Protein AF-A0A2L0ET67-F1 (afdb_monomer_lite)

Foldseek 3Di:
DDDDPPALPPPQDPVLCVVVVPDLDPPPPPPPPDDPPPQDDLDPDDAQPVSVVCRVVGSPLAQDFDDPVLLVQLVVLLPVQDDDPQWDDDAPFIWHQQLPVPPQLVVLLVVLVVVLVPDDPLLSLLSVLLSLLCNAQGAQQIWDCNPLLRIDHGSLCSPPQNVQLLCVQQCVDPVSQRSCRSNQWHRDHSQWIWHQQSVSNTTNTGRNRRSNSCRVDPSNSSSSSCLCRPPVRVVSSVVSVSVSLCVFLSDDPPCQLADDSLLSSVLSVCCSNPVSQQPCLNVSLVVSLPDDHHDLVSSQSSSLSSLLSSLLRCCVVVNQVALLSSLVVVVSCVVSPSPSYDPCSSPDPHPDDSSPSRPDHPPPDPPPDDDDDPQLQDFPPQTPDPVSSCQLVQVDKDAAAFFDPNQLRLCVLLVLLPQDQPDDSRRHRHPSNLVSLLVQQVVQVHHSPSMGGNVSRNSSSVSNVVSVD

Radius of gyration: 28.66 Å; chains: 1; bounding box: 81×59×69 Å

Structure (mmCIF, N/CA/C/O backbone):
data_AF-A0A2L0ET67-F1
#
_entry.id   AF-A0A2L0ET67-F1
#
loop_
_atom_site.group_PDB
_atom_site.id
_atom_site.type_symbol
_atom_site.label_atom_id
_atom_site.label_alt_id
_atom_site.label_comp_id
_atom_site.label_asym_id
_atom_site.label_entity_id
_atom_site.label_seq_id
_atom_site.pdbx_PDB_ins_code
_atom_site.Cartn_x
_atom_site.Cartn_y
_atom_site.Cartn_z
_atom_site.occupancy
_atom_site.B_iso_or_equiv
_atom_site.auth_seq_id
_atom_site.auth_comp_id
_atom_site.auth_asym_id
_atom_site.auth_atom_id
_atom_site.pdbx_PDB_model_num
ATOM 1 N N . MET A 1 1 ? 32.073 14.563 -30.663 1.00 28.78 1 MET A N 1
ATOM 2 C CA . MET A 1 1 ? 31.122 14.122 -31.706 1.00 28.78 1 MET A CA 1
ATOM 3 C C . MET A 1 1 ? 30.110 13.213 -31.015 1.00 28.78 1 MET A C 1
ATOM 5 O O . MET A 1 1 ? 30.488 12.143 -30.566 1.00 28.78 1 MET A O 1
ATOM 9 N N . ARG A 1 2 ? 28.895 13.707 -30.738 1.00 26.05 2 ARG A N 1
ATOM 10 C CA . ARG A 1 2 ? 27.878 12.970 -29.965 1.00 26.05 2 ARG A CA 1
ATOM 11 C C . ARG A 1 2 ? 27.246 11.919 -30.876 1.00 26.05 2 ARG A C 1
ATOM 13 O O . ARG A 1 2 ? 26.495 12.289 -31.774 1.00 26.05 2 ARG A O 1
ATOM 20 N N . ALA A 1 3 ? 27.577 10.647 -30.672 1.00 24.50 3 ALA A N 1
ATOM 21 C CA . ALA A 1 3 ? 26.897 9.551 -31.347 1.00 24.50 3 ALA A CA 1
ATOM 22 C C . ALA A 1 3 ? 25.425 9.546 -30.908 1.00 24.50 3 ALA A C 1
ATOM 24 O O . ALA A 1 3 ? 25.119 9.480 -29.717 1.00 24.50 3 ALA A O 1
ATOM 25 N N . ARG A 1 4 ? 24.517 9.700 -31.877 1.00 29.08 4 ARG A N 1
ATOM 26 C CA . ARG A 1 4 ? 23.092 9.423 -31.692 1.00 29.08 4 ARG A CA 1
ATOM 27 C C . ARG A 1 4 ? 22.948 7.947 -31.333 1.00 29.08 4 ARG A C 1
ATOM 29 O O . ARG A 1 4 ? 23.586 7.103 -31.953 1.00 29.08 4 ARG A O 1
ATOM 36 N N . VAL A 1 5 ? 22.087 7.656 -30.365 1.00 30.86 5 VAL A N 1
ATOM 37 C CA . VAL A 1 5 ? 21.647 6.293 -30.065 1.00 30.86 5 VAL A CA 1
ATOM 38 C C . VAL A 1 5 ? 20.781 5.815 -31.235 1.00 30.86 5 VAL A C 1
ATOM 40 O O . VAL A 1 5 ? 19.583 6.091 -31.298 1.00 30.86 5 VAL A O 1
ATOM 43 N N . GLU A 1 6 ? 21.399 5.148 -32.205 1.00 33.12 6 GLU A N 1
ATOM 44 C CA . GLU A 1 6 ? 20.707 4.370 -33.233 1.00 33.12 6 GLU A CA 1
ATOM 45 C C . GLU A 1 6 ? 20.390 2.982 -32.664 1.00 33.12 6 GLU A C 1
ATOM 47 O O . GLU A 1 6 ? 21.186 2.054 -32.746 1.00 33.12 6 GLU A O 1
ATOM 52 N N . GLY A 1 7 ? 19.216 2.850 -32.047 1.00 34.38 7 GLY A N 1
ATOM 53 C CA . GLY A 1 7 ? 18.740 1.576 -31.490 1.00 34.38 7 GLY A CA 1
ATOM 54 C C . GLY A 1 7 ? 17.316 1.670 -30.947 1.00 34.38 7 GLY A C 1
ATOM 55 O O . GLY A 1 7 ? 16.421 0.986 -31.434 1.00 34.38 7 GLY A O 1
ATOM 56 N N . ALA A 1 8 ? 17.052 2.642 -30.068 1.00 36.34 8 ALA A N 1
ATOM 57 C CA . ALA A 1 8 ? 15.722 2.895 -29.489 1.00 36.34 8 ALA A CA 1
ATOM 58 C C . ALA A 1 8 ? 14.662 3.440 -30.484 1.00 36.34 8 ALA A C 1
ATOM 60 O O . ALA A 1 8 ? 13.499 3.656 -30.120 1.00 36.34 8 ALA A O 1
ATOM 61 N N . GLY A 1 9 ? 15.068 3.690 -31.736 1.00 38.09 9 GLY A N 1
ATOM 62 C CA . GLY A 1 9 ? 14.215 4.107 -32.853 1.00 38.09 9 GLY A CA 1
ATOM 63 C C . GLY A 1 9 ? 13.763 2.971 -33.779 1.00 38.09 9 GLY A C 1
ATOM 64 O O . GLY A 1 9 ? 13.069 3.252 -34.747 1.00 38.09 9 GLY A O 1
ATOM 65 N N . LYS A 1 10 ? 14.149 1.709 -33.529 1.00 40.75 10 LYS A N 1
ATOM 66 C CA . LYS A 1 10 ? 13.816 0.576 -34.419 1.00 40.75 10 LYS A CA 1
ATOM 67 C C . LYS A 1 10 ? 12.466 -0.091 -34.150 1.00 40.75 10 LYS A C 1
ATOM 69 O O . LYS A 1 10 ? 12.043 -0.917 -34.951 1.00 40.75 10 LYS A O 1
ATOM 74 N N . VAL A 1 11 ? 11.766 0.274 -33.076 1.00 46.38 11 VAL A N 1
ATOM 75 C CA . VAL A 1 11 ? 10.423 -0.258 -32.803 1.00 46.38 11 VAL A CA 1
ATOM 76 C C . VAL A 1 11 ? 9.362 0.701 -33.331 1.00 46.38 11 VAL A C 1
ATOM 78 O O . VAL A 1 11 ? 8.775 1.483 -32.584 1.00 46.38 11 VAL A O 1
ATOM 81 N N . THR A 1 12 ? 9.150 0.653 -34.640 1.00 46.69 12 THR A N 1
ATOM 82 C CA . THR A 1 12 ? 8.170 1.482 -35.361 1.00 46.69 12 THR A CA 1
ATOM 83 C C . THR A 1 12 ? 7.070 0.658 -36.032 1.00 46.69 12 THR A C 1
ATOM 85 O O . THR A 1 12 ? 6.185 1.233 -36.660 1.00 46.69 12 THR A O 1
ATOM 88 N N . SER A 1 13 ? 7.093 -0.678 -35.929 1.00 50.53 13 SER A N 1
ATOM 89 C CA . SER A 1 13 ? 6.099 -1.525 -36.592 1.00 50.53 13 SER A CA 1
ATOM 90 C C . SER A 1 13 ? 4.840 -1.696 -35.742 1.00 50.53 13 SER A C 1
ATOM 92 O O . SER A 1 13 ? 4.881 -2.156 -34.604 1.00 50.53 13 SER A O 1
ATOM 94 N N . PHE A 1 14 ? 3.697 -1.350 -36.332 1.00 43.19 14 PHE A N 1
ATOM 95 C CA . PHE A 1 14 ? 2.357 -1.466 -35.749 1.00 43.19 14 PHE A CA 1
ATOM 96 C C . PHE A 1 14 ? 2.044 -2.882 -35.218 1.00 43.19 14 PHE A C 1
ATOM 98 O O . PHE A 1 14 ? 1.413 -3.022 -34.171 1.00 43.19 14 PHE A O 1
ATOM 105 N N . GLU A 1 15 ? 2.558 -3.922 -35.883 1.00 50.56 15 GLU A N 1
ATOM 106 C CA . GLU A 1 15 ? 2.324 -5.340 -35.560 1.00 50.56 15 GLU A CA 1
ATOM 107 C C . GLU A 1 15 ? 2.900 -5.776 -34.198 1.00 50.56 15 GLU A C 1
ATOM 109 O O . GLU A 1 15 ? 2.285 -6.581 -33.504 1.00 50.56 15 GLU A O 1
ATOM 114 N N . GLY A 1 16 ? 4.025 -5.202 -33.746 1.00 52.34 16 GLY A N 1
ATOM 115 C CA . GLY A 1 16 ? 4.587 -5.490 -32.414 1.00 52.34 16 GLY A CA 1
ATOM 116 C C . GLY A 1 16 ? 3.823 -4.829 -31.254 1.00 52.34 16 GLY A C 1
ATOM 117 O O . GLY A 1 16 ? 4.065 -5.134 -30.085 1.00 52.34 16 GLY A O 1
ATOM 118 N N . TYR A 1 17 ? 2.905 -3.907 -31.565 1.00 53.44 17 TYR A N 1
ATOM 119 C CA . TYR A 1 17 ? 2.109 -3.155 -30.590 1.00 53.44 17 TYR A CA 1
ATOM 120 C C . TYR A 1 17 ? 0.631 -3.566 -30.563 1.00 53.44 17 TYR A C 1
ATOM 122 O O . TYR A 1 17 ? -0.052 -3.283 -29.574 1.00 53.44 17 TYR A O 1
ATOM 130 N N . THR A 1 18 ? 0.118 -4.235 -31.601 1.00 52.25 18 THR A N 1
ATOM 131 C CA . THR A 1 18 ? -1.279 -4.701 -31.671 1.00 52.25 18 THR A CA 1
ATOM 132 C C . THR A 1 18 ? -1.637 -5.705 -30.575 1.00 52.25 18 THR A C 1
ATOM 134 O O . THR A 1 18 ? -2.736 -5.620 -30.028 1.00 52.25 18 THR A O 1
ATOM 137 N N . ASP A 1 19 ? -0.701 -6.548 -30.135 1.00 48.00 19 ASP A N 1
ATOM 138 C CA . ASP A 1 19 ? -0.931 -7.481 -29.019 1.00 48.00 19 ASP A CA 1
ATOM 139 C C . ASP A 1 19 ? -1.112 -6.765 -27.667 1.00 48.00 19 ASP A C 1
ATOM 141 O O . ASP A 1 19 ? -1.791 -7.263 -26.772 1.00 48.00 19 ASP A O 1
ATOM 145 N N . LEU A 1 20 ? -0.602 -5.534 -27.530 1.00 50.69 20 LEU A N 1
ATOM 146 C CA . LEU A 1 20 ? -0.813 -4.676 -26.355 1.00 50.69 20 LEU A CA 1
ATOM 147 C C . LEU A 1 20 ? -2.104 -3.846 -26.422 1.00 50.69 20 LEU A C 1
ATOM 149 O O . LEU A 1 20 ? -2.444 -3.119 -25.477 1.00 50.69 20 LEU A O 1
ATOM 153 N N . MET A 1 21 ? -2.803 -3.875 -27.559 1.00 49.38 21 MET A N 1
ATOM 154 C CA . MET A 1 21 ? -4.081 -3.186 -27.767 1.00 49.38 21 MET A CA 1
ATOM 155 C C . MET A 1 21 ? -5.266 -4.006 -27.249 1.00 49.38 21 MET A C 1
ATOM 157 O O . MET A 1 21 ? -6.287 -3.419 -26.884 1.00 49.38 21 MET A O 1
ATOM 161 N N . LEU A 1 22 ? -5.127 -5.332 -27.165 1.00 43.59 22 LEU A N 1
ATOM 162 C CA . LEU A 1 22 ? -6.187 -6.238 -26.741 1.00 43.59 22 LEU A CA 1
ATOM 163 C C . LEU A 1 22 ? -6.066 -6.579 -25.251 1.00 43.59 22 LEU A C 1
ATOM 165 O O . LEU A 1 22 ? -5.158 -7.271 -24.807 1.00 43.59 22 LEU A O 1
ATOM 169 N N . SER A 1 23 ? -7.070 -6.125 -24.496 1.00 37.44 23 SER A N 1
ATOM 170 C CA . SER A 1 23 ? -7.356 -6.456 -23.091 1.00 37.44 23 SER A CA 1
ATOM 171 C C . SER A 1 23 ? -6.282 -6.044 -22.073 1.00 37.44 23 SER A C 1
ATOM 173 O O . SER A 1 23 ? -5.367 -6.790 -21.738 1.00 37.44 23 SER A O 1
ATOM 175 N N . ALA A 1 24 ? -6.509 -4.905 -21.407 1.00 34.59 24 ALA A N 1
ATOM 176 C CA . ALA A 1 24 ? -6.265 -4.917 -19.968 1.00 34.59 24 ALA A CA 1
ATOM 177 C C . ALA A 1 24 ? -7.211 -5.990 -19.400 1.00 34.59 24 ALA A C 1
ATOM 179 O O . ALA A 1 24 ? -8.414 -5.894 -19.672 1.00 34.59 24 ALA A O 1
ATOM 180 N N . PRO A 1 25 ? -6.730 -7.021 -18.683 1.00 29.73 25 PRO A N 1
ATOM 181 C CA . PRO A 1 25 ? -7.643 -7.916 -17.996 1.00 29.73 25 PRO A CA 1
ATOM 182 C C . PRO A 1 25 ? -8.548 -7.033 -17.144 1.00 29.73 25 PRO A C 1
ATOM 184 O O . PRO A 1 25 ? -8.066 -6.154 -16.420 1.00 29.73 25 PRO A O 1
ATOM 187 N N . ALA A 1 26 ? -9.863 -7.210 -17.285 1.00 30.86 26 ALA A N 1
ATOM 188 C CA . ALA A 1 26 ? -10.790 -6.640 -16.330 1.00 30.86 26 ALA A CA 1
ATOM 189 C C . ALA A 1 26 ? -10.238 -7.020 -14.956 1.00 30.86 26 ALA A C 1
ATOM 191 O O . ALA A 1 26 ? -10.051 -8.208 -14.684 1.00 30.86 26 ALA A O 1
ATOM 192 N N . LEU A 1 27 ? -9.894 -6.028 -14.131 1.00 32.84 27 LEU A N 1
ATOM 193 C CA . LEU A 1 27 ? -9.567 -6.245 -12.727 1.00 32.84 27 LEU A CA 1
ATOM 194 C C . LEU A 1 27 ? -10.858 -6.732 -12.069 1.00 32.84 27 LEU A C 1
ATOM 196 O O . LEU A 1 27 ? -11.605 -5.973 -11.457 1.00 32.84 27 LEU A O 1
ATOM 200 N N . GLY A 1 28 ? -11.160 -8.008 -12.294 1.00 24.48 28 GLY A N 1
ATOM 201 C CA . GLY A 1 28 ? -12.278 -8.743 -11.759 1.00 24.48 28 GLY A CA 1
ATOM 202 C C . GLY A 1 28 ? -11.986 -9.028 -10.304 1.00 24.48 28 GLY A C 1
ATOM 203 O O . GLY A 1 28 ? -11.796 -10.176 -9.917 1.00 24.48 28 GLY A O 1
ATOM 204 N N . PHE A 1 29 ? -11.980 -7.983 -9.483 1.00 27.78 29 PHE A N 1
ATOM 205 C CA . PHE A 1 29 ? -12.284 -8.151 -8.077 1.00 27.78 29 PHE A CA 1
ATOM 206 C C . PHE A 1 29 ? -13.755 -8.554 -8.009 1.00 27.78 29 PHE A C 1
ATOM 208 O O . PHE A 1 29 ? -14.643 -7.723 -7.821 1.00 27.78 29 PHE A O 1
ATOM 215 N N . ARG A 1 30 ? -14.037 -9.851 -8.189 1.00 25.41 30 ARG A N 1
ATOM 216 C CA . ARG A 1 30 ? -15.255 -10.405 -7.609 1.00 25.41 30 ARG A CA 1
ATOM 217 C C . ARG A 1 30 ? -15.141 -10.116 -6.118 1.00 25.41 30 ARG A C 1
ATOM 219 O O . ARG A 1 30 ? -14.288 -10.681 -5.439 1.00 25.41 30 ARG A O 1
ATOM 226 N N . ARG A 1 31 ? -15.979 -9.204 -5.621 1.00 29.41 31 ARG A N 1
ATOM 227 C CA . ARG A 1 31 ? -16.320 -9.153 -4.202 1.00 29.41 31 ARG A CA 1
ATOM 228 C C . ARG A 1 31 ? -16.886 -10.526 -3.865 1.00 29.41 31 ARG A C 1
ATOM 230 O O . ARG A 1 31 ? -18.040 -10.810 -4.169 1.00 29.41 31 ARG A O 1
ATOM 237 N N . ALA A 1 32 ? -16.061 -11.391 -3.292 1.00 26.69 32 ALA A N 1
ATOM 238 C CA . ALA A 1 32 ? -16.587 -12.470 -2.487 1.00 26.69 32 ALA A CA 1
ATOM 239 C C . ALA A 1 32 ? -17.173 -11.793 -1.246 1.00 26.69 32 ALA A C 1
ATOM 241 O O . ALA A 1 32 ? -16.433 -11.388 -0.354 1.00 26.69 32 ALA A O 1
ATOM 242 N N . SER A 1 33 ? -18.488 -11.585 -1.233 1.00 30.16 33 SER A N 1
ATOM 243 C CA . SER A 1 33 ? -19.202 -11.399 0.025 1.00 30.16 33 SER A CA 1
ATOM 244 C C . SER A 1 33 ? -19.098 -12.732 0.765 1.00 30.16 33 SER A C 1
ATOM 246 O O . SER A 1 33 ? -19.554 -13.739 0.215 1.00 30.16 33 SER A O 1
ATOM 248 N N . PRO A 1 34 ? -18.471 -12.802 1.950 1.00 31.89 34 PRO A N 1
ATOM 249 C CA . PRO A 1 34 ? -18.564 -14.004 2.759 1.00 31.89 34 PRO A CA 1
ATOM 250 C C . PRO A 1 34 ? -20.042 -14.246 3.080 1.00 31.89 34 PRO A C 1
ATOM 252 O O . PRO A 1 34 ? -20.774 -13.301 3.382 1.00 31.89 34 PRO A O 1
ATOM 255 N N . GLY A 1 35 ? -20.484 -15.499 2.986 1.00 30.95 35 GLY A N 1
ATOM 256 C CA . GLY A 1 35 ? -21.784 -15.892 3.520 1.00 30.95 35 GLY A CA 1
ATOM 257 C C . GLY A 1 35 ? -21.842 -15.662 5.040 1.00 30.95 35 GLY A C 1
ATOM 258 O O . GLY A 1 35 ? -20.791 -15.572 5.683 1.00 30.95 35 GLY A O 1
ATOM 259 N N . PRO A 1 36 ? -23.049 -15.585 5.626 1.00 36.34 36 PRO A N 1
ATOM 260 C CA . PRO A 1 36 ? -23.257 -15.269 7.044 1.00 36.34 36 PRO A CA 1
ATOM 261 C C . PRO A 1 36 ? -22.564 -16.233 8.029 1.00 36.34 36 PRO A C 1
ATOM 263 O O . PRO A 1 36 ? -22.384 -15.888 9.190 1.00 36.34 36 PRO A O 1
ATOM 266 N N . GLU A 1 37 ? -22.108 -17.404 7.579 1.00 35.88 37 GLU A N 1
ATOM 267 C CA . GLU A 1 37 ? -21.510 -18.440 8.432 1.00 35.88 37 GLU A CA 1
ATOM 268 C C . GLU A 1 37 ? -19.986 -18.308 8.645 1.00 35.88 37 GLU A C 1
ATOM 270 O O . GLU A 1 37 ? -19.427 -18.979 9.506 1.00 35.88 37 GLU A O 1
ATOM 275 N N . ALA A 1 38 ? -19.286 -17.425 7.918 1.00 36.03 38 ALA A N 1
ATOM 276 C CA . ALA A 1 38 ? -17.819 -17.309 8.001 1.00 36.03 38 ALA A CA 1
ATOM 277 C C . ALA A 1 38 ? -17.298 -16.391 9.133 1.00 36.03 38 ALA A C 1
ATOM 279 O O . ALA A 1 38 ? -16.091 -16.183 9.247 1.00 36.03 38 ALA A O 1
ATOM 280 N N . PHE A 1 39 ? -18.183 -15.816 9.954 1.00 42.91 39 PHE A N 1
ATOM 281 C CA . PHE A 1 39 ? -17.836 -14.782 10.944 1.00 42.91 39 PHE A CA 1
ATOM 282 C C . PHE A 1 39 ? -17.645 -15.302 12.377 1.00 42.91 39 PHE A C 1
ATOM 284 O O . PHE A 1 39 ? -17.420 -14.510 13.291 1.00 42.91 39 PHE A O 1
ATOM 291 N N . ALA A 1 40 ? -17.699 -16.615 12.586 1.00 43.06 40 ALA A N 1
ATOM 292 C CA . ALA A 1 40 ? -17.668 -17.218 13.909 1.00 43.06 40 ALA A CA 1
ATOM 293 C C . ALA A 1 40 ? -16.320 -17.889 14.205 1.00 43.06 40 ALA A C 1
ATOM 295 O O . ALA A 1 40 ? -16.092 -19.013 13.759 1.00 43.06 40 ALA A O 1
ATOM 296 N N . ARG A 1 41 ? -15.467 -17.210 14.988 1.00 49.75 41 ARG A N 1
ATOM 297 C CA . ARG A 1 41 ? -14.789 -17.736 16.196 1.00 49.75 41 ARG A CA 1
ATOM 298 C C . ARG A 1 41 ? -13.637 -16.815 16.608 1.00 49.75 41 ARG A C 1
ATOM 300 O O . ARG A 1 41 ? -12.641 -16.709 15.901 1.00 49.75 41 ARG A O 1
ATOM 307 N N . PHE A 1 42 ? -13.766 -16.208 17.785 1.00 52.47 42 PHE A N 1
ATOM 308 C CA . PHE A 1 42 ? -12.601 -15.875 18.604 1.00 52.47 42 PHE A CA 1
ATOM 309 C C . PHE A 1 42 ? -11.870 -17.199 18.891 1.00 52.47 42 PHE A C 1
ATOM 311 O O . PHE A 1 42 ? -12.526 -18.207 19.171 1.00 52.47 42 PHE A O 1
ATOM 318 N N . GLY A 1 43 ? -10.547 -17.243 18.706 1.00 48.72 43 GLY A N 1
ATOM 319 C CA . GLY A 1 43 ? -9.752 -18.470 18.859 1.00 48.72 43 GLY A CA 1
ATOM 320 C C . GLY A 1 43 ? -9.870 -19.089 20.260 1.00 48.72 43 GLY A C 1
ATOM 321 O O . GLY A 1 43 ? -10.338 -18.434 21.186 1.00 48.72 43 GLY A O 1
ATOM 322 N N . GLY A 1 44 ? -9.463 -20.355 20.414 1.00 46.09 44 GLY A N 1
ATOM 323 C CA . GLY A 1 44 ? -9.551 -21.103 21.682 1.00 46.09 44 GLY A CA 1
ATOM 324 C C . GLY A 1 44 ? -8.455 -20.805 22.718 1.00 46.09 44 GLY A C 1
ATOM 325 O O . GLY A 1 44 ? -8.512 -21.354 23.811 1.00 46.09 44 GLY A O 1
ATOM 326 N N . GLU A 1 45 ? -7.477 -19.965 22.382 1.00 50.91 45 GLU A N 1
ATOM 327 C CA . GLU A 1 45 ? -6.413 -19.507 23.290 1.00 50.91 45 GLU A CA 1
ATOM 328 C C . GLU A 1 45 ? -6.891 -18.281 24.097 1.00 50.91 45 GLU A C 1
ATOM 330 O O . GLU A 1 45 ? -7.607 -17.457 23.519 1.00 50.91 45 GLU A O 1
ATOM 335 N N . PRO A 1 46 ? -6.518 -18.120 25.384 1.00 54.03 46 PRO A N 1
ATOM 336 C CA . PRO A 1 46 ? -6.859 -16.937 26.183 1.00 54.03 46 PRO A CA 1
ATOM 337 C C . PRO A 1 46 ? -6.395 -15.645 25.499 1.00 54.03 46 PRO A C 1
ATOM 339 O O . PRO A 1 46 ? -5.263 -15.571 25.020 1.00 54.03 46 PRO A O 1
ATOM 342 N N . GLY A 1 47 ? -7.275 -14.646 25.421 1.00 61.50 47 GLY A N 1
ATOM 343 C CA . GLY A 1 47 ? -6.990 -13.361 24.783 1.00 61.50 47 GLY A CA 1
ATOM 344 C C . GLY A 1 47 ? -7.017 -12.198 25.781 1.00 61.50 47 GLY A C 1
ATOM 345 O O . GLY A 1 47 ? -7.173 -12.398 26.982 1.00 61.50 47 GLY A O 1
ATOM 346 N N . PRO A 1 48 ? -6.882 -10.949 25.307 1.00 74.06 48 PRO A N 1
ATOM 347 C CA . PRO A 1 48 ? -7.242 -9.770 26.093 1.00 74.06 48 PRO A CA 1
ATOM 348 C C . PRO A 1 48 ? -8.681 -9.885 26.621 1.00 74.06 48 PRO A C 1
ATOM 350 O O . PRO A 1 48 ? -9.535 -10.468 25.954 1.00 74.06 48 PRO A O 1
ATOM 353 N N . GLY A 1 49 ? -8.990 -9.257 27.761 1.00 75.50 49 GLY A N 1
ATOM 354 C CA . GLY A 1 49 ? -10.274 -9.446 28.454 1.00 75.50 49 GLY A CA 1
ATOM 355 C C . GLY A 1 49 ? -11.526 -9.192 27.600 1.00 75.50 49 GLY A C 1
ATOM 356 O O . GLY A 1 49 ? -12.551 -9.843 27.792 1.00 75.50 49 GLY A O 1
ATOM 357 N N . TRP A 1 50 ? -11.455 -8.307 26.598 1.00 78.50 50 TRP A N 1
ATOM 358 C CA . TRP A 1 50 ? -12.567 -8.086 25.668 1.00 78.50 50 TRP A CA 1
ATOM 359 C C . TRP A 1 50 ? -12.742 -9.207 24.634 1.00 78.50 50 TRP A C 1
ATOM 361 O O . TRP A 1 50 ? -13.868 -9.417 24.194 1.00 78.50 50 TRP A O 1
ATOM 371 N N . GLU A 1 51 ? -11.676 -9.917 24.244 1.00 76.44 51 GLU A N 1
ATOM 372 C CA . GLU A 1 51 ? -11.756 -11.102 23.377 1.00 76.44 51 GLU A CA 1
ATOM 373 C C . GLU A 1 51 ? -12.344 -12.291 24.138 1.00 76.44 51 GLU A C 1
ATOM 375 O O . GLU A 1 51 ? -13.152 -13.035 23.585 1.00 76.44 51 GLU A O 1
ATOM 380 N N . ASP A 1 52 ? -11.997 -12.433 25.419 1.00 73.81 52 ASP A N 1
ATOM 381 C CA . ASP A 1 52 ? -12.586 -13.438 26.305 1.00 73.81 52 ASP A CA 1
ATOM 382 C C . ASP A 1 52 ? -14.072 -13.143 26.549 1.00 73.81 52 ASP A C 1
ATOM 384 O O . ASP A 1 52 ? -14.916 -14.006 26.314 1.00 73.81 52 ASP A O 1
ATOM 388 N N . TYR A 1 53 ? -14.419 -11.892 26.879 1.00 70.94 53 TYR A N 1
ATOM 389 C CA . TYR A 1 53 ? -15.814 -11.443 26.970 1.00 70.94 53 TYR A CA 1
ATOM 390 C C . TYR A 1 53 ? -16.582 -11.707 25.670 1.00 70.94 53 TYR A C 1
ATOM 392 O O . TYR A 1 53 ? -17.718 -12.184 25.675 1.00 70.94 53 TYR A O 1
ATOM 400 N N . ALA A 1 54 ? -15.950 -11.408 24.537 1.00 69.12 54 ALA A N 1
ATOM 401 C CA . ALA A 1 54 ? -16.493 -11.642 23.215 1.00 69.12 54 ALA A CA 1
ATOM 402 C C . ALA A 1 54 ? -16.716 -13.140 22.927 1.00 69.12 54 ALA A C 1
ATOM 404 O O . ALA A 1 54 ? -17.736 -13.514 22.350 1.00 69.12 54 ALA A O 1
ATOM 405 N N . ARG A 1 55 ? -15.794 -14.007 23.354 1.00 68.62 55 ARG A N 1
ATOM 406 C CA . ARG A 1 55 ? -15.903 -15.465 23.233 1.00 68.62 55 ARG A CA 1
ATOM 407 C C . ARG A 1 55 ? -17.036 -16.014 24.099 1.00 68.62 55 ARG A C 1
ATOM 409 O O . ARG A 1 55 ? -17.869 -16.765 23.590 1.00 68.62 55 ARG A O 1
ATOM 416 N N . ASP A 1 56 ? -17.092 -15.605 25.363 1.00 65.81 56 ASP A N 1
ATOM 417 C CA . ASP A 1 56 ? -18.082 -16.058 26.345 1.00 65.81 56 ASP A CA 1
ATOM 418 C C . ASP A 1 56 ? -19.501 -15.590 25.992 1.00 65.81 56 ASP A C 1
ATOM 420 O O . ASP A 1 56 ? -20.481 -16.304 26.211 1.00 65.81 56 ASP A O 1
ATOM 424 N N . ALA A 1 57 ? -19.624 -14.413 25.372 1.00 60.34 57 ALA A N 1
ATOM 425 C CA . ALA A 1 57 ? -20.892 -13.887 24.873 1.00 60.34 57 ALA A CA 1
ATOM 426 C C . ALA A 1 57 ? -21.410 -14.594 23.598 1.00 60.34 57 ALA A C 1
ATOM 428 O O . ALA A 1 57 ? -22.559 -14.362 23.205 1.00 60.34 57 ALA A O 1
ATOM 429 N N . GLY A 1 58 ? -20.605 -15.455 22.959 1.00 55.47 58 GLY A N 1
ATOM 430 C CA . GLY A 1 58 ? -20.926 -16.147 21.707 1.00 55.47 58 GLY A CA 1
ATOM 431 C C . GLY A 1 58 ? -20.651 -15.319 20.440 1.00 55.47 58 GLY A C 1
ATOM 432 O O . GLY A 1 58 ? -20.062 -14.246 20.474 1.00 55.47 58 GLY A O 1
ATOM 433 N N . THR A 1 59 ? -21.086 -15.806 19.271 1.00 44.44 59 THR A N 1
ATOM 434 C CA . THR A 1 59 ? -20.766 -15.236 17.939 1.00 44.44 59 THR A CA 1
ATOM 435 C C . THR A 1 59 ? -21.362 -13.850 17.644 1.00 44.44 59 THR A C 1
ATOM 437 O O . THR A 1 59 ? -21.263 -13.384 16.512 1.00 44.44 59 THR A O 1
ATOM 440 N N . ASP A 1 60 ? -21.976 -13.188 18.627 1.00 49.75 60 ASP A N 1
ATOM 441 C CA . ASP A 1 60 ? -22.835 -12.012 18.439 1.00 49.75 60 ASP A CA 1
ATOM 442 C C . ASP A 1 60 ? -22.411 -10.814 19.310 1.00 49.75 60 ASP A C 1
ATOM 444 O O . ASP A 1 60 ? -23.208 -10.133 19.955 1.00 49.75 60 ASP A O 1
ATOM 448 N N . VAL A 1 61 ? -21.103 -10.566 19.352 1.00 50.78 61 VAL A N 1
ATOM 449 C CA . VAL A 1 61 ? -20.498 -9.382 19.998 1.00 50.78 61 VAL A CA 1
ATOM 450 C C . VAL A 1 61 ? -20.620 -8.144 19.108 1.00 50.78 61 VAL A C 1
ATOM 452 O O . VAL A 1 61 ? -20.509 -7.010 19.576 1.00 50.78 61 VAL A O 1
ATOM 455 N N . ALA A 1 62 ? -20.889 -8.353 17.815 1.00 51.88 62 ALA A N 1
ATOM 456 C CA . ALA A 1 62 ? -21.157 -7.305 16.845 1.00 51.88 62 ALA A CA 1
ATOM 457 C C . ALA A 1 62 ? -22.498 -6.621 17.163 1.00 51.88 62 ALA A C 1
ATOM 459 O O . ALA A 1 62 ? -23.532 -6.930 16.583 1.00 51.88 62 ALA A O 1
ATOM 460 N N . GLY A 1 63 ? -22.485 -5.675 18.105 1.00 55.47 63 GLY A N 1
ATOM 461 C CA . GLY A 1 63 ? -23.680 -4.929 18.505 1.00 55.47 63 GLY A CA 1
ATOM 462 C C . GLY A 1 63 ? -23.937 -4.857 20.005 1.00 55.47 63 GLY A C 1
ATOM 463 O O . GLY A 1 63 ? -24.700 -3.983 20.411 1.00 55.47 63 GLY A O 1
ATOM 464 N N . ARG A 1 64 ? -23.303 -5.710 20.821 1.00 69.88 64 ARG A N 1
ATOM 465 C CA . ARG A 1 64 ? -23.444 -5.664 22.283 1.00 69.88 64 ARG A CA 1
ATOM 466 C C . ARG A 1 64 ? -22.527 -4.608 22.888 1.00 69.88 64 ARG A C 1
ATOM 468 O O . ARG A 1 64 ? -21.386 -4.450 22.457 1.00 69.88 64 ARG A O 1
ATOM 475 N N . GLU A 1 65 ? -23.056 -3.883 23.870 1.00 83.12 65 GLU A N 1
ATOM 476 C CA . GLU A 1 65 ? -22.283 -2.901 24.627 1.00 83.12 65 GLU A CA 1
ATOM 477 C C . GLU A 1 65 ? -21.250 -3.633 25.493 1.00 83.12 65 GLU A C 1
ATOM 479 O O . GLU A 1 65 ? -21.588 -4.571 26.215 1.00 83.12 65 GLU A O 1
ATOM 484 N N . LEU A 1 66 ? -19.988 -3.226 25.379 1.00 86.00 66 LEU A N 1
ATOM 485 C CA . LEU A 1 66 ? -18.893 -3.746 26.186 1.00 86.00 66 LEU A CA 1
ATOM 486 C C . LEU A 1 66 ? -18.958 -3.163 27.610 1.00 86.00 66 LEU A C 1
ATOM 488 O O . LEU A 1 66 ? -19.298 -1.986 27.771 1.00 86.00 66 LEU A O 1
ATOM 492 N N . PRO A 1 67 ? -18.588 -3.955 28.632 1.00 89.75 67 PRO A N 1
ATOM 493 C CA . PRO A 1 67 ? -18.371 -3.478 29.993 1.00 89.75 67 PRO A CA 1
ATOM 494 C C . PRO A 1 67 ? -17.458 -2.242 30.068 1.00 89.75 67 PRO A C 1
ATOM 496 O O . PRO A 1 67 ? -16.531 -2.078 29.272 1.00 89.75 67 PRO A O 1
ATOM 499 N N . GLY A 1 68 ? -17.742 -1.351 31.023 1.00 91.00 68 GLY A N 1
ATOM 500 C CA . GLY A 1 68 ? -17.043 -0.068 31.161 1.00 91.00 68 GLY A CA 1
ATOM 501 C C . GLY A 1 68 ? -15.561 -0.203 31.515 1.00 91.00 68 GLY A C 1
ATOM 502 O O . GLY A 1 68 ? -14.740 0.513 30.955 1.00 91.00 68 GLY A O 1
ATOM 503 N N . ASP A 1 69 ? -15.222 -1.160 32.372 1.00 91.94 69 ASP A N 1
ATOM 504 C CA . ASP A 1 69 ? -13.854 -1.520 32.752 1.00 91.94 69 ASP A CA 1
ATOM 505 C C . ASP A 1 69 ? -13.018 -1.972 31.545 1.00 91.94 69 ASP A C 1
ATOM 507 O O . ASP A 1 69 ? -11.907 -1.484 31.347 1.00 91.94 69 ASP A O 1
ATOM 511 N N . LEU A 1 70 ? -13.585 -2.808 30.669 1.00 90.12 70 LEU A N 1
ATOM 512 C CA . LEU A 1 70 ? -12.922 -3.220 29.426 1.00 90.12 70 LEU A CA 1
ATOM 513 C C . LEU A 1 70 ? -12.717 -2.043 28.459 1.00 90.12 70 LEU A C 1
ATOM 515 O O . LEU A 1 70 ? -11.685 -1.945 27.794 1.00 90.12 70 LEU A O 1
ATOM 519 N N . LEU A 1 71 ? -13.688 -1.128 28.366 1.00 93.56 71 LEU A N 1
ATOM 520 C CA . LEU A 1 71 ? -13.549 0.082 27.547 1.00 93.56 71 LEU A CA 1
ATOM 521 C C . LEU A 1 71 ? -12.458 1.016 28.088 1.00 93.56 71 LEU A C 1
ATOM 523 O O . LEU A 1 71 ? -11.728 1.613 27.293 1.00 93.56 71 LEU A O 1
ATOM 527 N N . GLU A 1 72 ? -12.342 1.140 29.411 1.00 93.81 72 GLU A N 1
ATOM 528 C CA . GLU A 1 72 ? -11.300 1.921 30.083 1.00 93.81 72 GLU A CA 1
ATOM 529 C C . GLU A 1 72 ? -9.910 1.311 29.874 1.00 93.81 72 GLU A C 1
ATOM 531 O O . GLU A 1 72 ? -8.993 2.038 29.489 1.00 93.81 72 GLU A O 1
ATOM 536 N N . GLU A 1 73 ? -9.767 -0.010 30.013 1.00 93.31 73 GLU A N 1
ATOM 537 C CA . GLU A 1 73 ? -8.518 -0.735 29.742 1.00 93.31 73 GLU A CA 1
ATOM 538 C C . GLU A 1 73 ? -8.048 -0.518 28.293 1.00 93.31 73 GLU A C 1
ATOM 540 O O . GLU A 1 73 ? -6.905 -0.122 28.043 1.00 93.31 73 GLU A O 1
ATOM 545 N N . ILE A 1 74 ? -8.952 -0.681 27.321 1.00 94.25 74 ILE A N 1
ATOM 546 C CA . ILE A 1 74 ? -8.646 -0.461 25.900 1.00 94.25 74 ILE A CA 1
ATOM 547 C C . ILE A 1 74 ? -8.277 1.003 25.640 1.00 94.25 74 ILE A C 1
ATOM 549 O O . ILE A 1 74 ? -7.355 1.296 24.870 1.00 94.25 74 ILE A O 1
ATOM 553 N N . ALA A 1 75 ? -8.999 1.948 26.247 1.00 94.81 75 ALA A N 1
ATOM 554 C CA . ALA A 1 75 ? -8.700 3.368 26.114 1.00 94.81 75 ALA A CA 1
ATOM 555 C C . ALA A 1 75 ? -7.324 3.709 26.700 1.00 94.81 75 ALA A C 1
ATOM 557 O O . ALA A 1 75 ? -6.578 4.471 26.081 1.00 94.81 75 ALA A O 1
ATOM 558 N N . GLN A 1 76 ? -6.968 3.128 27.848 1.00 94.31 76 GLN A N 1
ATOM 559 C CA . GLN A 1 76 ? -5.653 3.274 28.461 1.00 94.31 76 GLN A CA 1
ATOM 560 C C . GLN A 1 76 ? -4.564 2.721 27.540 1.00 94.31 76 GLN A C 1
ATOM 562 O O . GLN A 1 76 ? -3.653 3.470 27.189 1.00 94.31 76 GLN A O 1
ATOM 567 N N . SER A 1 77 ? -4.716 1.490 27.042 1.00 93.31 77 SER A N 1
ATOM 568 C CA . SER A 1 77 ? -3.757 0.876 26.115 1.00 93.31 77 SER A CA 1
ATOM 569 C C . SER A 1 77 ? -3.550 1.713 24.844 1.00 93.31 77 SER A C 1
ATOM 571 O O . SER A 1 77 ? -2.423 1.944 24.408 1.00 93.31 77 SER A O 1
ATOM 573 N N . ARG A 1 78 ? -4.624 2.272 24.268 1.00 93.81 78 ARG A N 1
ATOM 574 C CA . ARG A 1 78 ? -4.528 3.175 23.104 1.00 93.81 78 ARG A CA 1
ATOM 575 C C . ARG A 1 78 ? -3.772 4.473 23.395 1.00 93.81 78 ARG A C 1
ATOM 577 O O . ARG A 1 78 ? -3.223 5.065 22.466 1.00 93.81 78 ARG A O 1
ATOM 584 N N . ASN A 1 79 ? -3.771 4.928 24.645 1.00 92.19 79 ASN A N 1
ATOM 585 C CA . ASN A 1 79 ? -3.130 6.170 25.074 1.00 92.19 79 ASN A CA 1
ATOM 586 C C . ASN A 1 79 ? -1.693 5.976 25.588 1.00 92.19 79 ASN A C 1
ATOM 588 O O . ASN A 1 79 ? -0.994 6.971 25.764 1.00 92.19 79 ASN A O 1
ATOM 592 N N . GLU A 1 80 ? -1.229 4.736 25.778 1.00 89.62 80 GLU A N 1
ATOM 593 C CA . GLU A 1 80 ? 0.183 4.430 26.069 1.00 89.62 80 GLU A CA 1
ATOM 594 C C . GLU A 1 80 ? 1.109 4.871 24.927 1.00 89.62 80 GLU A C 1
ATOM 596 O O . GLU A 1 80 ? 2.248 5.279 25.153 1.00 89.62 80 GLU A O 1
ATOM 601 N N . ALA A 1 81 ? 0.609 4.817 23.689 1.00 86.75 81 ALA A N 1
ATOM 602 C CA . ALA A 1 81 ? 1.307 5.307 22.512 1.00 86.75 81 ALA A CA 1
ATOM 603 C C . ALA A 1 81 ? 1.483 6.838 22.589 1.00 86.75 81 ALA A C 1
ATOM 605 O O . ALA A 1 81 ? 0.485 7.573 22.546 1.00 86.75 81 ALA A O 1
ATOM 606 N N . PRO A 1 82 ? 2.726 7.359 22.647 1.00 86.50 82 PRO A N 1
ATOM 607 C CA . PRO A 1 82 ? 2.936 8.790 22.781 1.00 86.50 82 PRO A CA 1
ATOM 608 C C . PRO A 1 82 ? 2.442 9.534 21.536 1.00 86.50 82 PRO A C 1
ATOM 610 O O . PRO A 1 82 ? 2.259 8.969 20.450 1.00 86.50 82 PRO A O 1
ATOM 613 N N . ALA A 1 83 ? 2.219 10.839 21.694 1.00 87.81 83 ALA A N 1
ATOM 614 C CA . ALA A 1 83 ? 1.860 11.698 20.575 1.00 87.81 83 ALA A CA 1
ATOM 615 C C . ALA A 1 83 ? 2.894 11.564 19.446 1.00 87.81 83 ALA A C 1
ATOM 617 O O . ALA A 1 83 ? 4.095 11.556 19.698 1.00 87.81 83 ALA A O 1
ATOM 618 N N . GLU A 1 84 ? 2.413 11.479 18.205 1.00 91.75 84 GLU A N 1
ATOM 619 C CA . GLU A 1 84 ? 3.259 11.358 17.020 1.00 91.75 84 GLU A CA 1
ATOM 620 C C . GLU A 1 84 ? 3.136 12.639 16.183 1.00 91.75 84 GLU A C 1
ATOM 622 O O . GLU A 1 84 ? 2.156 12.785 15.445 1.00 91.75 84 GLU A O 1
ATOM 627 N N . PRO A 1 85 ? 4.082 13.592 16.303 1.00 86.06 85 PRO A N 1
ATOM 628 C CA . PRO A 1 85 ? 4.012 14.875 15.606 1.00 86.06 85 PRO A CA 1
ATOM 629 C C . PRO A 1 85 ? 3.958 14.742 14.081 1.00 86.06 85 PRO A C 1
ATOM 631 O O . PRO A 1 85 ? 3.420 15.621 13.409 1.00 86.06 85 PRO A O 1
ATOM 634 N N . GLY A 1 86 ? 4.496 13.654 13.517 1.00 88.12 86 GLY A N 1
ATOM 635 C CA . GLY A 1 86 ? 4.455 13.418 12.077 1.00 88.12 86 GLY A CA 1
ATOM 636 C C . GLY A 1 86 ? 3.075 13.015 11.545 1.00 88.12 86 GLY A C 1
ATOM 637 O O . GLY A 1 86 ? 2.857 13.078 10.332 1.00 88.12 86 GLY A O 1
ATOM 638 N N . LEU A 1 87 ? 2.156 12.560 12.408 1.00 92.31 87 LEU A N 1
ATOM 639 C CA . LEU A 1 87 ? 0.822 12.114 12.009 1.00 92.31 87 LEU A CA 1
ATOM 640 C C . LEU A 1 87 ? -0.092 13.330 11.832 1.00 92.31 87 LEU A C 1
ATOM 642 O O . LEU A 1 87 ? -0.585 13.910 12.799 1.00 92.31 87 LEU A O 1
ATOM 646 N N . ARG A 1 88 ? -0.345 13.707 10.577 1.00 91.25 88 ARG A N 1
ATOM 647 C CA . ARG A 1 88 ? -1.125 14.899 10.223 1.00 91.25 88 ARG A CA 1
ATOM 648 C C . ARG A 1 88 ? -2.499 14.553 9.672 1.00 91.25 88 ARG A C 1
ATOM 650 O O . ARG A 1 88 ? -2.648 13.593 8.919 1.00 91.25 88 ARG A O 1
ATOM 657 N N . ALA A 1 89 ? -3.493 15.377 9.992 1.00 90.12 89 ALA A N 1
ATOM 658 C CA . ALA A 1 89 ? -4.797 15.319 9.343 1.00 90.12 89 ALA A CA 1
ATOM 659 C C . ALA A 1 89 ? -4.694 15.790 7.882 1.00 90.12 89 ALA A C 1
ATOM 661 O O . ALA A 1 89 ? -3.966 16.727 7.553 1.00 90.12 89 ALA A O 1
ATOM 662 N N . VAL A 1 90 ? -5.441 15.137 7.002 1.00 85.19 90 VAL A N 1
ATOM 663 C CA . VAL A 1 90 ? -5.555 15.448 5.573 1.00 85.19 90 VAL A CA 1
ATOM 664 C C . VAL A 1 90 ? -7.023 15.365 5.161 1.00 85.19 90 VAL A C 1
ATOM 666 O O . VAL A 1 90 ? -7.874 14.927 5.937 1.00 85.19 90 VAL A O 1
ATOM 669 N N . ARG A 1 91 ? -7.357 15.786 3.935 1.00 78.62 91 ARG A N 1
ATOM 670 C CA . ARG A 1 91 ? -8.740 15.721 3.447 1.00 78.62 91 ARG A CA 1
ATOM 671 C C . ARG A 1 91 ? -9.250 14.279 3.542 1.00 78.62 91 ARG A C 1
ATOM 673 O O . ARG A 1 91 ? -8.784 13.408 2.819 1.00 78.62 91 ARG A O 1
ATOM 680 N N . ASN A 1 92 ? -10.225 14.073 4.424 1.00 76.94 92 ASN A N 1
ATOM 681 C CA . ASN A 1 92 ? -10.869 12.801 4.751 1.00 76.94 92 ASN A CA 1
ATOM 682 C C . ASN A 1 92 ? -10.045 11.803 5.587 1.00 76.94 92 ASN A C 1
ATOM 684 O O . ASN A 1 92 ? -10.529 10.700 5.794 1.00 76.94 92 ASN A O 1
ATOM 688 N N . GLY A 1 93 ? -8.871 12.118 6.129 1.00 85.44 93 GLY A N 1
ATOM 689 C CA . GLY A 1 93 ? -8.127 11.121 6.907 1.00 85.44 93 GLY A CA 1
ATOM 690 C C . GLY A 1 93 ? -6.899 11.674 7.609 1.00 85.44 93 GLY A C 1
ATOM 691 O O . GLY A 1 93 ? -6.834 12.847 7.966 1.00 85.44 93 GLY A O 1
ATOM 692 N N . HIS A 1 94 ? -5.912 10.810 7.772 1.00 90.06 94 HIS A N 1
ATOM 693 C CA . HIS A 1 94 ? -4.620 11.075 8.380 1.00 90.06 94 HIS A CA 1
ATOM 694 C C . HIS A 1 94 ? -3.505 10.477 7.529 1.00 90.06 94 HIS A C 1
ATOM 696 O O . HIS A 1 94 ? -3.702 9.486 6.819 1.00 90.06 94 HIS A O 1
ATOM 702 N N . MET A 1 95 ? -2.328 11.081 7.621 1.00 90.19 95 MET A N 1
ATOM 703 C CA . MET A 1 95 ? -1.132 10.602 6.955 1.00 90.19 95 MET A CA 1
ATOM 704 C C . MET A 1 95 ? 0.088 10.756 7.859 1.00 90.19 95 MET A C 1
ATOM 706 O O . MET A 1 95 ? 0.273 11.794 8.489 1.00 90.19 95 MET A O 1
ATOM 710 N N . TYR A 1 96 ? 0.938 9.739 7.865 1.00 91.56 96 TYR A N 1
ATOM 711 C CA . TYR A 1 96 ? 2.273 9.731 8.441 1.00 91.56 96 TYR A CA 1
ATOM 712 C C . TYR A 1 96 ? 3.199 9.067 7.426 1.00 91.56 96 TYR A C 1
ATOM 714 O O . TYR A 1 96 ? 2.930 7.955 6.995 1.00 91.56 96 TYR A O 1
ATOM 722 N N . THR A 1 97 ? 4.272 9.731 7.011 1.00 86.44 97 THR A N 1
ATOM 723 C CA . THR A 1 97 ? 5.208 9.135 6.043 1.00 86.44 97 THR A CA 1
ATOM 724 C C . THR A 1 97 ? 6.399 8.473 6.727 1.00 86.44 97 THR A C 1
ATOM 726 O O . THR A 1 97 ? 7.083 7.671 6.114 1.00 86.44 97 THR A O 1
ATOM 729 N N . GLY A 1 98 ? 6.707 8.820 7.980 1.00 85.50 98 GLY A N 1
ATOM 730 C CA . GLY A 1 98 ? 7.951 8.389 8.628 1.00 85.50 98 GLY A CA 1
ATOM 731 C C . GLY A 1 98 ? 9.223 9.023 8.058 1.00 85.50 98 GLY A C 1
ATOM 732 O O . GLY A 1 98 ? 10.311 8.715 8.529 1.00 85.50 98 GLY A O 1
ATOM 733 N N . ALA A 1 99 ? 9.118 9.946 7.093 1.00 78.38 99 ALA A N 1
ATOM 734 C CA . ALA A 1 99 ? 10.280 10.609 6.490 1.00 78.38 99 ALA A CA 1
ATOM 735 C C . ALA A 1 99 ? 11.063 11.486 7.490 1.00 78.38 99 ALA A C 1
ATOM 737 O O . ALA A 1 99 ? 12.260 11.695 7.335 1.00 78.38 99 ALA A O 1
ATOM 738 N N . GLY A 1 100 ? 10.390 12.001 8.525 1.00 80.75 100 GLY A N 1
ATOM 739 C CA . GLY A 1 100 ? 11.023 12.788 9.588 1.00 80.75 100 GLY A CA 1
ATOM 740 C C . GLY A 1 100 ? 11.718 11.952 10.668 1.00 80.75 100 GLY A C 1
ATOM 741 O O . GLY A 1 100 ? 12.435 12.516 11.493 1.00 80.75 100 GLY A O 1
ATOM 742 N N . ASP A 1 101 ? 11.522 10.630 10.684 1.00 89.56 101 ASP A N 1
ATOM 743 C CA . ASP A 1 101 ? 12.084 9.748 11.705 1.00 89.56 101 ASP A CA 1
ATOM 744 C C . ASP A 1 101 ? 13.430 9.166 11.265 1.00 89.56 101 ASP A C 1
ATOM 746 O O . ASP A 1 101 ? 13.522 8.061 10.731 1.00 89.56 101 ASP A O 1
ATOM 750 N N . ARG A 1 102 ? 14.502 9.922 11.515 1.00 90.31 102 ARG A N 1
ATOM 751 C CA . ARG A 1 102 ? 15.862 9.506 11.144 1.00 90.31 102 ARG A CA 1
ATOM 752 C C . ARG A 1 102 ? 16.319 8.222 11.835 1.00 90.31 102 ARG A C 1
ATOM 754 O O . ARG A 1 102 ? 17.098 7.488 11.238 1.00 90.31 102 ARG A O 1
ATOM 761 N N . ALA A 1 103 ? 15.859 7.953 13.057 1.00 91.75 103 ALA A N 1
ATOM 762 C CA . ALA A 1 103 ? 16.270 6.762 13.796 1.00 91.75 103 ALA A CA 1
ATOM 763 C C . ALA A 1 103 ? 15.668 5.501 13.167 1.00 91.75 103 ALA A C 1
ATOM 765 O O . ALA A 1 103 ? 16.387 4.538 12.907 1.00 91.75 103 ALA A O 1
ATOM 766 N N . HIS A 1 104 ? 14.370 5.532 12.848 1.00 92.06 104 HIS A N 1
ATOM 767 C CA . HIS A 1 104 ? 13.720 4.409 12.170 1.00 92.06 104 HIS A CA 1
ATOM 768 C C . HIS A 1 104 ? 14.241 4.216 10.744 1.00 92.06 104 HIS A C 1
ATOM 770 O O . HIS A 1 104 ? 14.446 3.088 10.316 1.00 92.06 104 HIS A O 1
ATOM 776 N N . GLN A 1 105 ? 14.527 5.300 10.017 1.00 90.69 105 GLN A N 1
ATOM 777 C CA . GLN A 1 105 ? 15.131 5.211 8.681 1.00 90.69 105 GLN A CA 1
ATOM 778 C C . GLN A 1 105 ? 16.538 4.593 8.710 1.00 90.69 105 GLN A C 1
ATOM 780 O O . GLN A 1 105 ? 16.846 3.752 7.867 1.00 90.69 105 GLN A O 1
ATOM 785 N N . ALA A 1 106 ? 17.373 4.955 9.692 1.00 92.56 106 ALA A N 1
ATOM 786 C CA . ALA A 1 106 ? 18.685 4.335 9.881 1.00 92.56 106 ALA A CA 1
ATOM 787 C C . ALA A 1 106 ? 18.558 2.833 10.176 1.00 92.56 106 ALA A C 1
ATOM 789 O O . ALA A 1 106 ? 19.204 2.026 9.512 1.00 92.56 106 ALA A O 1
ATOM 790 N N . TYR A 1 107 ? 17.647 2.463 11.085 1.00 94.88 107 TYR A N 1
ATOM 791 C CA . TYR A 1 107 ? 17.324 1.062 11.359 1.00 94.88 107 TYR A CA 1
ATOM 792 C C . TYR A 1 107 ? 16.915 0.307 10.089 1.00 94.88 107 TYR A C 1
ATOM 794 O O . TYR A 1 107 ? 17.447 -0.766 9.832 1.00 94.88 107 TYR A O 1
ATOM 802 N N . LEU A 1 108 ? 16.003 0.853 9.275 1.00 93.56 108 LEU A N 1
ATOM 803 C CA . LEU A 1 108 ? 15.558 0.184 8.050 1.00 93.56 108 LEU A CA 1
ATOM 804 C C . LEU A 1 108 ? 16.709 -0.000 7.056 1.00 93.56 108 LEU A C 1
ATOM 806 O O . LEU A 1 108 ? 16.817 -1.065 6.452 1.00 93.56 108 LEU A O 1
ATOM 810 N N . SER A 1 109 ? 17.581 1.002 6.909 1.00 92.31 109 SER A N 1
ATOM 811 C CA . SER A 1 109 ? 18.770 0.895 6.058 1.00 92.31 109 SER A CA 1
ATOM 812 C C . SER A 1 109 ? 19.660 -0.269 6.498 1.00 92.31 109 SER A C 1
ATOM 814 O O . SER A 1 109 ? 19.946 -1.158 5.698 1.00 92.31 109 SER A O 1
ATOM 816 N N . GLU A 1 110 ? 20.029 -0.310 7.782 1.00 95.25 110 GLU A N 1
ATOM 817 C CA . GLU A 1 110 ? 20.855 -1.378 8.360 1.00 95.25 110 GLU A CA 1
ATOM 818 C C . GLU A 1 110 ? 20.172 -2.749 8.245 1.00 95.25 110 GLU A C 1
ATOM 820 O O . GLU A 1 110 ? 20.798 -3.735 7.847 1.00 95.25 110 GLU A O 1
ATOM 825 N N . TYR A 1 111 ? 18.870 -2.807 8.536 1.00 95.88 111 TYR A N 1
ATOM 826 C CA . TYR A 1 111 ? 18.068 -4.023 8.470 1.00 95.88 111 TYR A CA 1
ATOM 827 C C . TYR A 1 111 ? 18.070 -4.619 7.061 1.00 95.88 111 TYR A C 1
ATOM 829 O O . TYR A 1 111 ? 18.379 -5.799 6.889 1.00 95.88 111 TYR A O 1
ATOM 837 N N . PHE A 1 112 ? 17.756 -3.823 6.033 1.00 95.31 112 PHE A N 1
ATOM 838 C CA . PHE A 1 112 ? 17.687 -4.332 4.663 1.00 95.31 112 PHE A CA 1
ATOM 839 C C . PHE A 1 112 ? 19.061 -4.659 4.088 1.00 95.31 112 PHE A C 1
ATOM 841 O O . PHE A 1 112 ? 19.167 -5.632 3.342 1.00 95.31 112 PHE A O 1
ATOM 848 N N . GLU A 1 113 ? 20.114 -3.924 4.449 1.00 94.38 113 GLU A N 1
ATOM 849 C CA . GLU A 1 113 ? 21.485 -4.277 4.070 1.00 94.38 113 GLU A CA 1
ATOM 850 C C . GLU A 1 113 ? 21.900 -5.631 4.655 1.00 94.38 113 GLU A C 1
ATOM 852 O O . GLU A 1 113 ? 22.332 -6.516 3.909 1.00 94.38 113 GLU A O 1
ATOM 857 N N . ALA A 1 114 ? 21.694 -5.836 5.960 1.00 96.31 114 ALA A N 1
ATOM 858 C CA . ALA A 1 114 ? 21.995 -7.099 6.631 1.00 96.31 114 ALA A CA 1
ATOM 859 C C . ALA A 1 114 ? 21.149 -8.254 6.071 1.00 96.31 114 ALA A C 1
ATOM 861 O O . ALA A 1 114 ? 21.673 -9.315 5.715 1.00 96.31 114 ALA A O 1
ATOM 862 N N . ARG A 1 115 ? 19.838 -8.035 5.912 1.00 96.88 115 ARG A N 1
ATOM 863 C CA . ARG A 1 115 ? 18.900 -9.024 5.368 1.00 96.88 115 ARG A CA 1
ATOM 864 C C . ARG A 1 115 ? 19.253 -9.413 3.933 1.00 96.88 115 ARG A C 1
ATOM 866 O O . ARG A 1 115 ? 19.174 -10.592 3.585 1.00 96.88 115 ARG A O 1
ATOM 873 N N . ALA A 1 116 ? 19.663 -8.452 3.106 1.00 95.44 116 ALA A N 1
ATOM 874 C CA . ALA A 1 116 ? 20.088 -8.682 1.730 1.00 95.44 116 ALA A CA 1
ATOM 875 C C . ALA A 1 116 ? 21.434 -9.422 1.657 1.00 95.44 116 ALA A C 1
ATOM 877 O O . ALA A 1 116 ? 21.590 -10.306 0.815 1.00 95.44 116 ALA A O 1
ATOM 878 N N . ALA A 1 117 ? 22.387 -9.101 2.538 1.00 95.44 117 ALA A N 1
ATOM 879 C CA . ALA A 1 117 ? 23.687 -9.772 2.612 1.00 95.44 117 ALA A CA 1
ATOM 880 C C . ALA A 1 117 ? 23.567 -11.259 2.990 1.00 95.44 117 ALA A C 1
ATOM 882 O O . ALA A 1 117 ? 24.334 -12.079 2.492 1.00 95.44 117 ALA A O 1
ATOM 883 N N . ALA A 1 118 ? 22.577 -11.610 3.814 1.00 95.94 118 ALA A N 1
ATOM 884 C CA . ALA A 1 118 ? 22.294 -12.987 4.221 1.00 95.94 118 ALA A CA 1
ATOM 885 C C . ALA A 1 118 ? 21.443 -13.792 3.212 1.00 95.94 118 ALA A C 1
ATOM 887 O O . ALA A 1 118 ? 21.070 -14.929 3.497 1.00 95.94 118 ALA A O 1
ATOM 888 N N . SER A 1 119 ? 21.090 -13.217 2.056 1.00 94.94 119 SER A N 1
ATOM 889 C CA . SER A 1 119 ? 20.117 -13.800 1.120 1.00 94.94 119 SER A CA 1
ATOM 890 C C . SER A 1 119 ? 20.738 -14.294 -0.189 1.00 94.94 119 SER A C 1
ATOM 892 O O . SER A 1 119 ? 21.843 -13.909 -0.570 1.00 94.94 119 SER A O 1
ATOM 894 N N . SER A 1 120 ? 19.987 -15.129 -0.919 1.00 92.56 120 SER A N 1
ATOM 895 C CA . SER A 1 120 ? 20.350 -15.559 -2.276 1.00 92.56 120 SER A CA 1
ATOM 896 C C . SER A 1 120 ? 20.537 -14.349 -3.211 1.00 92.56 120 SER A C 1
ATOM 898 O O . SER A 1 120 ? 19.896 -13.319 -2.995 1.00 92.56 120 SER A O 1
ATOM 900 N N . PRO A 1 121 ? 21.340 -14.434 -4.291 1.00 85.75 121 PRO A N 1
ATOM 901 C CA . PRO A 1 121 ? 21.505 -13.315 -5.226 1.00 85.75 121 PRO A CA 1
ATOM 902 C C . PRO A 1 121 ? 20.184 -12.786 -5.810 1.00 85.75 121 PRO A C 1
ATOM 904 O O . PRO A 1 121 ? 20.014 -11.575 -5.959 1.00 85.75 121 PRO A O 1
ATOM 907 N N . GLY A 1 122 ? 19.233 -13.683 -6.099 1.00 83.38 122 GLY A N 1
ATOM 908 C CA . GLY A 1 122 ? 17.913 -13.315 -6.614 1.00 83.38 122 GLY A CA 1
ATOM 909 C C . GLY A 1 122 ? 17.060 -12.576 -5.581 1.00 83.38 122 GLY A C 1
ATOM 910 O O . GLY A 1 122 ? 16.431 -11.568 -5.903 1.00 83.38 122 GLY A O 1
ATOM 911 N N . ASP A 1 123 ? 17.071 -13.028 -4.327 1.00 90.69 123 ASP A N 1
ATOM 912 C CA . ASP A 1 123 ? 16.314 -12.370 -3.259 1.00 90.69 123 ASP A CA 1
ATOM 913 C C . ASP A 1 123 ? 16.982 -11.085 -2.785 1.00 90.69 123 ASP A C 1
ATOM 915 O O . ASP A 1 123 ? 16.291 -10.106 -2.514 1.00 90.69 123 ASP A O 1
ATOM 919 N N . ARG A 1 124 ? 18.317 -11.030 -2.797 1.00 93.62 124 ARG A N 1
ATOM 920 C CA . ARG A 1 124 ? 19.104 -9.833 -2.492 1.00 93.62 124 ARG A CA 1
ATOM 921 C C . ARG A 1 124 ? 18.614 -8.625 -3.289 1.00 93.62 124 ARG A C 1
ATOM 923 O O . ARG A 1 124 ? 18.368 -7.576 -2.701 1.00 93.62 124 ARG A O 1
ATOM 930 N N . ARG A 1 125 ? 18.414 -8.762 -4.608 1.00 91.44 125 ARG A N 1
ATOM 931 C CA . ARG A 1 125 ? 17.926 -7.654 -5.457 1.00 91.44 125 ARG A CA 1
ATOM 932 C C . ARG A 1 125 ? 16.534 -7.180 -5.058 1.00 91.44 125 ARG A C 1
ATOM 934 O O . ARG A 1 125 ? 16.284 -5.978 -5.056 1.00 91.44 125 ARG A O 1
ATOM 941 N N . LYS A 1 126 ? 15.636 -8.103 -4.712 1.00 92.56 126 LYS A N 1
ATOM 942 C CA . LYS A 1 126 ? 14.275 -7.774 -4.272 1.00 92.56 126 LYS A CA 1
ATOM 943 C C . LYS A 1 126 ? 14.287 -7.063 -2.919 1.00 92.56 126 LYS A C 1
ATOM 945 O O . LYS A 1 126 ? 13.611 -6.054 -2.766 1.00 92.56 126 LYS A O 1
ATOM 950 N N . ILE A 1 127 ? 15.099 -7.532 -1.974 1.00 93.75 127 ILE A N 1
ATOM 951 C CA . ILE A 1 127 ? 15.242 -6.918 -0.648 1.00 93.75 127 ILE A CA 1
ATOM 952 C C . ILE A 1 127 ? 15.772 -5.489 -0.778 1.00 93.75 127 ILE A C 1
ATOM 954 O O . ILE A 1 127 ? 15.192 -4.568 -0.210 1.00 93.75 127 ILE A O 1
ATOM 958 N N . LEU A 1 128 ? 16.810 -5.281 -1.593 1.00 92.00 128 LEU A N 1
ATOM 959 C CA . LEU A 1 128 ? 17.343 -3.944 -1.866 1.00 92.00 128 LEU A CA 1
ATOM 960 C C . LEU A 1 128 ? 16.321 -3.041 -2.573 1.00 92.00 128 LEU A C 1
ATOM 962 O O . LEU A 1 128 ? 16.274 -1.844 -2.297 1.00 92.00 128 LEU A O 1
ATOM 966 N N . ALA A 1 129 ? 15.477 -3.595 -3.451 1.00 90.62 129 ALA A N 1
ATOM 967 C CA . ALA A 1 129 ? 14.385 -2.845 -4.068 1.00 90.62 129 ALA A CA 1
ATOM 968 C C . ALA A 1 129 ? 13.351 -2.391 -3.031 1.00 90.62 129 ALA A C 1
ATOM 970 O O . ALA A 1 129 ? 12.982 -1.219 -3.018 1.00 90.62 129 ALA A O 1
ATOM 971 N N . PHE A 1 130 ? 12.935 -3.283 -2.127 1.00 90.88 130 PHE A N 1
ATOM 972 C CA . PHE A 1 130 ? 12.011 -2.935 -1.047 1.00 90.88 130 PHE A CA 1
ATOM 973 C C . PHE A 1 130 ? 12.608 -1.900 -0.089 1.00 90.88 130 PHE A C 1
ATOM 975 O O . PHE A 1 130 ? 11.933 -0.936 0.267 1.00 90.88 130 PHE A O 1
ATOM 982 N N . GLY A 1 131 ? 13.885 -2.054 0.277 1.00 90.25 131 GLY A N 1
ATOM 983 C CA . GLY A 1 131 ? 14.616 -1.081 1.089 1.00 90.25 131 GLY A CA 1
ATOM 984 C C . GLY A 1 131 ? 14.675 0.299 0.430 1.00 90.25 131 GLY A C 1
ATOM 985 O O . GLY A 1 131 ? 14.420 1.307 1.083 1.00 90.25 131 GLY A O 1
ATOM 986 N N . ALA A 1 132 ? 14.893 0.358 -0.888 1.00 85.94 132 ALA A N 1
ATOM 987 C CA . ALA A 1 132 ? 14.880 1.616 -1.630 1.00 85.94 132 ALA A CA 1
ATOM 988 C C . ALA A 1 132 ? 13.513 2.328 -1.592 1.00 85.94 132 ALA A C 1
ATOM 990 O O . ALA A 1 132 ? 13.471 3.551 -1.708 1.00 85.94 132 ALA A O 1
ATOM 991 N N . PHE A 1 133 ? 12.400 1.606 -1.416 1.00 84.19 133 PHE A N 1
ATOM 992 C CA . PHE A 1 133 ? 11.069 2.220 -1.310 1.00 84.19 133 PHE A CA 1
ATOM 993 C C . PHE A 1 133 ? 10.864 2.922 0.031 1.00 84.19 133 PHE A C 1
ATOM 995 O O . PHE A 1 133 ? 10.149 3.918 0.085 1.00 84.19 133 PHE A O 1
ATOM 1002 N N . GLN A 1 134 ? 11.543 2.479 1.091 1.00 83.50 134 GLN A N 1
ATOM 1003 C CA . GLN A 1 134 ? 11.387 3.026 2.447 1.00 83.50 134 GLN A CA 1
ATOM 1004 C C . GLN A 1 134 ? 11.778 4.501 2.564 1.00 83.50 134 GLN A C 1
ATOM 1006 O O . GLN A 1 134 ? 11.208 5.265 3.345 1.00 83.50 134 GLN A O 1
ATOM 1011 N N . ALA A 1 135 ? 12.754 4.915 1.759 1.00 71.31 135 ALA A N 1
ATOM 1012 C CA . ALA A 1 135 ? 13.194 6.300 1.699 1.00 71.31 135 ALA A CA 1
ATOM 1013 C C . ALA A 1 135 ? 12.214 7.206 0.924 1.00 71.31 135 ALA A C 1
ATOM 1015 O O . ALA A 1 135 ? 12.305 8.428 1.025 1.00 71.31 135 ALA A O 1
ATOM 1016 N N . ARG A 1 136 ? 11.295 6.627 0.138 1.00 71.81 136 ARG A N 1
ATOM 1017 C CA . ARG A 1 136 ? 10.527 7.321 -0.915 1.00 71.81 136 ARG A CA 1
ATOM 1018 C C . ARG A 1 136 ? 9.031 7.329 -0.644 1.00 71.81 136 ARG A C 1
ATOM 1020 O O . ARG A 1 136 ? 8.373 8.360 -0.705 1.00 71.81 136 ARG A O 1
ATOM 1027 N N . GLU A 1 137 ? 8.500 6.162 -0.313 1.00 74.75 137 GLU A N 1
ATOM 1028 C CA . GLU A 1 137 ? 7.064 5.880 -0.224 1.00 74.75 137 GLU A CA 1
ATOM 1029 C C . GLU A 1 137 ? 6.562 5.884 1.225 1.00 74.75 137 GLU A C 1
ATOM 1031 O O . GLU A 1 137 ? 5.417 5.546 1.523 1.00 74.75 137 GLU A O 1
ATOM 1036 N N . GLY A 1 138 ? 7.440 6.318 2.125 1.00 80.38 138 GLY A N 1
ATOM 1037 C CA . GLY A 1 138 ? 7.290 6.255 3.564 1.00 80.38 138 GLY A CA 1
ATOM 1038 C C . GLY A 1 138 ? 8.009 5.048 4.146 1.00 80.38 138 GLY A C 1
ATOM 1039 O O . GLY A 1 138 ? 8.522 4.231 3.402 1.00 80.38 138 GLY A O 1
ATOM 1040 N N . SER A 1 139 ? 8.085 4.954 5.470 1.00 89.69 139 SER A N 1
ATOM 1041 C CA . SER A 1 139 ? 8.697 3.815 6.163 1.00 89.69 139 SER A CA 1
ATOM 1042 C C . SER A 1 139 ? 7.712 2.661 6.370 1.00 89.69 139 SER A C 1
ATOM 1044 O O . SER A 1 139 ? 6.505 2.806 6.165 1.00 89.69 139 SER A O 1
ATOM 1046 N N . THR A 1 140 ? 8.181 1.533 6.902 1.00 90.88 140 THR A N 1
ATOM 1047 C CA . THR A 1 140 ? 7.310 0.444 7.382 1.00 90.88 140 THR A CA 1
ATOM 1048 C C . THR A 1 140 ? 6.308 0.893 8.454 1.00 90.88 140 THR A C 1
ATOM 1050 O O . THR A 1 140 ? 5.291 0.237 8.658 1.00 90.88 140 THR A O 1
ATOM 1053 N N . ALA A 1 141 ? 6.537 2.046 9.087 1.00 92.50 141 ALA A N 1
ATOM 1054 C CA . ALA A 1 141 ? 5.623 2.665 10.040 1.00 92.50 141 ALA A CA 1
ATOM 1055 C C . ALA A 1 141 ? 4.652 3.678 9.407 1.00 92.50 141 ALA A C 1
ATOM 1057 O O . ALA A 1 141 ? 3.831 4.250 10.121 1.00 92.50 141 ALA A O 1
ATOM 1058 N N . ALA A 1 142 ? 4.740 3.942 8.099 1.00 90.75 142 ALA A N 1
ATOM 1059 C CA . ALA A 1 142 ? 3.895 4.917 7.415 1.00 90.75 142 ALA A CA 1
ATOM 1060 C C . ALA A 1 142 ? 2.397 4.605 7.580 1.00 90.75 142 ALA A C 1
ATOM 1062 O O . ALA A 1 142 ? 1.986 3.455 7.656 1.00 90.75 142 ALA A O 1
ATOM 1063 N N . ILE A 1 143 ? 1.559 5.635 7.610 1.00 89.31 143 ILE A N 1
ATOM 1064 C CA . ILE A 1 143 ? 0.102 5.522 7.627 1.00 89.31 143 ILE A CA 1
ATOM 1065 C C . ILE A 1 143 ? -0.462 6.405 6.521 1.00 89.31 143 ILE A C 1
ATOM 1067 O O . ILE A 1 143 ? -0.120 7.582 6.418 1.00 89.31 143 ILE A O 1
ATOM 1071 N N . ASN A 1 144 ? -1.387 5.872 5.734 1.00 84.62 144 ASN A N 1
ATOM 1072 C CA . ASN A 1 144 ? -2.216 6.633 4.805 1.00 84.62 144 ASN A CA 1
ATOM 1073 C C . ASN A 1 144 ? -3.671 6.175 4.956 1.00 84.62 144 ASN A C 1
ATOM 1075 O O . ASN A 1 144 ? -3.964 4.988 4.870 1.00 84.62 144 ASN A O 1
ATOM 1079 N N . THR A 1 145 ? -4.584 7.114 5.201 1.00 83.25 145 THR A N 1
ATOM 1080 C CA . THR A 1 145 ? -6.025 6.833 5.297 1.00 83.25 145 THR A CA 1
ATOM 1081 C C . THR A 1 145 ? -6.884 7.769 4.434 1.00 83.25 145 THR A C 1
ATOM 1083 O O . THR A 1 145 ? -8.077 7.911 4.690 1.00 83.25 145 THR A O 1
ATOM 1086 N N . TYR A 1 146 ? -6.314 8.479 3.450 1.00 65.50 146 TYR A N 1
ATOM 1087 C CA . TYR A 1 146 ? -7.038 9.526 2.701 1.00 65.50 146 TYR A CA 1
ATOM 1088 C C . TYR A 1 146 ? -7.564 9.096 1.335 1.00 65.50 146 TYR A C 1
ATOM 1090 O O . TYR A 1 146 ? -8.586 9.623 0.884 1.00 65.50 146 TYR A O 1
ATOM 1098 N N . ASP A 1 147 ? -6.895 8.161 0.666 1.00 59.41 147 ASP A N 1
ATOM 1099 C CA . ASP A 1 147 ? -7.464 7.511 -0.504 1.00 59.41 147 ASP A CA 1
ATOM 1100 C C . ASP A 1 147 ? -8.570 6.540 -0.038 1.00 59.41 147 ASP A C 1
ATOM 1102 O O . ASP A 1 147 ? -8.722 6.241 1.146 1.00 59.41 147 ASP A O 1
ATOM 1106 N N . ASN A 1 148 ? -9.462 6.104 -0.924 1.00 55.66 148 ASN A N 1
ATOM 1107 C CA . ASN A 1 148 ? -10.585 5.240 -0.525 1.00 55.66 148 ASN A CA 1
ATOM 1108 C C . ASN A 1 148 ? -10.136 3.835 -0.046 1.00 55.66 148 ASN A C 1
ATOM 1110 O O . ASN A 1 148 ? -10.981 2.955 0.127 1.00 55.66 148 ASN A O 1
ATOM 1114 N N . GLN A 1 149 ? -8.832 3.609 0.148 1.00 56.91 149 GLN A N 1
ATOM 1115 C CA . GLN A 1 149 ? -8.267 2.470 0.856 1.00 56.91 149 GLN A CA 1
ATOM 1116 C C . GLN A 1 149 ? -8.166 2.878 2.325 1.00 56.91 149 GLN A C 1
ATOM 1118 O O . GLN A 1 149 ? -7.464 3.807 2.708 1.00 56.91 149 GLN A O 1
ATOM 1123 N N . ILE A 1 150 ? -9.001 2.262 3.152 1.00 64.31 150 ILE A N 1
ATOM 1124 C CA . ILE A 1 150 ? -9.418 2.886 4.406 1.00 64.31 150 ILE A CA 1
ATOM 1125 C C . ILE A 1 150 ? -8.257 3.051 5.395 1.00 64.31 150 ILE A C 1
ATOM 1127 O O . ILE A 1 150 ? -8.179 4.086 6.055 1.00 64.31 150 ILE A O 1
ATOM 1131 N N . VAL A 1 151 ? -7.335 2.089 5.449 1.00 75.44 151 VAL A N 1
ATOM 1132 C CA . VAL A 1 151 ? -6.059 2.219 6.156 1.00 75.44 151 VAL A CA 1
ATOM 1133 C C . VAL A 1 151 ? -4.975 1.510 5.357 1.00 75.44 151 VAL A C 1
ATOM 1135 O O . VAL A 1 151 ? -5.100 0.333 5.039 1.00 75.44 151 VAL A O 1
ATOM 1138 N N . THR A 1 152 ? -3.899 2.223 5.063 1.00 78.06 152 THR A N 1
ATOM 1139 C CA . THR A 1 152 ? -2.646 1.707 4.513 1.00 78.06 152 THR A CA 1
ATOM 1140 C C . THR A 1 152 ? -1.581 1.883 5.584 1.00 78.06 152 THR A C 1
ATOM 1142 O O . THR A 1 152 ? -1.367 3.007 6.034 1.00 78.06 152 THR A O 1
ATOM 1145 N N . TRP A 1 153 ? -0.945 0.787 6.005 1.00 85.12 153 TRP A N 1
ATOM 1146 C CA . TRP A 1 153 ? 0.072 0.779 7.062 1.00 85.12 153 TRP A CA 1
ATOM 1147 C C . TRP A 1 153 ? 1.402 0.214 6.565 1.00 85.12 153 TRP A C 1
ATOM 1149 O O . TRP A 1 153 ? 1.493 -0.982 6.329 1.00 85.12 153 TRP A O 1
ATOM 1159 N N . GLY A 1 154 ? 2.409 1.069 6.414 1.00 81.75 154 GLY A N 1
ATOM 1160 C CA . GLY A 1 154 ? 3.673 0.817 5.732 1.00 81.75 154 GLY A CA 1
ATOM 1161 C C . GLY A 1 154 ? 3.730 1.512 4.373 1.00 81.75 154 GLY A C 1
ATOM 1162 O O . GLY A 1 154 ? 2.853 2.303 4.014 1.00 81.75 154 GLY A O 1
ATOM 1163 N N . THR A 1 155 ? 4.743 1.178 3.581 1.00 66.50 155 THR A N 1
ATOM 1164 C CA . THR A 1 155 ? 5.133 1.867 2.332 1.00 66.50 155 THR A CA 1
ATOM 1165 C C . THR A 1 155 ? 4.222 1.594 1.131 1.00 66.50 155 THR A C 1
ATOM 1167 O O . THR A 1 155 ? 4.692 1.534 0.006 1.00 66.50 155 THR A O 1
ATOM 1170 N N . GLY A 1 156 ? 2.931 1.331 1.345 1.00 56.47 156 GLY A N 1
ATOM 1171 C CA . GLY A 1 156 ? 2.013 0.874 0.281 1.00 56.47 156 GLY A CA 1
ATOM 1172 C C . GLY A 1 156 ? 1.342 -0.476 0.552 1.00 56.47 156 GLY A C 1
ATOM 1173 O O . GLY A 1 156 ? 0.610 -1.014 -0.272 1.00 56.47 156 GLY A O 1
ATOM 1174 N N . TRP A 1 157 ? 1.508 -0.987 1.763 1.00 52.22 157 TRP A N 1
ATOM 1175 C CA . TRP A 1 157 ? 0.969 -2.235 2.311 1.00 52.22 157 TRP A CA 1
ATOM 1176 C C . TRP A 1 157 ? -0.563 -2.367 2.274 1.00 52.22 157 TRP A C 1
ATOM 1178 O O . TRP A 1 157 ? -1.090 -3.475 2.261 1.00 52.22 157 TRP A O 1
ATOM 1188 N N . GLY A 1 158 ? -1.292 -1.251 2.196 1.00 47.34 158 GLY A N 1
ATOM 1189 C CA . GLY A 1 158 ? -2.754 -1.191 2.022 1.00 47.34 158 GLY A CA 1
ATOM 1190 C C . GLY A 1 158 ? -3.241 -0.941 0.593 1.00 47.34 158 GLY A C 1
ATOM 1191 O O . GLY A 1 158 ? -4.440 -1.054 0.323 1.00 47.34 158 GLY A O 1
ATOM 1192 N N . GLY A 1 159 ? -2.318 -0.717 -0.345 1.00 48.12 159 GLY A N 1
ATOM 1193 C CA . GLY A 1 159 ? -2.588 -0.664 -1.774 1.00 48.12 159 GLY A CA 1
ATOM 1194 C C . GLY A 1 159 ? -3.195 -1.966 -2.281 1.00 48.12 159 GLY A C 1
ATOM 1195 O O . GLY A 1 159 ? -2.546 -3.006 -2.252 1.00 48.12 159 GLY A O 1
ATOM 1196 N N . ARG A 1 160 ? -4.434 -1.930 -2.793 1.00 55.69 160 ARG A N 1
ATOM 1197 C CA . ARG A 1 160 ? -5.073 -3.056 -3.520 1.00 55.69 160 ARG A CA 1
ATOM 1198 C C . ARG A 1 160 ? -5.309 -4.345 -2.703 1.00 55.69 160 ARG A C 1
ATOM 1200 O O . ARG A 1 160 ? -5.402 -5.422 -3.287 1.00 55.69 160 ARG A O 1
ATOM 1207 N N . GLY A 1 161 ? -5.468 -4.249 -1.380 1.00 66.31 161 GLY A N 1
ATOM 1208 C CA . GLY A 1 161 ? -5.904 -5.378 -0.539 1.00 66.31 161 GLY A CA 1
ATOM 1209 C C . GLY A 1 161 ? -4.784 -6.273 -0.000 1.00 66.31 161 GLY A C 1
ATOM 1210 O O . GLY A 1 161 ? -5.058 -7.382 0.457 1.00 66.31 161 GLY A O 1
ATOM 1211 N N . LEU A 1 162 ? -3.529 -5.808 -0.031 1.00 78.25 162 LEU A N 1
ATOM 1212 C CA . LEU A 1 162 ? -2.406 -6.542 0.557 1.00 78.25 162 LEU A CA 1
ATOM 1213 C C . LEU A 1 162 ? -2.406 -6.517 2.093 1.00 78.25 162 LEU A C 1
ATOM 1215 O O . LEU A 1 162 ? -1.894 -7.467 2.679 1.00 78.25 162 LEU A O 1
ATOM 1219 N N . LEU A 1 163 ? -3.054 -5.532 2.733 1.00 83.94 163 LEU A N 1
ATOM 1220 C CA . LEU A 1 163 ? -3.087 -5.361 4.195 1.00 83.94 163 LEU A CA 1
ATOM 1221 C C . LEU A 1 163 ? -3.531 -6.626 4.946 1.00 83.94 163 LEU A C 1
ATOM 1223 O O . LEU A 1 163 ? -3.011 -6.929 6.013 1.00 83.94 163 LEU A O 1
ATOM 1227 N N . GLY A 1 164 ? -4.441 -7.423 4.389 1.00 86.00 164 GLY A N 1
ATOM 1228 C CA . GLY A 1 164 ? -4.808 -8.697 5.010 1.00 86.00 164 GLY A CA 1
ATOM 1229 C C . GLY A 1 164 ? -3.625 -9.669 5.096 1.00 86.00 164 GLY A C 1
ATOM 1230 O O . GLY A 1 164 ? -3.400 -10.280 6.134 1.00 86.00 164 GLY A O 1
ATOM 1231 N N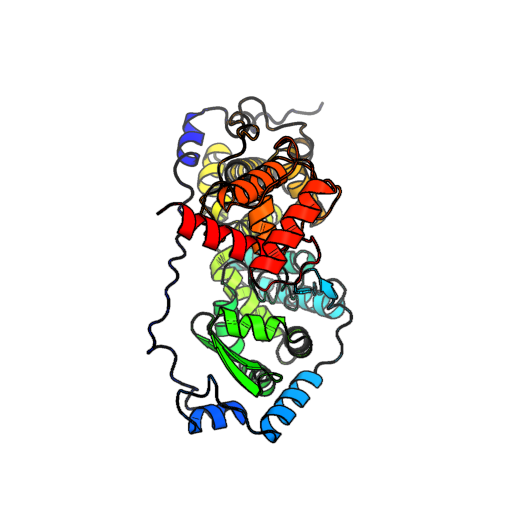 . LYS A 1 165 ? -2.816 -9.776 4.033 1.00 86.81 165 LYS A N 1
ATOM 1232 C CA . LYS A 1 165 ? -1.637 -10.662 3.986 1.00 86.81 165 LYS A CA 1
ATOM 1233 C C . LYS A 1 165 ? -0.539 -10.211 4.948 1.00 86.81 165 LYS A C 1
ATOM 1235 O O . LYS A 1 165 ? 0.079 -11.034 5.615 1.00 86.81 165 LYS A O 1
ATOM 1240 N N . VAL A 1 166 ? -0.323 -8.902 4.999 1.00 88.94 166 VAL A N 1
ATOM 1241 C CA . VAL A 1 166 ? 0.530 -8.212 5.973 1.00 88.94 166 VAL A CA 1
ATOM 1242 C C . VAL A 1 166 ? 0.154 -8.617 7.389 1.00 88.94 166 VAL A C 1
ATOM 1244 O O . VAL A 1 166 ? 0.982 -9.137 8.131 1.00 88.94 166 VAL A O 1
ATOM 1247 N N . MET A 1 167 ? -1.117 -8.410 7.736 1.00 89.88 167 MET A N 1
ATOM 1248 C CA . MET A 1 167 ? -1.613 -8.614 9.087 1.00 89.88 167 MET A CA 1
ATOM 1249 C C . MET A 1 167 ? -1.581 -10.089 9.457 1.00 89.88 167 MET A C 1
ATOM 1251 O O . MET A 1 167 ? -1.128 -10.404 10.547 1.00 89.88 167 MET A O 1
ATOM 1255 N N . ALA A 1 168 ? -1.934 -10.988 8.532 1.00 89.44 168 ALA A N 1
ATOM 1256 C CA . ALA A 1 168 ? -1.826 -12.430 8.737 1.00 89.44 168 ALA A CA 1
ATOM 1257 C C . ALA A 1 168 ? -0.405 -12.874 9.123 1.00 89.44 168 ALA A C 1
ATOM 1259 O O . ALA A 1 168 ? -0.245 -13.716 10.001 1.00 89.44 168 ALA A O 1
ATOM 1260 N N . ARG A 1 169 ? 0.630 -12.296 8.497 1.00 90.88 169 ARG A N 1
ATOM 1261 C CA . ARG A 1 169 ? 2.033 -12.566 8.854 1.00 90.88 169 ARG A CA 1
ATOM 1262 C C . ARG A 1 169 ? 2.420 -11.920 10.176 1.00 90.88 169 ARG A C 1
ATOM 1264 O O . ARG A 1 169 ? 3.062 -12.555 11.002 1.00 90.88 169 ARG A O 1
ATOM 1271 N N . ALA A 1 170 ? 2.041 -10.661 10.364 1.00 90.50 170 ALA A N 1
ATOM 1272 C CA . ALA A 1 170 ? 2.466 -9.871 11.507 1.00 90.50 170 ALA A CA 1
ATOM 1273 C C . ALA A 1 170 ? 1.875 -10.418 12.822 1.00 90.50 170 ALA A C 1
ATOM 1275 O O . ALA A 1 170 ? 2.605 -10.622 13.786 1.00 90.50 170 ALA A O 1
ATOM 1276 N N . VAL A 1 171 ? 0.578 -10.741 12.849 1.00 89.19 171 VAL A N 1
ATOM 1277 C CA . VAL A 1 171 ? -0.120 -11.247 14.052 1.00 89.19 171 VAL A CA 1
ATOM 1278 C C . VAL A 1 171 ? 0.153 -12.725 14.361 1.00 89.19 171 VAL A C 1
ATOM 1280 O O . VAL A 1 171 ? -0.319 -13.247 15.375 1.00 89.19 171 VAL A O 1
ATOM 1283 N N . ALA A 1 172 ? 0.933 -13.413 13.520 1.00 88.19 172 ALA A N 1
ATOM 1284 C CA . ALA A 1 172 ? 1.501 -14.709 13.882 1.00 88.19 172 ALA A CA 1
ATOM 1285 C C . ALA A 1 172 ? 2.496 -14.568 15.049 1.00 88.19 172 ALA A C 1
ATOM 1287 O O . ALA A 1 172 ? 2.638 -15.487 15.853 1.00 88.19 172 ALA A O 1
ATOM 1288 N N . ASN A 1 173 ? 3.138 -13.402 15.180 1.00 89.00 173 ASN A N 1
ATOM 1289 C CA . ASN A 1 173 ? 3.910 -13.053 16.362 1.00 89.00 173 ASN A CA 1
ATOM 1290 C C . ASN A 1 173 ? 2.979 -12.698 17.530 1.00 89.00 173 ASN A C 1
ATOM 1292 O O . ASN A 1 173 ? 2.098 -11.846 17.409 1.00 89.00 173 ASN A O 1
ATOM 1296 N N . GLU A 1 174 ? 3.210 -13.348 18.665 1.00 87.19 174 GLU A N 1
ATOM 1297 C CA . GLU A 1 174 ? 2.403 -13.203 19.874 1.00 87.19 174 GLU A CA 1
ATOM 1298 C C . GLU A 1 174 ? 2.458 -11.792 20.463 1.00 87.19 174 GLU A C 1
ATOM 1300 O O . GLU A 1 174 ? 1.406 -11.191 20.653 1.00 87.19 174 GLU A O 1
ATOM 1305 N N . ALA A 1 175 ? 3.648 -11.207 20.629 1.00 87.44 175 ALA A N 1
ATOM 1306 C CA . ALA A 1 175 ? 3.799 -9.868 21.203 1.00 87.44 175 ALA A CA 1
ATOM 1307 C C . ALA A 1 175 ? 3.039 -8.794 20.402 1.00 87.44 175 ALA A C 1
ATOM 1309 O O . ALA A 1 175 ? 2.358 -7.939 20.974 1.00 87.44 175 ALA A O 1
ATOM 1310 N N . LEU A 1 176 ? 3.102 -8.849 19.066 1.00 89.44 176 LEU A N 1
ATOM 1311 C CA . LEU A 1 176 ? 2.343 -7.927 18.222 1.00 89.44 176 LEU A CA 1
ATOM 1312 C C . LEU A 1 176 ? 0.833 -8.189 18.300 1.00 89.44 176 LEU A C 1
ATOM 1314 O O . LEU A 1 176 ? 0.057 -7.236 18.400 1.00 89.44 176 LEU A O 1
ATOM 1318 N N . ARG A 1 177 ? 0.412 -9.461 18.267 1.00 90.25 177 ARG A N 1
ATOM 1319 C CA . ARG A 1 177 ? -1.000 -9.851 18.392 1.00 90.25 177 ARG A CA 1
ATOM 1320 C C . ARG A 1 177 ? -1.592 -9.366 19.712 1.00 90.25 177 ARG A C 1
ATOM 1322 O O . ARG A 1 177 ? -2.635 -8.725 19.695 1.00 90.25 177 ARG A O 1
ATOM 1329 N N . GLU A 1 178 ? -0.906 -9.593 20.826 1.00 88.19 178 GLU A N 1
ATOM 1330 C CA . GLU A 1 178 ? -1.326 -9.131 22.149 1.00 88.19 178 GLU A CA 1
ATOM 1331 C C . GLU A 1 178 ? -1.399 -7.609 22.233 1.00 88.19 178 GLU A C 1
ATOM 1333 O O . GLU A 1 178 ? -2.355 -7.067 22.780 1.00 88.19 178 GLU A O 1
ATOM 1338 N N . ARG A 1 179 ? -0.415 -6.891 21.680 1.00 90.62 179 ARG A N 1
ATOM 1339 C CA . ARG A 1 179 ? -0.385 -5.423 21.734 1.00 90.62 179 ARG A CA 1
ATOM 1340 C C . ARG A 1 179 ? -1.523 -4.788 20.936 1.00 90.62 179 ARG A C 1
ATOM 1342 O O . ARG A 1 179 ? -2.113 -3.808 21.386 1.00 90.62 179 ARG A O 1
ATOM 1349 N N . LEU A 1 180 ? -1.857 -5.353 19.776 1.00 93.00 180 LEU A N 1
ATOM 1350 C CA . LEU A 1 180 ? -3.046 -4.959 19.015 1.00 93.00 180 LEU A CA 1
ATOM 1351 C C . LEU A 1 180 ? -4.332 -5.356 19.751 1.00 93.00 180 LEU A C 1
ATOM 1353 O O . LEU A 1 180 ? -5.257 -4.546 19.847 1.00 93.00 180 LEU A O 1
ATOM 1357 N N . GLY A 1 181 ? -4.344 -6.554 20.335 1.00 92.12 181 GLY A N 1
ATOM 1358 C CA . GLY A 1 181 ? -5.434 -7.078 21.142 1.00 92.12 181 GLY A CA 1
ATOM 1359 C C . GLY A 1 181 ? -5.769 -6.168 22.323 1.00 92.12 181 GLY A C 1
ATOM 1360 O O . GLY A 1 181 ? -6.911 -5.742 22.442 1.00 92.12 181 GLY A O 1
ATOM 1361 N N . ARG A 1 182 ? -4.794 -5.761 23.145 1.00 92.12 182 ARG A N 1
ATOM 1362 C CA . ARG A 1 182 ? -4.998 -4.804 24.256 1.00 92.12 182 ARG A CA 1
ATOM 1363 C C . ARG A 1 182 ? -5.565 -3.462 23.787 1.00 92.12 182 ARG A C 1
ATOM 1365 O O . ARG A 1 182 ? -6.377 -2.851 24.472 1.00 92.12 182 ARG A O 1
ATOM 1372 N N . ALA A 1 183 ? -5.223 -3.038 22.572 1.00 94.19 183 ALA A N 1
ATOM 1373 C CA . ALA A 1 183 ? -5.786 -1.841 21.955 1.00 94.19 183 ALA A CA 1
ATOM 1374 C C . ALA A 1 183 ? -7.173 -2.064 21.311 1.00 94.19 183 ALA A C 1
ATOM 1376 O O . ALA A 1 183 ? -7.716 -1.155 20.669 1.00 94.19 183 ALA A O 1
ATOM 1377 N N . GLY A 1 184 ? -7.782 -3.239 21.474 1.00 93.56 184 GLY A N 1
ATOM 1378 C CA . GLY A 1 184 ? -9.091 -3.573 20.923 1.00 93.56 184 GLY A CA 1
ATOM 1379 C C . GLY A 1 184 ? -9.070 -3.782 19.411 1.00 93.56 184 GLY A C 1
ATOM 1380 O O . GLY A 1 184 ? -9.990 -3.319 18.736 1.00 93.56 184 GLY A O 1
ATOM 1381 N N . VAL A 1 185 ? -8.005 -4.379 18.868 1.00 93.06 185 VAL A N 1
ATOM 1382 C CA . VAL A 1 185 ? -7.876 -4.737 17.450 1.00 93.06 185 VAL A CA 1
ATOM 1383 C C . VAL A 1 185 ? -7.486 -6.206 17.329 1.00 93.06 185 VAL A C 1
ATOM 1385 O O . VAL A 1 185 ? -6.396 -6.591 17.736 1.00 93.06 185 VAL A O 1
ATOM 1388 N N . CYS A 1 186 ? -8.334 -7.003 16.686 1.00 90.81 186 CYS A N 1
ATOM 1389 C CA . CYS A 1 186 ? -8.042 -8.396 16.365 1.00 90.81 186 CYS A CA 1
ATOM 1390 C C . CYS A 1 186 ? -8.122 -8.607 14.850 1.00 90.81 186 CYS A C 1
ATOM 1392 O O . CYS A 1 186 ? -9.104 -8.237 14.201 1.00 90.81 186 CYS A O 1
ATOM 1394 N N . TYR A 1 187 ? -7.073 -9.182 14.262 1.00 88.44 187 TYR A N 1
ATOM 1395 C CA . TYR A 1 187 ? -7.114 -9.652 12.879 1.00 88.44 187 TYR A CA 1
ATOM 1396 C C . TYR A 1 187 ? -7.671 -11.073 12.854 1.00 88.44 187 TYR A C 1
ATOM 1398 O O . TYR A 1 187 ? -7.182 -11.934 13.580 1.00 88.44 187 TYR A O 1
ATOM 1406 N N . ARG A 1 188 ? -8.654 -11.326 11.987 1.00 84.38 188 ARG A N 1
ATOM 1407 C CA . ARG A 1 188 ? -9.213 -12.666 11.795 1.00 84.38 188 ARG A CA 1
ATOM 1408 C C . ARG A 1 188 ? -8.529 -13.364 10.623 1.00 84.38 188 ARG A C 1
ATOM 1410 O O . ARG A 1 188 ? -7.488 -13.990 10.765 1.00 84.38 188 ARG A O 1
ATOM 1417 N N . ASP A 1 189 ? -9.118 -13.235 9.444 1.00 81.88 189 ASP A N 1
ATOM 1418 C CA . ASP A 1 189 ? -8.640 -13.834 8.205 1.00 81.88 189 ASP A CA 1
ATOM 1419 C C . ASP A 1 189 ? -9.108 -12.984 7.017 1.00 81.88 189 ASP A C 1
ATOM 1421 O O . ASP A 1 189 ? -10.078 -12.232 7.124 1.00 81.88 189 ASP A O 1
ATOM 1425 N N . ARG A 1 190 ? -8.424 -13.095 5.872 1.00 80.50 190 ARG A N 1
ATOM 1426 C CA . ARG A 1 190 ? -8.798 -12.466 4.593 1.00 80.50 190 ARG A CA 1
ATOM 1427 C C . ARG A 1 190 ? -9.232 -10.999 4.731 1.00 80.50 190 ARG A C 1
ATOM 1429 O O . ARG A 1 190 ? -10.253 -10.589 4.176 1.00 80.50 190 ARG A O 1
ATOM 1436 N N . ASN A 1 191 ? -8.418 -10.202 5.432 1.00 82.69 191 ASN A N 1
ATOM 1437 C CA . ASN A 1 191 ? -8.636 -8.760 5.625 1.00 82.69 191 ASN A CA 1
ATOM 1438 C C . ASN A 1 191 ? -9.907 -8.414 6.434 1.00 82.69 191 ASN A C 1
ATOM 1440 O O . ASN A 1 191 ? -10.458 -7.326 6.273 1.00 82.69 191 ASN A O 1
ATOM 1444 N N . VAL A 1 192 ? -10.391 -9.340 7.266 1.00 85.62 192 VAL A N 1
ATOM 1445 C CA . VAL A 1 192 ? -11.462 -9.110 8.244 1.00 85.62 192 VAL A CA 1
ATOM 1446 C C . VAL A 1 192 ? -10.844 -8.812 9.607 1.00 85.62 192 VAL A C 1
ATOM 1448 O O . VAL A 1 192 ? -9.916 -9.497 10.040 1.00 85.62 192 VAL A O 1
ATOM 1451 N N . TYR A 1 193 ? -11.392 -7.805 10.278 1.00 88.75 193 TYR A N 1
ATOM 1452 C CA . TYR A 1 193 ? -10.930 -7.318 11.570 1.00 88.75 193 TYR A CA 1
ATOM 1453 C C . TYR A 1 193 ? -12.097 -7.211 12.543 1.00 88.75 193 TYR A C 1
ATOM 1455 O O . TYR A 1 193 ? -13.222 -6.919 12.133 1.00 88.75 193 TYR A O 1
ATOM 1463 N N . ASP A 1 194 ? -11.784 -7.367 13.821 1.00 89.88 194 ASP A N 1
ATOM 1464 C CA . ASP A 1 194 ? -12.565 -6.825 14.922 1.00 89.88 194 ASP A CA 1
ATOM 1465 C C . ASP A 1 194 ? -11.868 -5.584 15.447 1.00 89.88 194 ASP A C 1
ATOM 1467 O O . ASP A 1 194 ? -10.678 -5.615 15.761 1.00 89.88 194 ASP A O 1
ATOM 1471 N N . VAL A 1 195 ? -12.608 -4.485 15.538 1.00 92.12 195 VAL A N 1
ATOM 1472 C CA . VAL A 1 195 ? -12.105 -3.236 16.101 1.00 92.12 195 VAL A CA 1
ATOM 1473 C C . VAL A 1 195 ? -13.115 -2.711 17.104 1.00 92.12 195 VAL A C 1
ATOM 1475 O O . VAL A 1 195 ? -14.273 -2.467 16.769 1.00 92.12 195 VAL A O 1
ATOM 1478 N N . VAL A 1 196 ? -12.678 -2.500 18.341 1.00 92.69 196 VAL A N 1
ATOM 1479 C CA . VAL A 1 196 ? -13.508 -1.891 19.380 1.00 92.69 196 VAL A CA 1
ATOM 1480 C C . VAL A 1 196 ? -13.697 -0.406 19.078 1.00 92.69 196 VAL A C 1
ATOM 1482 O O . VAL A 1 196 ? -12.742 0.383 19.069 1.00 92.69 196 VAL A O 1
ATOM 1485 N N . ASP A 1 197 ? -14.941 -0.003 18.847 1.00 93.12 197 ASP A N 1
ATOM 1486 C CA . ASP A 1 197 ? -15.326 1.398 18.751 1.00 93.12 197 ASP A CA 1
ATOM 1487 C C . ASP A 1 197 ? -15.673 1.906 20.153 1.00 93.12 197 ASP A C 1
ATOM 1489 O O . ASP A 1 197 ? -16.722 1.576 20.699 1.00 93.12 197 ASP A O 1
ATOM 1493 N N . LEU A 1 198 ? -14.797 2.729 20.736 1.00 93.19 198 LEU A N 1
ATOM 1494 C CA . LEU A 1 198 ? -14.996 3.284 22.079 1.00 93.19 198 LEU A CA 1
ATOM 1495 C C . LEU A 1 198 ? -16.184 4.255 22.157 1.00 93.19 198 LEU A C 1
ATOM 1497 O O . LEU A 1 198 ? -16.731 4.459 23.236 1.00 93.19 198 LEU A O 1
ATOM 1501 N N . ARG A 1 199 ? -16.602 4.863 21.038 1.00 91.44 199 ARG A N 1
ATOM 1502 C CA . ARG A 1 199 ? -17.766 5.765 21.010 1.00 91.44 199 ARG A CA 1
ATOM 1503 C C . ARG A 1 199 ? -19.061 4.977 20.940 1.00 91.44 199 ARG A C 1
ATOM 1505 O O . ARG A 1 199 ? -20.007 5.295 21.649 1.00 91.44 199 ARG A O 1
ATOM 1512 N N . ALA A 1 200 ? -19.093 3.961 20.081 1.00 90.69 200 ALA A N 1
ATOM 1513 C CA . ALA A 1 200 ? -20.232 3.055 19.973 1.00 90.69 200 ALA A CA 1
ATOM 1514 C C . ALA A 1 200 ? -20.246 1.979 21.073 1.00 90.69 200 ALA A C 1
ATOM 1516 O O . ALA A 1 200 ? -21.213 1.227 21.161 1.00 90.69 200 ALA A O 1
ATOM 1517 N N . LYS A 1 201 ? -19.178 1.910 21.881 1.00 92.38 201 LYS A N 1
ATOM 1518 C CA . LYS A 1 201 ? -18.962 0.979 22.992 1.00 92.38 201 LYS A CA 1
ATOM 1519 C C . LYS A 1 201 ? -19.144 -0.489 22.615 1.00 92.38 201 LYS A C 1
ATOM 1521 O O . LYS A 1 201 ? -19.668 -1.275 23.392 1.00 92.38 201 LYS A O 1
ATOM 1526 N N . ARG A 1 202 ? -18.751 -0.868 21.404 1.00 88.44 202 ARG A N 1
ATOM 1527 C CA . ARG A 1 202 ? -18.993 -2.214 20.870 1.00 88.44 202 ARG A CA 1
ATOM 1528 C C . ARG A 1 202 ? -17.886 -2.644 19.928 1.00 88.44 202 ARG A C 1
ATOM 1530 O O . ARG A 1 202 ? -17.144 -1.811 19.404 1.00 88.44 202 ARG A O 1
ATOM 1537 N N . VAL A 1 203 ? -17.827 -3.943 19.665 1.00 88.94 203 VAL A N 1
ATOM 1538 C CA . VAL A 1 203 ? -16.954 -4.508 18.636 1.00 88.94 203 VAL A CA 1
ATOM 1539 C C . VAL A 1 203 ? -17.568 -4.260 17.257 1.00 88.94 203 VAL A C 1
ATOM 1541 O O . VAL A 1 203 ? -18.739 -4.559 17.019 1.00 88.94 203 VAL A O 1
ATOM 1544 N N . ILE A 1 204 ? -16.774 -3.705 16.343 1.00 87.19 204 ILE A N 1
ATOM 1545 C CA . ILE A 1 204 ? -17.099 -3.585 14.924 1.00 87.19 204 ILE A CA 1
ATOM 1546 C C . ILE A 1 204 ? -16.324 -4.660 14.173 1.00 87.19 204 ILE A C 1
ATOM 1548 O O . ILE A 1 204 ? -15.099 -4.603 14.081 1.00 87.19 204 ILE A O 1
ATOM 1552 N N . THR A 1 205 ? -17.053 -5.625 13.624 1.00 85.31 205 THR A N 1
ATOM 1553 C CA . THR A 1 205 ? -16.498 -6.720 12.828 1.00 85.31 205 THR A CA 1
ATOM 1554 C C . THR A 1 205 ? -16.713 -6.444 11.348 1.00 85.31 205 THR A C 1
ATOM 1556 O O . THR A 1 205 ? -17.828 -6.152 10.920 1.00 85.31 205 THR A O 1
ATOM 1559 N N . GLY A 1 206 ? -15.669 -6.586 10.539 1.00 82.44 206 GLY A N 1
ATOM 1560 C CA . GLY A 1 206 ? -15.801 -6.492 9.089 1.00 82.44 206 GLY A CA 1
ATOM 1561 C C . GLY A 1 206 ? -14.493 -6.178 8.386 1.00 82.44 206 GLY A C 1
ATOM 1562 O O . GLY A 1 206 ? -13.422 -6.163 8.986 1.00 82.44 206 GLY A O 1
ATOM 1563 N N . GLN A 1 207 ? -14.582 -5.924 7.083 1.00 84.19 207 GLN A N 1
ATOM 1564 C CA . GLN A 1 207 ? -13.445 -5.400 6.325 1.00 84.19 207 GLN A CA 1
ATOM 1565 C C . GLN A 1 207 ? -13.505 -3.877 6.301 1.00 84.19 207 GLN A C 1
ATOM 1567 O O . GLN A 1 207 ? -12.594 -3.194 6.751 1.00 84.19 207 GLN A O 1
ATOM 1572 N N . ARG A 1 208 ? -14.598 -3.333 5.762 1.00 82.94 208 ARG A N 1
ATOM 1573 C CA . ARG A 1 208 ? -14.728 -1.905 5.492 1.00 82.94 208 ARG A CA 1
ATOM 1574 C C . ARG A 1 208 ? -15.014 -1.136 6.778 1.00 82.94 208 ARG A C 1
ATOM 1576 O O . ARG A 1 208 ? -14.329 -0.174 7.086 1.00 82.94 208 ARG A O 1
ATOM 1583 N N . GLU A 1 209 ? -16.003 -1.597 7.523 1.00 85.50 209 GLU A N 1
ATOM 1584 C CA . GLU A 1 209 ? -16.544 -0.963 8.720 1.00 85.50 209 GLU A CA 1
ATOM 1585 C C . GLU A 1 209 ? -15.481 -0.913 9.822 1.00 85.50 209 GLU A C 1
ATOM 1587 O O . GLU A 1 209 ? -15.215 0.144 10.384 1.00 85.50 209 GLU A O 1
ATOM 1592 N N . ALA A 1 210 ? -14.794 -2.034 10.057 1.00 87.69 210 ALA A N 1
ATOM 1593 C CA . ALA A 1 210 ? -13.727 -2.129 11.049 1.00 87.69 210 ALA A CA 1
ATOM 1594 C C . ALA A 1 210 ? -12.518 -1.246 10.692 1.00 87.69 210 ALA A C 1
ATOM 1596 O O . ALA A 1 210 ? -11.985 -0.535 11.547 1.00 87.69 210 ALA A O 1
ATOM 1597 N N . LEU A 1 211 ? -12.111 -1.219 9.415 1.00 87.50 211 LEU A N 1
ATOM 1598 C CA . LEU A 1 211 ? -11.062 -0.303 8.968 1.00 87.50 211 LEU A CA 1
ATOM 1599 C C . LEU A 1 211 ? -11.516 1.162 9.069 1.00 87.50 211 LEU A C 1
ATOM 1601 O O . LEU A 1 211 ? -10.689 2.017 9.375 1.00 87.50 211 LEU A O 1
ATOM 1605 N N . GLU A 1 212 ? -12.799 1.477 8.845 1.00 87.38 212 GLU A N 1
ATOM 1606 C CA . GLU A 1 212 ? -13.337 2.842 8.986 1.00 87.38 212 GLU A CA 1
ATOM 1607 C C . GLU A 1 212 ? -13.284 3.287 10.452 1.00 87.38 212 GLU A C 1
ATOM 1609 O O . GLU A 1 212 ? -12.844 4.406 10.741 1.00 87.38 212 GLU A O 1
ATOM 1614 N N . THR A 1 213 ? -13.612 2.384 11.382 1.00 90.00 213 THR A N 1
ATOM 1615 C CA . THR A 1 213 ? -13.410 2.592 12.820 1.00 90.00 213 THR A CA 1
ATOM 1616 C C . THR A 1 213 ? -11.937 2.861 13.131 1.00 90.00 213 THR A C 1
ATOM 1618 O O . THR A 1 213 ? -11.630 3.863 13.782 1.00 90.00 213 THR A O 1
ATOM 1621 N N . LEU A 1 214 ? -11.012 2.049 12.605 1.00 90.50 214 LEU A N 1
ATOM 1622 C CA . LEU A 1 214 ? -9.570 2.230 12.805 1.00 90.50 214 LEU A CA 1
ATOM 1623 C C . LEU A 1 214 ? -9.085 3.586 12.259 1.00 90.50 214 LEU A C 1
ATOM 1625 O O . LEU A 1 214 ? -8.439 4.345 12.980 1.00 90.50 214 LEU A O 1
ATOM 1629 N N . ARG A 1 215 ? -9.465 3.940 11.023 1.00 88.31 215 ARG A N 1
ATOM 1630 C CA . ARG A 1 215 ? -9.156 5.226 10.362 1.00 88.31 215 ARG A CA 1
ATOM 1631 C C . ARG A 1 215 ? -9.601 6.438 11.173 1.00 88.31 215 ARG A C 1
ATOM 1633 O O . ARG A 1 215 ? -8.945 7.479 11.135 1.00 88.31 215 ARG A O 1
ATOM 1640 N N . SER A 1 216 ? -10.734 6.328 11.862 1.00 88.06 216 SER A N 1
ATOM 1641 C CA . SER A 1 216 ? -11.301 7.420 12.658 1.00 88.06 216 SER A CA 1
ATOM 1642 C C . SER A 1 216 ? -10.606 7.610 14.017 1.00 88.06 216 SER A C 1
ATOM 1644 O O . SER A 1 216 ? -10.761 8.659 14.647 1.00 88.06 216 SER A O 1
ATOM 1646 N N . SER A 1 217 ? -9.815 6.628 14.461 1.00 92.31 217 SER A N 1
ATOM 1647 C CA . SER A 1 217 ? -9.184 6.599 15.779 1.00 92.31 217 SER A CA 1
ATOM 1648 C C . SER A 1 217 ? -7.716 7.015 15.706 1.00 92.31 217 SER A C 1
ATOM 1650 O O . SER A 1 217 ? -6.821 6.208 15.463 1.00 92.31 217 SER A O 1
ATOM 1652 N N . VAL A 1 218 ? -7.448 8.295 15.974 1.00 93.38 218 VAL A N 1
ATOM 1653 C CA . VAL A 1 218 ? -6.074 8.822 16.032 1.00 93.38 218 VAL A CA 1
ATOM 1654 C C . VAL A 1 218 ? -5.183 8.049 17.021 1.00 93.38 218 VAL A C 1
ATOM 1656 O O . VAL A 1 218 ? -4.055 7.742 16.639 1.00 93.38 218 VAL A O 1
ATOM 1659 N N . PRO A 1 219 ? -5.634 7.680 18.240 1.00 94.88 219 PRO A N 1
ATOM 1660 C CA . PRO A 1 219 ? -4.831 6.852 19.144 1.00 94.88 219 PRO A CA 1
ATOM 1661 C C . PRO A 1 219 ? -4.440 5.491 18.548 1.00 94.88 219 PRO A C 1
ATOM 1663 O O . PRO A 1 219 ? -3.283 5.098 18.650 1.00 94.88 219 PRO A O 1
ATOM 1666 N N . LEU A 1 220 ? -5.352 4.810 17.837 1.00 93.69 220 LEU A N 1
ATOM 1667 C CA . LEU A 1 220 ? -5.019 3.555 17.146 1.00 93.69 220 LEU A CA 1
ATOM 1668 C C . LEU A 1 220 ? -3.999 3.766 16.027 1.00 93.69 220 LEU A C 1
ATOM 1670 O O . LEU A 1 220 ? -3.058 2.989 15.902 1.00 93.69 220 LEU A O 1
ATOM 1674 N 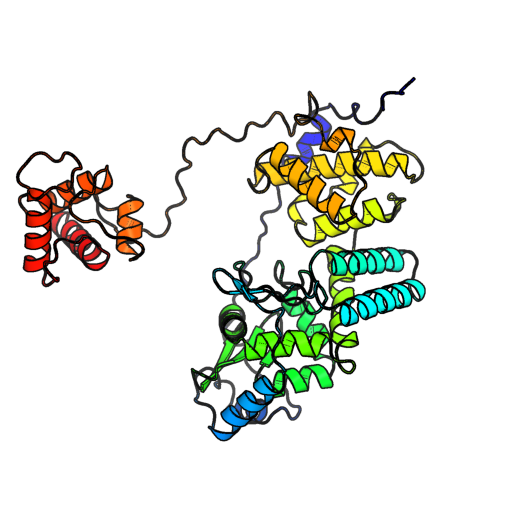N . LEU A 1 221 ? -4.150 4.826 15.227 1.00 93.56 221 LEU A N 1
ATOM 1675 C CA . LEU A 1 221 ? -3.183 5.139 14.171 1.00 93.56 221 LEU A CA 1
ATOM 1676 C C . LEU A 1 221 ? -1.788 5.417 14.746 1.00 93.56 221 LEU A C 1
ATOM 1678 O O . LEU A 1 221 ? -0.797 4.988 14.163 1.00 93.56 221 LEU A O 1
ATOM 1682 N N . ARG A 1 222 ? -1.698 6.091 15.902 1.00 94.25 222 ARG A N 1
ATOM 1683 C CA . ARG A 1 222 ? -0.426 6.281 16.619 1.00 94.25 222 ARG A CA 1
ATOM 1684 C C . ARG A 1 222 ? 0.138 4.954 17.098 1.00 94.25 222 ARG A C 1
ATOM 1686 O O . ARG A 1 222 ? 1.311 4.693 16.864 1.00 94.25 222 ARG A O 1
ATOM 1693 N N . LEU A 1 223 ? -0.685 4.116 17.726 1.00 93.62 223 LEU A N 1
ATOM 1694 C CA . LEU A 1 223 ? -0.269 2.794 18.186 1.00 93.62 223 LEU A CA 1
ATOM 1695 C C . LEU A 1 223 ? 0.342 1.981 17.034 1.00 93.62 223 LEU A C 1
ATOM 1697 O O . LEU A 1 223 ? 1.442 1.470 17.192 1.00 93.62 223 LEU A O 1
ATOM 1701 N N . LEU A 1 224 ? -0.293 1.947 15.855 1.00 93.00 224 LEU A N 1
ATOM 1702 C CA . LEU A 1 224 ? 0.249 1.266 14.668 1.00 93.00 224 LEU A CA 1
ATOM 1703 C C . LEU A 1 224 ? 1.622 1.803 14.228 1.00 93.00 224 LEU A C 1
ATOM 1705 O O . LEU A 1 224 ? 2.495 1.035 13.829 1.00 93.00 224 LEU A O 1
ATOM 1709 N N . ILE A 1 225 ? 1.837 3.117 14.314 1.00 94.19 225 ILE A N 1
ATOM 1710 C CA . ILE A 1 225 ? 3.149 3.716 14.030 1.00 94.19 225 ILE A CA 1
ATOM 1711 C C . ILE A 1 225 ? 4.179 3.239 15.059 1.00 94.19 225 ILE A C 1
ATOM 1713 O O . ILE A 1 225 ? 5.289 2.868 14.689 1.00 94.19 225 ILE A O 1
ATOM 1717 N N . HIS A 1 226 ? 3.819 3.224 16.343 1.00 93.06 226 HIS A N 1
ATOM 1718 C CA . HIS A 1 226 ? 4.731 2.842 17.423 1.00 93.06 226 HIS A CA 1
ATOM 1719 C C . HIS A 1 226 ? 5.069 1.354 17.415 1.00 93.06 226 HIS A C 1
ATOM 1721 O O . HIS A 1 226 ? 6.245 1.023 17.510 1.00 93.06 226 HIS A O 1
ATOM 1727 N N . VAL A 1 227 ? 4.103 0.456 17.196 1.00 92.50 227 VAL A N 1
ATOM 1728 C CA . VAL A 1 227 ? 4.401 -0.986 17.076 1.00 92.50 227 VAL A CA 1
ATOM 1729 C C . VAL A 1 227 ? 5.278 -1.304 15.857 1.00 92.50 227 VAL A C 1
ATOM 1731 O O . VAL A 1 227 ? 6.017 -2.277 15.861 1.00 92.50 227 VAL A O 1
ATOM 1734 N N . ALA A 1 228 ? 5.258 -0.471 14.813 1.00 93.19 228 ALA A N 1
ATOM 1735 C CA . ALA A 1 228 ? 6.171 -0.623 13.679 1.00 93.19 228 ALA A CA 1
ATOM 1736 C C . ALA A 1 228 ? 7.609 -0.155 13.971 1.00 93.19 228 ALA A C 1
ATOM 1738 O O . ALA A 1 228 ? 8.506 -0.442 13.180 1.00 93.19 228 ALA A O 1
ATOM 1739 N N . ARG A 1 229 ? 7.833 0.587 15.062 1.00 92.62 229 ARG A N 1
ATOM 1740 C CA . ARG A 1 229 ? 9.119 1.223 15.416 1.00 92.62 229 ARG A CA 1
ATOM 1741 C C . ARG A 1 229 ? 9.750 0.639 16.674 1.00 92.62 229 ARG A C 1
ATOM 1743 O O . ARG A 1 229 ? 10.957 0.749 16.872 1.00 92.62 229 ARG A O 1
ATOM 1750 N N . ASP A 1 230 ? 8.933 0.036 17.521 1.00 92.00 230 ASP A N 1
ATOM 1751 C CA . ASP A 1 230 ? 9.332 -0.540 18.792 1.00 92.00 230 ASP A CA 1
ATOM 1752 C C . ASP A 1 230 ? 10.275 -1.741 18.592 1.00 92.00 230 ASP A C 1
ATOM 1754 O O . ASP A 1 230 ? 9.917 -2.651 17.846 1.00 92.00 230 ASP A O 1
ATOM 1758 N N . PRO A 1 231 ? 11.455 -1.790 19.238 1.00 91.12 231 PRO A N 1
ATOM 1759 C CA . PRO A 1 231 ? 12.415 -2.883 19.089 1.00 91.12 231 PRO A CA 1
ATOM 1760 C C . PRO A 1 231 ? 11.846 -4.298 19.254 1.00 91.12 231 PRO A C 1
ATOM 1762 O O . PRO A 1 231 ? 12.326 -5.202 18.577 1.00 91.12 231 PRO A O 1
ATOM 1765 N N . GLU A 1 232 ? 10.821 -4.495 20.087 1.00 90.19 232 GLU A N 1
ATOM 1766 C CA . GLU A 1 232 ? 10.215 -5.815 20.312 1.00 90.19 232 GLU A CA 1
ATOM 1767 C C . GLU A 1 232 ? 9.365 -6.296 19.127 1.00 90.19 232 GLU A C 1
ATOM 1769 O O . GLU A 1 232 ? 9.142 -7.493 18.956 1.00 90.19 232 GLU A O 1
ATOM 1774 N N . THR A 1 233 ? 8.872 -5.370 18.297 1.00 91.69 233 THR A N 1
ATOM 1775 C CA . THR A 1 233 ? 7.869 -5.664 17.253 1.00 91.69 233 THR A CA 1
ATOM 1776 C C . THR A 1 233 ? 8.239 -5.148 15.859 1.00 91.69 233 THR A C 1
ATOM 1778 O O . THR A 1 233 ? 7.722 -5.655 14.863 1.00 91.69 233 THR A O 1
ATOM 1781 N N . ARG A 1 234 ? 9.187 -4.212 15.740 1.00 93.38 234 ARG A N 1
ATOM 1782 C CA . ARG A 1 234 ? 9.586 -3.573 14.475 1.00 93.38 234 ARG A CA 1
ATOM 1783 C C . ARG A 1 234 ? 10.126 -4.557 13.446 1.00 93.38 234 ARG A C 1
ATOM 1785 O O . ARG A 1 234 ? 9.797 -4.417 12.271 1.00 93.38 234 ARG A O 1
ATOM 1792 N N . ASP A 1 235 ? 10.895 -5.562 13.870 1.00 94.88 235 ASP A N 1
ATOM 1793 C CA . ASP A 1 235 ? 11.463 -6.577 12.974 1.00 94.88 235 ASP A CA 1
ATOM 1794 C C . ASP A 1 235 ? 10.354 -7.467 12.415 1.00 94.88 235 ASP A C 1
ATOM 1796 O O . ASP A 1 235 ? 10.336 -7.766 11.226 1.00 94.88 235 ASP A O 1
ATOM 1800 N N . VAL A 1 236 ? 9.375 -7.826 13.250 1.00 93.75 236 VAL A N 1
ATOM 1801 C CA . VAL A 1 236 ? 8.201 -8.611 12.847 1.00 93.75 236 VAL A CA 1
ATOM 1802 C C . VAL A 1 236 ? 7.379 -7.846 11.823 1.00 93.75 236 VAL A C 1
ATOM 1804 O O . VAL A 1 236 ? 7.021 -8.400 10.784 1.00 93.75 236 VAL A O 1
ATOM 1807 N N . VAL A 1 237 ? 7.085 -6.570 12.099 1.00 93.50 237 VAL A N 1
ATOM 1808 C CA . VAL A 1 237 ? 6.348 -5.723 11.161 1.00 93.50 237 VAL A CA 1
ATOM 1809 C C . VAL A 1 237 ? 7.133 -5.617 9.856 1.00 93.50 237 VAL A C 1
ATOM 1811 O O . VAL A 1 237 ? 6.578 -5.928 8.807 1.00 93.50 237 VAL A O 1
ATOM 1814 N N . THR A 1 238 ? 8.420 -5.268 9.919 1.00 93.88 238 THR A N 1
ATOM 1815 C CA . THR A 1 238 ? 9.314 -5.056 8.766 1.00 93.88 238 THR A CA 1
ATOM 1816 C C . THR A 1 238 ? 9.573 -6.316 7.936 1.00 93.88 238 THR A C 1
ATOM 1818 O O . THR A 1 238 ? 9.699 -6.208 6.715 1.00 93.88 238 THR A O 1
ATOM 1821 N N . GLU A 1 239 ? 9.603 -7.504 8.542 1.00 94.19 239 GLU A N 1
ATOM 1822 C CA . GLU A 1 239 ? 9.744 -8.779 7.826 1.00 94.19 239 GLU A CA 1
ATOM 1823 C C . GLU A 1 239 ? 8.405 -9.223 7.228 1.00 94.19 239 GLU A C 1
ATOM 1825 O O . GLU A 1 239 ? 8.366 -9.629 6.067 1.00 94.19 239 GLU A O 1
ATOM 1830 N N . ALA A 1 240 ? 7.291 -9.094 7.966 1.00 92.75 240 ALA A N 1
ATOM 1831 C CA . ALA A 1 240 ? 5.950 -9.370 7.443 1.00 92.75 240 ALA A CA 1
ATOM 1832 C C . ALA A 1 240 ? 5.740 -8.574 6.156 1.00 92.75 240 ALA A C 1
ATOM 1834 O O . ALA A 1 240 ? 5.476 -9.181 5.106 1.00 92.75 240 ALA A O 1
ATOM 1835 N N . GLN A 1 241 ? 5.950 -7.252 6.284 1.00 92.12 241 GLN A N 1
ATOM 1836 C CA . GLN A 1 241 ? 6.780 -6.433 5.406 1.00 92.12 241 GLN A CA 1
ATOM 1837 C C . GLN A 1 241 ? 7.285 -7.008 4.081 1.00 92.12 241 GLN A C 1
ATOM 1839 O O . GLN A 1 241 ? 6.616 -7.372 3.108 1.00 92.12 241 GLN A O 1
ATOM 1844 N N . LEU A 1 242 ? 8.594 -7.090 4.083 1.00 92.12 242 LEU A N 1
ATOM 1845 C CA . LEU A 1 242 ? 9.388 -7.665 3.040 1.00 92.12 242 LEU A CA 1
ATOM 1846 C C . LEU A 1 242 ? 8.780 -8.943 2.434 1.00 92.12 242 LEU A C 1
ATOM 1848 O O . LEU A 1 242 ? 8.610 -8.996 1.223 1.00 92.12 242 LEU A O 1
ATOM 1852 N N . LEU A 1 243 ? 8.358 -9.934 3.224 1.00 91.75 243 LEU A N 1
ATOM 1853 C CA . LEU A 1 243 ? 7.845 -11.210 2.706 1.00 91.75 243 LEU A CA 1
ATOM 1854 C C . LEU A 1 243 ? 6.613 -11.052 1.805 1.00 91.75 243 LEU A C 1
ATOM 1856 O O . LEU A 1 243 ? 6.541 -11.662 0.736 1.00 91.75 243 LEU A O 1
ATOM 1860 N N . THR A 1 244 ? 5.659 -10.195 2.178 1.00 90.44 244 THR A N 1
ATOM 1861 C CA . THR A 1 244 ? 4.483 -9.948 1.324 1.00 90.44 244 THR A CA 1
ATOM 1862 C C . THR A 1 244 ? 4.887 -9.278 0.017 1.00 90.44 244 THR A C 1
ATOM 1864 O O . THR A 1 244 ? 4.338 -9.597 -1.040 1.00 90.44 244 THR A O 1
ATOM 1867 N N . PHE A 1 245 ? 5.857 -8.366 0.069 1.00 89.50 245 PHE A N 1
ATOM 1868 C CA . PHE A 1 245 ? 6.415 -7.744 -1.124 1.00 89.50 245 PHE A CA 1
ATOM 1869 C C . PHE A 1 245 ? 7.127 -8.774 -2.016 1.00 89.50 245 PHE A C 1
ATOM 1871 O O . PHE A 1 245 ? 6.864 -8.815 -3.219 1.00 89.50 245 PHE A O 1
ATOM 1878 N N . MET A 1 246 ? 7.965 -9.636 -1.434 1.00 88.94 246 MET A N 1
ATOM 1879 C CA . MET A 1 246 ? 8.746 -10.662 -2.135 1.00 88.94 246 MET A CA 1
ATOM 1880 C C . MET A 1 246 ? 7.852 -11.627 -2.918 1.00 88.94 246 MET A C 1
ATOM 1882 O O . MET A 1 246 ? 8.148 -11.947 -4.068 1.00 88.94 246 MET A O 1
ATOM 1886 N N . GLU A 1 247 ? 6.735 -12.044 -2.320 1.00 86.94 247 GLU A N 1
ATOM 1887 C CA . GLU A 1 247 ? 5.752 -12.935 -2.946 1.00 86.94 247 GLU A CA 1
ATOM 1888 C C . GLU A 1 247 ? 4.902 -12.266 -4.032 1.00 86.94 247 GLU A C 1
ATOM 1890 O O . GLU A 1 247 ? 4.275 -12.953 -4.837 1.00 86.94 247 GLU A O 1
ATOM 1895 N N . THR A 1 248 ? 4.819 -10.935 -4.037 1.00 84.94 248 THR A N 1
ATOM 1896 C CA . THR A 1 248 ? 3.914 -10.196 -4.923 1.00 84.94 248 THR A CA 1
ATOM 1897 C C . THR A 1 248 ? 4.688 -9.350 -5.926 1.00 84.94 248 THR A C 1
ATOM 1899 O O . THR A 1 248 ? 4.947 -9.771 -7.053 1.00 84.94 248 THR A O 1
ATOM 1902 N N . SER A 1 249 ? 5.059 -8.140 -5.522 1.00 82.00 249 SER A N 1
ATOM 1903 C CA . SER A 1 249 ? 5.650 -7.119 -6.386 1.00 82.00 249 SER A CA 1
ATOM 1904 C C . SER A 1 249 ? 7.103 -7.450 -6.735 1.00 82.00 249 SER A C 1
ATOM 1906 O O . SER A 1 249 ? 7.545 -7.152 -7.840 1.00 82.00 249 SER A O 1
ATOM 1908 N N . GLY A 1 250 ? 7.823 -8.120 -5.830 1.00 82.31 250 GLY A N 1
ATOM 1909 C CA . GLY A 1 250 ? 9.210 -8.541 -6.024 1.00 82.31 250 GLY A CA 1
ATOM 1910 C C . GLY A 1 250 ? 9.388 -9.752 -6.946 1.00 82.31 250 GLY A C 1
ATOM 1911 O O . GLY A 1 250 ? 10.503 -10.019 -7.392 1.00 82.31 250 GLY A O 1
ATOM 1912 N N . HIS A 1 251 ? 8.323 -10.493 -7.265 1.00 83.69 251 HIS A N 1
ATOM 1913 C CA . HIS A 1 251 ? 8.401 -11.592 -8.225 1.00 83.69 251 HIS A CA 1
ATOM 1914 C C . HIS A 1 251 ? 8.286 -11.050 -9.653 1.00 83.69 251 HIS A C 1
ATOM 1916 O O . HIS A 1 251 ? 7.197 -10.672 -10.078 1.00 83.69 251 HIS A O 1
ATOM 1922 N N . LEU A 1 252 ? 9.386 -11.009 -10.403 1.00 84.75 252 LEU A N 1
ATOM 1923 C CA . LEU A 1 252 ? 9.433 -10.404 -11.735 1.00 84.75 252 LEU A CA 1
ATOM 1924 C C . LEU A 1 252 ? 9.991 -11.397 -12.771 1.00 84.75 252 LEU A C 1
ATOM 1926 O O . LEU A 1 252 ? 11.207 -11.539 -12.877 1.00 84.75 252 LEU A O 1
ATOM 1930 N N . PRO A 1 253 ? 9.129 -12.096 -13.534 1.00 84.19 253 PRO A N 1
ATOM 1931 C CA . PRO A 1 253 ? 9.573 -12.974 -14.616 1.00 84.19 253 PRO A CA 1
ATOM 1932 C C . PRO A 1 253 ? 10.453 -12.226 -15.625 1.00 84.19 253 PRO A C 1
ATOM 1934 O O . PRO A 1 253 ? 10.176 -11.074 -15.952 1.00 84.19 253 PRO A O 1
ATOM 1937 N N . GLY A 1 254 ? 11.528 -12.864 -16.093 1.00 85.44 254 GLY A N 1
ATOM 1938 C CA . GLY A 1 254 ? 12.478 -12.252 -17.029 1.00 85.44 254 GLY A CA 1
ATOM 1939 C C . GLY A 1 254 ? 13.476 -11.273 -16.395 1.00 85.44 254 GLY A C 1
ATOM 1940 O O . GLY A 1 254 ? 14.272 -10.673 -17.115 1.00 85.44 254 GLY A O 1
ATOM 1941 N N . SER A 1 255 ? 13.492 -11.117 -15.063 1.00 88.81 255 SER A N 1
ATOM 1942 C CA . SER A 1 255 ? 14.416 -10.196 -14.383 1.00 88.81 255 SER A CA 1
ATOM 1943 C C . SER A 1 255 ? 15.899 -10.545 -14.532 1.00 88.81 255 SER A C 1
ATOM 1945 O O . SER A 1 255 ? 16.743 -9.678 -14.313 1.00 88.81 255 SER A O 1
ATOM 1947 N N . ASP A 1 256 ? 16.229 -11.778 -14.920 1.00 89.75 256 ASP A N 1
ATOM 1948 C CA . ASP A 1 256 ? 17.609 -12.205 -15.200 1.00 89.75 256 ASP A CA 1
ATOM 1949 C C . ASP A 1 256 ? 18.219 -11.454 -16.393 1.00 89.75 256 ASP A C 1
ATOM 1951 O O . ASP A 1 256 ? 19.438 -11.351 -16.515 1.00 89.75 256 ASP A O 1
ATOM 1955 N N . ALA A 1 257 ? 17.375 -10.873 -17.250 1.00 90.31 257 ALA A N 1
ATOM 1956 C CA . ALA A 1 257 ? 17.810 -10.032 -18.354 1.00 90.31 257 ALA A CA 1
ATOM 1957 C C . ALA A 1 257 ? 18.147 -8.584 -17.939 1.00 90.31 257 ALA A C 1
ATOM 1959 O O . ALA A 1 257 ? 18.661 -7.830 -18.763 1.00 90.31 257 ALA A O 1
ATOM 1960 N N . ILE A 1 258 ? 17.870 -8.196 -16.687 1.00 93.12 258 ILE A N 1
ATOM 1961 C CA . ILE A 1 258 ? 18.133 -6.856 -16.146 1.00 93.12 258 ILE A CA 1
ATOM 1962 C C . ILE A 1 258 ? 19.490 -6.846 -15.440 1.00 93.12 258 ILE A C 1
ATOM 1964 O O . ILE A 1 258 ? 19.649 -7.509 -14.409 1.00 93.12 258 ILE A O 1
ATOM 1968 N N . ALA A 1 259 ? 20.428 -6.022 -15.903 1.00 92.88 259 ALA A N 1
ATOM 1969 C CA . ALA A 1 259 ? 21.774 -5.942 -15.327 1.00 92.88 259 ALA A CA 1
ATOM 1970 C C . ALA A 1 259 ? 21.843 -5.123 -14.028 1.00 92.88 259 ALA A C 1
ATOM 1972 O O . ALA A 1 259 ? 22.554 -5.469 -13.087 1.00 92.88 259 ALA A O 1
ATOM 1973 N N . THR A 1 260 ? 21.114 -4.015 -13.969 1.00 92.56 260 THR A N 1
ATOM 1974 C CA . THR A 1 260 ? 21.276 -2.963 -12.965 1.00 92.56 260 THR A CA 1
ATOM 1975 C C . THR A 1 260 ? 20.226 -3.054 -11.865 1.00 92.56 260 THR A C 1
ATOM 1977 O O . THR A 1 260 ? 19.073 -3.436 -12.079 1.00 92.56 260 THR A O 1
ATOM 1980 N N . GLN A 1 261 ? 20.597 -2.657 -10.648 1.00 91.38 261 GLN A N 1
ATOM 1981 C CA . GLN A 1 261 ? 19.624 -2.518 -9.562 1.00 91.38 261 GLN A CA 1
ATOM 1982 C C . GLN A 1 261 ? 18.619 -1.389 -9.851 1.00 91.38 261 GLN A C 1
ATOM 1984 O O . GLN A 1 261 ? 17.460 -1.498 -9.467 1.00 91.38 261 GLN A O 1
ATOM 1989 N N . ALA A 1 262 ? 19.030 -0.334 -10.563 1.00 89.94 262 ALA A N 1
ATOM 1990 C CA . ALA A 1 262 ? 18.180 0.814 -10.873 1.00 89.94 262 ALA A CA 1
ATOM 1991 C C . ALA A 1 262 ? 16.979 0.437 -11.757 1.00 89.94 262 ALA A C 1
ATOM 1993 O O . ALA A 1 262 ? 15.843 0.744 -11.389 1.00 89.94 262 ALA A O 1
ATOM 1994 N N . LEU A 1 263 ? 17.202 -0.284 -12.866 1.00 92.06 263 LEU A N 1
ATOM 1995 C CA . LEU A 1 263 ? 16.099 -0.750 -13.709 1.00 92.06 263 LEU A CA 1
ATOM 1996 C C . LEU A 1 263 ? 15.214 -1.755 -12.961 1.00 92.06 263 LEU A C 1
ATOM 1998 O O . LEU A 1 263 ? 13.990 -1.664 -13.023 1.00 92.06 263 LEU A O 1
ATOM 2002 N N . PHE A 1 264 ? 15.809 -2.674 -12.197 1.00 92.81 264 PHE A N 1
ATOM 2003 C CA . PHE A 1 264 ? 15.038 -3.622 -11.389 1.00 92.81 264 PHE A CA 1
ATOM 2004 C C . PHE A 1 264 ? 14.114 -2.902 -10.396 1.00 92.81 264 PHE A C 1
ATOM 2006 O O . PHE A 1 264 ? 12.921 -3.199 -10.334 1.00 92.81 264 PHE A O 1
ATOM 2013 N N . ASN A 1 265 ? 14.638 -1.901 -9.681 1.00 90.69 265 ASN A N 1
ATOM 2014 C CA . ASN A 1 265 ? 13.860 -1.074 -8.764 1.00 90.69 265 ASN A CA 1
ATOM 2015 C C . ASN A 1 265 ? 12.712 -0.358 -9.484 1.00 90.69 265 ASN A C 1
ATOM 2017 O O . ASN A 1 265 ? 11.607 -0.332 -8.951 1.00 90.69 265 ASN A O 1
ATOM 2021 N N . LEU A 1 266 ? 12.945 0.186 -10.688 1.00 89.06 266 LEU A N 1
ATOM 2022 C CA . LEU A 1 266 ? 11.896 0.836 -11.479 1.00 89.06 266 LEU A CA 1
ATOM 2023 C C . LEU A 1 266 ? 10.765 -0.145 -11.800 1.00 89.06 266 LEU A C 1
ATOM 2025 O O . LEU A 1 266 ? 9.601 0.159 -11.549 1.00 89.06 266 LEU A O 1
ATOM 2029 N N . VAL A 1 267 ? 11.083 -1.320 -12.349 1.00 90.50 267 VAL A N 1
ATOM 2030 C CA . VAL A 1 267 ? 10.047 -2.276 -12.770 1.00 90.50 267 VAL A CA 1
ATOM 2031 C C . VAL A 1 267 ? 9.246 -2.773 -11.572 1.00 90.50 267 VAL A C 1
ATOM 2033 O O . VAL A 1 267 ? 8.018 -2.831 -11.633 1.00 90.50 267 VAL A O 1
ATOM 2036 N N . VAL A 1 268 ? 9.919 -3.072 -10.461 1.00 89.44 268 VAL A N 1
ATOM 2037 C CA . VAL A 1 268 ? 9.249 -3.514 -9.236 1.00 89.44 268 VAL A CA 1
ATOM 2038 C C . VAL A 1 268 ? 8.405 -2.397 -8.616 1.00 89.44 268 VAL A C 1
ATOM 2040 O O . VAL A 1 268 ? 7.296 -2.668 -8.164 1.00 89.44 268 VAL A O 1
ATOM 2043 N N . HIS A 1 269 ? 8.859 -1.142 -8.666 1.00 86.19 269 HIS A N 1
ATOM 2044 C CA . HIS A 1 269 ? 8.089 0.021 -8.212 1.00 86.19 269 HIS A CA 1
ATOM 2045 C C . HIS A 1 269 ? 6.803 0.181 -9.029 1.00 86.19 269 HIS A C 1
ATOM 2047 O O . HIS A 1 269 ? 5.699 0.257 -8.484 1.00 86.19 269 HIS A O 1
ATOM 2053 N N . LEU A 1 270 ? 6.923 0.153 -10.361 1.00 85.06 270 LEU A N 1
ATOM 2054 C CA . LEU A 1 270 ? 5.765 0.200 -11.252 1.00 85.06 270 LEU A CA 1
ATOM 2055 C C . LEU A 1 270 ? 4.824 -0.982 -10.993 1.00 85.06 270 LEU A C 1
ATOM 2057 O O . LEU A 1 270 ? 3.606 -0.807 -11.004 1.00 85.06 270 LEU A O 1
ATOM 2061 N N . LYS A 1 271 ? 5.366 -2.174 -10.717 1.00 85.62 271 LYS A N 1
ATOM 2062 C CA . LYS A 1 271 ? 4.564 -3.371 -10.442 1.00 85.62 271 LYS A CA 1
ATOM 2063 C C . LYS A 1 271 ? 3.843 -3.278 -9.106 1.00 85.62 271 LYS A C 1
ATOM 2065 O O . LYS A 1 271 ? 2.713 -3.746 -9.004 1.00 85.62 271 LYS A O 1
ATOM 2070 N N . HIS A 1 272 ? 4.458 -2.648 -8.112 1.00 83.19 272 HIS A N 1
ATOM 2071 C CA . HIS A 1 272 ? 3.862 -2.444 -6.801 1.00 83.19 272 HIS A CA 1
ATOM 2072 C C . HIS A 1 272 ? 2.605 -1.565 -6.881 1.00 83.19 272 HIS A C 1
ATOM 2074 O O . HIS A 1 272 ? 1.520 -1.965 -6.453 1.00 83.19 272 HIS A O 1
ATOM 2080 N N . TRP A 1 273 ? 2.707 -0.400 -7.522 1.00 77.31 273 TRP A N 1
ATOM 2081 C CA . TRP A 1 273 ? 1.609 0.575 -7.573 1.00 77.31 273 TRP A CA 1
ATOM 2082 C C . TRP A 1 273 ? 0.603 0.319 -8.691 1.00 77.31 273 TRP A C 1
ATOM 2084 O O . TRP A 1 273 ? -0.614 0.535 -8.572 1.00 77.31 273 TRP A O 1
ATOM 2094 N N . ALA A 1 274 ? 1.122 -0.143 -9.816 1.00 77.56 274 ALA A N 1
ATOM 2095 C CA . ALA A 1 274 ? 0.457 -0.109 -11.098 1.00 77.56 274 ALA A CA 1
ATOM 2096 C C . ALA A 1 274 ? 0.646 -1.425 -11.880 1.00 77.56 274 ALA A C 1
ATOM 2098 O O . ALA A 1 274 ? 0.909 -1.364 -13.081 1.00 77.56 274 ALA A O 1
ATOM 2099 N N . PRO A 1 275 ? 0.426 -2.610 -11.262 1.00 80.75 275 PRO A N 1
ATOM 2100 C CA . PRO A 1 275 ? 0.687 -3.909 -11.892 1.00 80.75 275 PRO A CA 1
ATOM 2101 C C . PRO A 1 275 ? -0.033 -4.049 -13.237 1.00 80.75 275 PRO A C 1
ATOM 2103 O O . PRO A 1 275 ? 0.591 -4.341 -14.248 1.00 80.75 275 PRO A O 1
ATOM 2106 N N . ALA A 1 276 ? -1.308 -3.649 -13.310 1.00 77.88 276 ALA A N 1
ATOM 2107 C CA . ALA A 1 276 ? -2.096 -3.682 -14.549 1.00 77.88 276 ALA A CA 1
ATOM 2108 C C . ALA A 1 276 ? -1.475 -2.904 -15.735 1.00 77.88 276 ALA A C 1
ATOM 2110 O O . ALA A 1 276 ? -1.823 -3.154 -16.891 1.00 77.88 276 ALA A O 1
ATOM 2111 N N . TYR A 1 277 ? -0.575 -1.957 -15.461 1.00 81.44 277 TYR A N 1
ATOM 2112 C CA . TYR A 1 277 ? 0.088 -1.113 -16.451 1.00 81.44 277 TYR A CA 1
ATOM 2113 C C . TYR A 1 277 ? 1.508 -1.576 -16.792 1.00 81.44 277 TYR A C 1
ATOM 2115 O O . TYR A 1 277 ? 2.073 -1.079 -17.761 1.00 81.44 277 TYR A O 1
ATOM 2123 N N . VAL A 1 278 ? 2.077 -2.520 -16.038 1.00 84.88 278 VAL A N 1
ATOM 2124 C CA . VAL A 1 278 ? 3.464 -2.976 -16.216 1.00 84.88 278 VAL A CA 1
ATOM 2125 C C . VAL A 1 278 ? 3.610 -4.496 -16.306 1.00 84.88 278 VAL A C 1
ATOM 2127 O O . VAL A 1 278 ? 4.629 -4.974 -16.784 1.00 84.88 278 VAL A O 1
ATOM 2130 N N . ASP A 1 279 ? 2.598 -5.278 -15.929 1.00 84.50 279 ASP A N 1
ATOM 2131 C CA . ASP A 1 279 ? 2.600 -6.727 -16.133 1.00 84.50 279 ASP A CA 1
ATOM 2132 C C . ASP A 1 279 ? 2.787 -7.036 -17.627 1.00 84.50 279 ASP A C 1
ATOM 2134 O O . ASP A 1 279 ? 2.128 -6.424 -18.478 1.00 84.50 279 ASP A O 1
ATOM 2138 N N . GLY A 1 280 ? 3.718 -7.942 -17.941 1.00 85.75 280 GLY A N 1
ATOM 2139 C CA . GLY A 1 280 ? 4.140 -8.284 -19.306 1.00 85.75 280 GLY A CA 1
ATOM 2140 C C . GLY A 1 280 ? 5.111 -7.290 -19.958 1.00 85.75 280 GLY A C 1
ATOM 2141 O O . GLY A 1 280 ? 5.468 -7.469 -21.120 1.00 85.75 280 GLY A O 1
ATOM 2142 N N . CYS A 1 281 ? 5.557 -6.237 -19.256 1.00 88.25 281 CYS A N 1
ATOM 2143 C CA . CYS A 1 281 ? 6.439 -5.232 -19.858 1.00 88.25 281 CYS A CA 1
ATOM 2144 C C . CYS A 1 281 ? 7.790 -5.804 -20.299 1.00 88.25 281 CYS A C 1
ATOM 2146 O O . CYS A 1 281 ? 8.300 -5.372 -21.325 1.00 88.25 281 CYS A O 1
ATOM 2148 N N . LEU A 1 282 ? 8.359 -6.764 -19.559 1.00 89.62 282 LEU A N 1
ATOM 2149 C CA . LEU A 1 282 ? 9.642 -7.383 -19.898 1.00 89.62 282 LEU A CA 1
ATOM 2150 C C . LEU A 1 282 ? 9.508 -8.346 -21.075 1.00 89.62 282 LEU A C 1
ATOM 2152 O O . LEU A 1 282 ? 10.307 -8.255 -22.001 1.00 89.62 282 LEU A O 1
ATOM 2156 N N . ASP A 1 283 ? 8.472 -9.186 -21.088 1.00 87.88 283 ASP A N 1
ATOM 2157 C CA . ASP A 1 283 ? 8.178 -10.082 -22.216 1.00 87.88 283 ASP A CA 1
ATOM 2158 C C . ASP A 1 283 ? 8.025 -9.297 -23.521 1.00 87.88 283 ASP A C 1
ATOM 2160 O O . ASP A 1 283 ? 8.479 -9.726 -24.578 1.00 87.88 283 ASP A O 1
ATOM 2164 N N . TRP A 1 284 ? 7.436 -8.102 -23.430 1.00 84.88 284 TRP A N 1
ATOM 2165 C CA . TRP A 1 284 ? 7.332 -7.188 -24.553 1.00 84.88 284 TRP A CA 1
ATOM 2166 C C . TRP A 1 284 ? 8.665 -6.496 -24.870 1.00 84.88 284 TRP A C 1
ATOM 2168 O O . TRP A 1 284 ? 9.104 -6.511 -26.018 1.00 84.88 284 TRP A O 1
ATOM 2178 N N . ALA A 1 285 ? 9.328 -5.880 -23.888 1.00 87.81 285 ALA A N 1
ATOM 2179 C CA . ALA A 1 285 ? 10.503 -5.029 -24.104 1.00 87.81 285 ALA A CA 1
ATOM 2180 C C . ALA A 1 285 ? 11.763 -5.807 -24.516 1.00 87.81 285 ALA A C 1
ATOM 2182 O O . ALA A 1 285 ? 12.563 -5.302 -25.303 1.00 87.81 285 ALA A O 1
ATOM 2183 N N . LEU A 1 286 ? 11.956 -7.029 -24.014 1.00 87.75 286 LEU A N 1
ATOM 2184 C CA . LEU A 1 286 ? 13.181 -7.802 -24.236 1.00 87.75 286 LEU A CA 1
ATOM 2185 C C . LEU A 1 286 ? 13.427 -8.161 -25.714 1.00 87.75 286 LEU A C 1
ATOM 2187 O O . LEU A 1 286 ? 14.536 -7.897 -26.183 1.00 87.75 286 LEU A O 1
ATOM 2191 N N . PRO A 1 287 ? 12.444 -8.679 -26.483 1.00 83.56 287 PRO A N 1
ATOM 2192 C CA . PRO A 1 287 ? 12.610 -8.914 -27.920 1.00 83.56 287 PRO A CA 1
ATOM 2193 C C . PRO A 1 287 ? 12.984 -7.655 -28.711 1.00 83.56 287 PRO A C 1
ATOM 2195 O O . PRO A 1 287 ? 13.730 -7.720 -29.685 1.00 83.56 287 PRO A O 1
ATOM 2198 N N . GLN A 1 288 ? 12.486 -6.496 -28.281 1.00 84.12 288 GLN A N 1
ATOM 2199 C CA . GLN A 1 288 ? 12.702 -5.214 -28.951 1.00 84.12 288 GLN A CA 1
ATOM 2200 C C . GLN A 1 288 ? 14.059 -4.586 -28.647 1.00 84.12 288 GLN A C 1
ATOM 2202 O O . GLN A 1 288 ? 14.627 -3.908 -29.501 1.00 84.12 288 GLN A O 1
ATOM 2207 N N . ALA A 1 289 ? 14.588 -4.820 -27.446 1.00 80.81 289 ALA A N 1
ATOM 2208 C CA . ALA A 1 289 ? 15.932 -4.398 -27.063 1.00 80.81 289 ALA A CA 1
ATOM 2209 C C . ALA A 1 289 ? 17.035 -5.207 -27.777 1.00 80.81 289 ALA A C 1
ATOM 2211 O O . ALA A 1 289 ? 18.218 -4.940 -27.578 1.00 80.81 289 ALA A O 1
ATOM 2212 N N . GLY A 1 290 ? 16.660 -6.193 -28.601 1.00 76.31 290 GLY A N 1
ATOM 2213 C CA . GLY A 1 290 ? 17.580 -7.084 -29.296 1.00 76.31 290 GLY A CA 1
ATOM 2214 C C . GLY A 1 290 ? 18.173 -8.165 -28.388 1.00 76.31 290 GLY A C 1
ATOM 2215 O O . GLY A 1 290 ? 17.954 -8.199 -27.174 1.00 76.31 290 GLY A O 1
ATOM 2216 N N . GLY A 1 291 ? 18.921 -9.086 -29.000 1.00 74.75 291 GLY A N 1
ATOM 2217 C CA . GLY A 1 291 ? 19.701 -10.096 -28.281 1.00 74.75 291 GLY A CA 1
ATOM 2218 C C . GLY A 1 291 ? 20.973 -9.513 -27.655 1.00 74.75 291 GLY A C 1
ATOM 2219 O O . GLY A 1 291 ? 21.434 -8.445 -28.044 1.00 74.75 291 GLY A O 1
ATOM 2220 N N . GLY A 1 292 ? 21.557 -10.225 -26.690 1.00 81.81 292 GLY A N 1
ATOM 2221 C CA . GLY A 1 292 ? 22.804 -9.827 -26.028 1.00 81.81 292 GLY A CA 1
ATOM 2222 C C . GLY A 1 292 ? 22.828 -10.197 -24.548 1.00 81.81 292 GLY A C 1
ATOM 2223 O O . GLY A 1 292 ? 21.821 -10.643 -23.994 1.00 81.81 292 GLY A O 1
ATOM 2224 N N . ALA A 1 293 ? 23.979 -10.006 -23.904 1.00 88.94 293 ALA A N 1
ATOM 2225 C CA . ALA A 1 293 ? 24.091 -10.118 -22.452 1.00 88.94 293 ALA A CA 1
ATOM 2226 C C . ALA A 1 293 ? 23.434 -8.901 -21.759 1.00 88.94 293 ALA A C 1
ATOM 2228 O O . ALA A 1 293 ? 23.292 -7.844 -22.382 1.00 88.94 293 ALA A O 1
ATOM 2229 N N . PRO A 1 294 ? 23.007 -9.018 -20.491 1.00 92.81 294 PRO A N 1
ATOM 2230 C CA . PRO A 1 294 ? 22.597 -7.863 -19.692 1.00 92.81 294 PRO A CA 1
ATOM 2231 C C . PRO A 1 294 ? 23.743 -6.840 -19.557 1.00 92.81 294 PRO A C 1
ATOM 2233 O O . PRO A 1 294 ? 24.868 -7.219 -19.234 1.00 92.81 294 PRO A O 1
ATOM 2236 N N . SER A 1 295 ? 23.469 -5.548 -19.782 1.00 92.75 295 SER A N 1
ATOM 2237 C CA . SER A 1 295 ? 24.432 -4.446 -19.595 1.00 92.75 295 SER A CA 1
ATOM 2238 C C . SER A 1 295 ? 23.736 -3.156 -19.142 1.00 92.75 295 SER A C 1
ATOM 2240 O O . SER A 1 295 ? 22.515 -3.041 -19.231 1.00 92.75 295 SER A O 1
ATOM 2242 N N . VAL A 1 296 ? 24.509 -2.170 -18.670 1.00 89.38 296 VAL A N 1
ATOM 2243 C CA . VAL A 1 296 ? 23.981 -0.859 -18.244 1.00 89.38 296 VAL A CA 1
ATOM 2244 C C . VAL A 1 296 ? 23.314 -0.124 -19.408 1.00 89.38 296 VAL A C 1
ATOM 2246 O O . VAL A 1 296 ? 22.235 0.440 -19.251 1.00 89.38 296 VAL A O 1
ATOM 2249 N N . GLU A 1 297 ? 23.935 -0.148 -20.583 1.00 87.50 297 GLU A N 1
ATOM 2250 C CA . GLU A 1 297 ? 23.439 0.511 -21.793 1.00 87.50 297 GLU A CA 1
ATOM 2251 C C . GLU A 1 297 ? 22.127 -0.129 -22.250 1.00 87.50 297 GLU A C 1
ATOM 2253 O O . GLU A 1 297 ? 21.155 0.570 -22.532 1.00 87.50 297 GLU A O 1
ATOM 2258 N N . ARG A 1 298 ? 22.066 -1.466 -22.239 1.00 89.81 298 ARG A N 1
ATOM 2259 C CA . ARG A 1 298 ? 20.843 -2.196 -22.578 1.00 89.81 298 ARG A CA 1
ATOM 2260 C C . ARG A 1 298 ? 19.723 -1.914 -21.583 1.00 89.81 298 ARG A C 1
ATOM 2262 O O . ARG A 1 298 ? 18.573 -1.769 -21.986 1.00 89.81 298 ARG A O 1
ATOM 2269 N N . ASP A 1 299 ? 20.042 -1.802 -20.298 1.00 92.31 299 ASP A N 1
ATOM 2270 C CA . ASP A 1 299 ? 19.068 -1.442 -19.273 1.00 92.31 299 ASP A CA 1
ATOM 2271 C C . ASP A 1 299 ? 18.505 -0.024 -19.474 1.00 92.31 299 ASP A C 1
ATOM 2273 O O . ASP A 1 299 ? 17.324 0.198 -19.221 1.00 92.31 299 ASP A O 1
ATOM 2277 N N . GLN A 1 300 ? 19.291 0.935 -19.978 1.00 88.69 300 GLN A N 1
ATOM 2278 C CA . GLN A 1 300 ? 18.773 2.268 -20.325 1.00 88.69 300 GLN A CA 1
ATOM 2279 C C . GLN A 1 300 ? 17.767 2.204 -21.483 1.00 88.69 300 GLN A C 1
ATOM 2281 O O . GLN A 1 300 ? 16.724 2.866 -21.436 1.00 88.69 300 GLN A O 1
ATOM 2286 N N . ASP A 1 301 ? 18.043 1.379 -22.496 1.00 87.31 301 ASP A N 1
ATOM 2287 C CA . ASP A 1 301 ? 17.114 1.140 -23.604 1.00 87.31 301 ASP A CA 1
ATOM 2288 C C . ASP A 1 301 ? 15.845 0.415 -23.127 1.00 87.31 301 ASP A C 1
ATOM 2290 O O . ASP A 1 301 ? 14.727 0.818 -23.463 1.00 87.31 301 ASP A O 1
ATOM 2294 N N . LEU A 1 302 ? 15.993 -0.604 -22.274 1.00 90.81 302 LEU A N 1
ATOM 2295 C CA . LEU A 1 302 ? 14.872 -1.308 -21.650 1.00 90.81 302 LEU A CA 1
ATOM 2296 C C . LEU A 1 302 ? 14.027 -0.372 -20.783 1.00 90.81 302 LEU A C 1
ATOM 2298 O O . LEU A 1 302 ? 12.802 -0.432 -20.860 1.00 90.81 302 LEU A O 1
ATOM 2302 N N . ALA A 1 303 ? 14.640 0.526 -20.009 1.00 90.50 303 ALA A N 1
ATOM 2303 C CA . ALA A 1 303 ? 13.925 1.511 -19.202 1.00 90.50 303 ALA A CA 1
ATOM 2304 C C . ALA A 1 303 ? 13.037 2.414 -20.071 1.00 90.50 303 ALA A C 1
ATOM 2306 O O . ALA A 1 303 ? 11.881 2.669 -19.730 1.00 90.50 303 ALA A O 1
ATOM 2307 N N . VAL A 1 304 ? 13.549 2.859 -21.225 1.00 87.31 304 VAL A N 1
ATOM 2308 C CA . VAL A 1 304 ? 12.784 3.649 -22.203 1.00 87.31 304 VAL A CA 1
ATOM 2309 C C . VAL A 1 304 ? 11.618 2.839 -22.776 1.00 87.31 304 VAL A C 1
ATOM 2311 O O . VAL A 1 304 ? 10.496 3.346 -22.833 1.00 87.31 304 VAL A O 1
ATOM 2314 N N . LEU A 1 305 ? 11.849 1.583 -23.169 1.00 87.94 305 LEU A N 1
ATOM 2315 C CA . LEU A 1 305 ? 10.804 0.698 -23.695 1.00 87.94 305 LEU A CA 1
ATOM 2316 C C . LEU A 1 305 ? 9.711 0.433 -22.649 1.00 87.94 305 LEU A C 1
ATOM 2318 O O . LEU A 1 305 ? 8.529 0.628 -22.924 1.00 87.94 305 LEU A O 1
ATOM 2322 N N . ILE A 1 306 ? 10.091 0.071 -21.426 1.00 89.50 306 ILE A N 1
ATOM 2323 C CA . ILE A 1 306 ? 9.162 -0.179 -20.315 1.00 89.50 306 ILE A CA 1
ATOM 2324 C C . ILE A 1 306 ? 8.387 1.094 -19.958 1.00 89.50 306 ILE A C 1
ATOM 2326 O O . ILE A 1 306 ? 7.179 1.036 -19.725 1.00 89.50 306 ILE A O 1
ATOM 2330 N N . GLY A 1 307 ? 9.041 2.258 -19.982 1.00 87.75 307 GLY A N 1
ATOM 2331 C CA . GLY A 1 307 ? 8.381 3.549 -19.814 1.00 87.75 307 GLY A CA 1
ATOM 2332 C C . GLY A 1 307 ? 7.306 3.800 -20.875 1.00 87.75 307 GLY A C 1
ATOM 2333 O O . GLY A 1 307 ? 6.187 4.189 -20.535 1.00 87.75 307 GLY A O 1
ATOM 2334 N N . ARG A 1 308 ? 7.595 3.513 -22.153 1.00 85.06 308 ARG A N 1
ATOM 2335 C CA . ARG A 1 308 ? 6.608 3.608 -23.247 1.00 85.06 308 ARG A CA 1
ATOM 2336 C C . ARG A 1 308 ? 5.455 2.626 -23.067 1.00 85.06 308 ARG A C 1
ATOM 2338 O O . ARG A 1 308 ? 4.302 3.028 -23.204 1.00 85.06 308 ARG A O 1
ATOM 2345 N N . TYR A 1 309 ? 5.752 1.376 -22.710 1.00 86.12 309 TYR A N 1
ATOM 2346 C CA . TYR A 1 309 ? 4.749 0.352 -22.407 1.00 86.12 309 TYR A CA 1
ATOM 2347 C C . TYR A 1 309 ? 3.769 0.832 -21.332 1.00 86.12 309 TYR A C 1
ATOM 2349 O O . TYR A 1 309 ? 2.548 0.829 -21.519 1.00 86.12 309 TYR A O 1
ATOM 2357 N N . PHE A 1 310 ? 4.325 1.311 -20.220 1.00 86.69 310 PHE A N 1
ATOM 2358 C CA . PHE A 1 310 ? 3.565 1.828 -19.096 1.00 86.69 310 PHE A CA 1
ATOM 2359 C C . PHE A 1 310 ? 2.732 3.051 -19.488 1.00 86.69 310 PHE A C 1
ATOM 2361 O O . PHE A 1 310 ? 1.527 3.075 -19.231 1.00 86.69 310 PHE A O 1
ATOM 2368 N N . TYR A 1 311 ? 3.334 4.041 -20.156 1.00 85.19 311 TYR A N 1
ATOM 2369 C CA . TYR A 1 311 ? 2.626 5.229 -20.636 1.00 85.19 311 TYR A CA 1
ATOM 2370 C C . TYR A 1 311 ? 1.462 4.861 -21.561 1.00 85.19 311 TYR A C 1
ATOM 2372 O O . TYR A 1 311 ? 0.349 5.359 -21.383 1.00 85.19 311 TYR A O 1
ATOM 2380 N N . GLY A 1 312 ? 1.688 3.945 -22.504 1.00 79.69 312 GLY A N 1
ATOM 2381 C CA . GLY A 1 312 ? 0.679 3.458 -23.434 1.00 79.69 312 GLY A CA 1
ATOM 2382 C C . GLY A 1 312 ? -0.558 2.900 -22.737 1.00 79.69 312 GLY A C 1
ATOM 2383 O O . GLY A 1 312 ? -1.686 3.289 -23.060 1.00 79.69 312 GLY A O 1
ATOM 2384 N N . LYS A 1 313 ? -0.362 2.046 -21.725 1.00 79.00 313 LYS A N 1
ATOM 2385 C CA . LYS A 1 313 ? -1.468 1.505 -20.922 1.00 79.00 313 LYS A CA 1
ATOM 2386 C C . LYS A 1 313 ? -2.094 2.566 -20.004 1.00 79.00 313 LYS A C 1
ATOM 2388 O O . LYS A 1 313 ? -3.319 2.688 -19.953 1.00 79.00 313 LYS A O 1
ATOM 2393 N N . ALA A 1 314 ? -1.284 3.360 -19.301 1.00 78.94 314 ALA A N 1
ATOM 2394 C CA . ALA A 1 314 ? -1.746 4.352 -18.325 1.00 78.94 314 ALA A CA 1
ATOM 2395 C C . ALA A 1 314 ? -2.540 5.503 -18.965 1.00 78.94 314 ALA A C 1
ATOM 2397 O O . ALA A 1 314 ? -3.513 5.996 -18.379 1.00 78.94 314 ALA A O 1
ATOM 2398 N N . ARG A 1 315 ? -2.169 5.903 -20.188 1.00 76.31 315 ARG A N 1
ATOM 2399 C CA . ARG A 1 315 ? -2.871 6.922 -20.976 1.00 76.31 315 ARG A CA 1
ATOM 2400 C C . ARG A 1 315 ? -4.288 6.489 -21.330 1.00 76.31 315 ARG A C 1
ATOM 2402 O O . ARG A 1 315 ? -5.208 7.290 -21.175 1.00 76.31 315 ARG A O 1
ATOM 2409 N N . ARG A 1 316 ? -4.502 5.231 -21.737 1.00 68.88 316 ARG A N 1
ATOM 2410 C CA . ARG A 1 316 ? -5.845 4.712 -22.077 1.00 68.88 316 ARG A CA 1
ATOM 2411 C C . ARG A 1 316 ? -6.796 4.712 -20.888 1.00 68.88 316 ARG A C 1
ATOM 2413 O O . ARG A 1 316 ? -7.952 5.098 -21.031 1.00 68.88 316 ARG A O 1
ATOM 2420 N N . SER A 1 317 ? -6.293 4.368 -19.707 1.00 64.06 317 SER A N 1
ATOM 2421 C CA . SER A 1 317 ? -7.078 4.391 -18.467 1.00 64.06 317 SER A CA 1
ATOM 2422 C C . SER A 1 317 ? -7.242 5.794 -17.867 1.00 64.06 317 SER A C 1
ATOM 2424 O O . SER A 1 317 ? -7.763 5.927 -16.762 1.00 64.06 317 SER A O 1
ATOM 2426 N N . ARG A 1 318 ? -6.812 6.849 -18.582 1.00 65.88 318 ARG A N 1
ATOM 2427 C CA . ARG A 1 318 ? -6.876 8.270 -18.183 1.00 65.88 318 ARG A CA 1
ATOM 2428 C C . ARG A 1 318 ? -6.123 8.603 -16.888 1.00 65.88 318 ARG A C 1
ATOM 2430 O O . ARG A 1 318 ? -6.326 9.683 -16.341 1.00 65.88 318 ARG A O 1
ATOM 2437 N N . TRP A 1 319 ? -5.248 7.713 -16.416 1.00 65.31 319 TRP A N 1
ATOM 2438 C CA . TRP A 1 319 ? -4.441 7.945 -15.216 1.00 65.31 319 TRP A CA 1
ATOM 2439 C C . TRP A 1 319 ? -3.285 8.907 -15.505 1.00 65.31 319 TRP A C 1
ATOM 2441 O O . TRP A 1 319 ? -3.080 9.867 -14.767 1.00 65.31 319 TRP A O 1
ATOM 2451 N N . ILE A 1 320 ? -2.595 8.705 -16.632 1.00 75.75 320 ILE A N 1
ATOM 2452 C CA . ILE A 1 320 ? -1.540 9.597 -17.131 1.00 75.75 320 ILE A CA 1
ATOM 2453 C C . ILE A 1 320 ? -1.974 10.111 -18.509 1.00 75.75 320 ILE A C 1
ATOM 2455 O O . ILE A 1 320 ? -1.623 9.530 -19.534 1.00 75.75 320 ILE A O 1
ATOM 2459 N N . PRO A 1 321 ? -2.809 11.163 -18.569 1.00 73.00 321 PRO A N 1
ATOM 2460 C CA . PRO A 1 321 ? -3.525 11.530 -19.789 1.00 73.00 321 PRO A CA 1
ATOM 2461 C C . PRO A 1 321 ? -2.643 12.173 -20.868 1.00 73.00 321 PRO A C 1
ATOM 2463 O O . PRO A 1 321 ? -3.100 12.367 -21.992 1.00 73.00 321 PRO A O 1
ATOM 2466 N N . SER A 1 322 ? -1.404 12.550 -20.551 1.00 82.81 322 SER A N 1
ATOM 2467 C CA . SER A 1 322 ? -0.519 13.235 -21.490 1.00 82.81 322 SER A CA 1
ATOM 2468 C C . SER A 1 322 ? 0.941 12.882 -21.257 1.00 82.81 322 SER A C 1
ATOM 2470 O O . SER A 1 322 ? 1.341 12.514 -20.152 1.00 82.81 322 SER A O 1
ATOM 2472 N N . TRP A 1 323 ? 1.746 13.068 -22.302 1.00 84.44 323 TRP A N 1
ATOM 2473 C CA . TRP A 1 323 ? 3.193 12.904 -22.234 1.00 84.44 323 TRP A CA 1
ATOM 2474 C C . TRP A 1 323 ? 3.811 13.815 -21.178 1.00 84.44 323 TRP A C 1
ATOM 2476 O O . TRP A 1 323 ? 4.608 13.361 -20.373 1.00 84.44 323 TRP A O 1
ATOM 2486 N N . LYS A 1 324 ? 3.342 15.063 -21.082 1.00 85.12 324 LYS A N 1
ATOM 2487 C CA . LYS A 1 324 ? 3.787 16.001 -20.046 1.00 85.12 324 LYS A CA 1
ATOM 2488 C C . LYS A 1 324 ? 3.565 15.463 -18.630 1.00 85.12 324 LYS A C 1
ATOM 2490 O O . LYS A 1 324 ? 4.431 15.610 -17.776 1.00 85.12 324 LYS A O 1
ATOM 2495 N N . GLN A 1 325 ? 2.424 14.821 -18.379 1.00 84.19 325 GLN A N 1
ATOM 2496 C CA . GLN A 1 325 ? 2.162 14.196 -17.081 1.00 84.19 325 GLN A CA 1
ATOM 2497 C C . GLN A 1 325 ? 3.071 12.983 -16.842 1.00 84.19 325 GLN A C 1
ATOM 2499 O O . GLN A 1 325 ? 3.500 12.755 -15.714 1.00 84.19 325 GLN A O 1
ATOM 2504 N N . PHE A 1 326 ? 3.375 12.219 -17.893 1.00 87.25 326 PHE A N 1
ATOM 2505 C CA . PHE A 1 326 ? 4.315 11.104 -17.813 1.00 87.25 326 PHE A CA 1
ATOM 2506 C C . PHE A 1 326 ? 5.738 11.578 -17.499 1.00 87.25 326 PHE A C 1
ATOM 2508 O O . PHE A 1 326 ? 6.383 11.003 -16.633 1.00 87.25 326 PHE A O 1
ATOM 2515 N N . GLN A 1 327 ? 6.191 12.672 -18.114 1.00 87.19 327 GLN A N 1
ATOM 2516 C CA . GLN A 1 327 ? 7.491 13.282 -17.819 1.00 87.19 327 GLN A CA 1
ATOM 2517 C C . GLN A 1 327 ? 7.600 13.678 -16.348 1.00 87.19 327 GLN A C 1
ATOM 2519 O O . GLN A 1 327 ? 8.551 13.273 -15.695 1.00 87.19 327 GLN A O 1
ATOM 2524 N N . LEU A 1 328 ? 6.593 14.373 -15.805 1.00 86.12 328 LEU A N 1
ATOM 2525 C CA . LEU A 1 328 ? 6.551 14.727 -14.380 1.00 86.12 328 LEU A CA 1
ATOM 2526 C C . LEU A 1 328 ? 6.620 13.486 -13.478 1.00 86.12 328 LEU A C 1
ATOM 2528 O O . LEU A 1 328 ? 7.282 13.495 -12.446 1.00 86.12 328 LEU A O 1
ATOM 2532 N N . TYR A 1 329 ? 5.954 12.400 -13.875 1.00 85.31 329 TYR A N 1
ATOM 2533 C CA . TYR A 1 329 ? 6.024 11.132 -13.155 1.00 85.31 329 TYR A CA 1
ATOM 2534 C C . TYR A 1 329 ? 7.435 10.521 -13.200 1.00 85.31 329 TYR A C 1
ATOM 2536 O O . TYR A 1 329 ? 7.954 10.103 -12.167 1.00 85.31 329 TYR A O 1
ATOM 2544 N N . CYS A 1 330 ? 8.088 10.519 -14.365 1.00 84.69 330 CYS A N 1
ATOM 2545 C CA . CYS A 1 330 ? 9.482 10.098 -14.511 1.00 84.69 330 CYS A CA 1
ATOM 2546 C C . CYS A 1 330 ? 10.448 10.980 -13.714 1.00 84.69 330 CYS A C 1
ATOM 2548 O O . CYS A 1 330 ? 11.376 10.455 -13.111 1.00 84.69 330 CYS A O 1
ATOM 2550 N N . GLU A 1 331 ? 10.234 12.295 -13.693 1.00 83.94 331 GLU A N 1
ATOM 2551 C CA . GLU A 1 331 ? 11.039 13.251 -12.930 1.00 83.94 331 GLU A CA 1
ATOM 2552 C C . GLU A 1 331 ? 10.909 13.021 -11.425 1.00 83.94 331 GLU A C 1
ATOM 2554 O O . GLU A 1 331 ? 11.925 13.034 -10.737 1.00 83.94 331 GLU A O 1
ATOM 2559 N N . HIS A 1 332 ? 9.705 12.734 -10.919 1.00 81.75 332 HIS A N 1
ATOM 2560 C CA . HIS A 1 332 ? 9.526 12.332 -9.523 1.00 81.75 332 HIS A CA 1
ATOM 2561 C C . HIS A 1 332 ? 10.272 11.031 -9.222 1.00 81.75 332 HIS A C 1
ATOM 2563 O O . HIS A 1 332 ? 11.118 11.019 -8.338 1.00 81.75 332 HIS A O 1
ATOM 2569 N N . MET A 1 333 ? 10.081 9.980 -10.031 1.00 80.50 333 MET A N 1
ATOM 2570 C CA . MET A 1 333 ? 10.823 8.722 -9.861 1.00 80.50 333 MET A CA 1
ATOM 2571 C C . MET A 1 333 ? 12.347 8.939 -9.899 1.00 80.50 333 MET A C 1
ATOM 2573 O O . MET A 1 333 ? 13.091 8.316 -9.144 1.00 80.50 333 MET A O 1
ATOM 2577 N N . LYS A 1 334 ? 12.830 9.840 -10.760 1.00 80.44 334 LYS A N 1
ATOM 2578 C CA . LYS A 1 334 ? 14.245 10.205 -10.864 1.00 80.44 334 LYS A CA 1
ATOM 2579 C C . LYS A 1 334 ? 14.739 10.972 -9.637 1.00 80.44 334 LYS A C 1
ATOM 2581 O O . LYS A 1 334 ? 15.806 10.637 -9.131 1.00 80.44 334 LYS A O 1
ATOM 2586 N N . ALA A 1 335 ? 13.976 11.947 -9.147 1.00 76.06 335 ALA A N 1
ATOM 2587 C CA . ALA A 1 335 ? 14.261 12.658 -7.899 1.00 76.06 335 ALA A CA 1
ATOM 2588 C C . ALA A 1 335 ? 14.291 11.699 -6.701 1.00 76.06 335 ALA A C 1
ATOM 2590 O O . ALA A 1 335 ? 15.101 11.865 -5.793 1.00 76.06 335 ALA A O 1
ATOM 2591 N N . ASP A 1 336 ? 13.485 10.643 -6.766 1.00 67.88 336 ASP A N 1
ATOM 2592 C CA . ASP A 1 336 ? 13.480 9.575 -5.781 1.00 67.88 336 ASP A CA 1
ATOM 2593 C C . ASP A 1 336 ? 14.692 8.634 -5.949 1.00 67.88 336 ASP A C 1
ATOM 2595 O O . ASP A 1 336 ? 15.026 7.881 -5.041 1.00 67.88 336 ASP A O 1
ATOM 2599 N N . GLY A 1 337 ? 15.430 8.685 -7.062 1.00 69.06 337 GLY A N 1
ATOM 2600 C CA . GLY A 1 337 ? 16.622 7.868 -7.326 1.00 69.06 337 GLY A CA 1
ATOM 2601 C C . GLY A 1 337 ? 16.334 6.552 -8.062 1.00 69.06 337 GLY A C 1
ATOM 2602 O O . GLY A 1 337 ? 17.105 5.599 -7.956 1.00 69.06 337 GLY A O 1
ATOM 2603 N N . LEU A 1 338 ? 15.211 6.456 -8.778 1.00 74.12 338 LEU A N 1
ATOM 2604 C CA . LEU A 1 338 ? 14.916 5.405 -9.771 1.00 74.12 338 LEU A CA 1
ATOM 2605 C C . LEU A 1 338 ? 15.444 5.787 -11.166 1.00 74.12 338 LEU A C 1
ATOM 2607 O O . LEU A 1 338 ? 14.863 5.423 -12.191 1.00 74.12 338 LEU A O 1
ATOM 2611 N N . ASP A 1 339 ? 16.531 6.557 -11.211 1.00 78.56 339 ASP A N 1
ATOM 2612 C CA . ASP A 1 339 ? 17.086 7.116 -12.440 1.00 78.56 339 ASP A CA 1
ATOM 2613 C C . ASP A 1 339 ? 17.754 6.042 -13.308 1.00 78.56 339 ASP A C 1
ATOM 2615 O O . ASP A 1 339 ? 18.933 5.730 -13.165 1.00 78.56 339 ASP A O 1
ATOM 2619 N N . CYS A 1 340 ? 16.975 5.443 -14.202 1.00 81.19 340 CYS A N 1
ATOM 2620 C CA . CYS A 1 340 ? 17.459 4.481 -15.197 1.00 81.19 340 CYS A CA 1
ATOM 2621 C C . CYS A 1 340 ? 17.017 4.825 -16.625 1.00 81.19 340 CYS A C 1
ATOM 2623 O O . CYS A 1 340 ? 17.487 4.212 -17.580 1.00 81.19 340 CYS A O 1
ATOM 2625 N N . MET A 1 341 ? 16.144 5.824 -16.786 1.00 84.19 341 MET A N 1
ATOM 2626 C CA . MET A 1 341 ? 15.734 6.341 -18.090 1.00 84.19 341 MET A CA 1
ATOM 2627 C C . MET A 1 341 ? 16.665 7.464 -18.535 1.00 84.19 341 MET A C 1
ATOM 2629 O O . MET A 1 341 ? 17.132 8.266 -17.729 1.00 84.19 341 MET A O 1
ATOM 2633 N N . SER A 1 342 ? 16.892 7.573 -19.844 1.00 84.94 342 SER A N 1
ATOM 2634 C CA . SER A 1 342 ? 17.723 8.659 -20.355 1.00 84.94 342 SER A CA 1
ATOM 2635 C C . SER A 1 342 ? 17.054 10.025 -20.174 1.00 84.94 342 SER A C 1
ATOM 2637 O O . SER A 1 342 ? 15.880 10.246 -20.471 1.00 84.94 342 SER A O 1
ATOM 2639 N N . ASP A 1 343 ? 17.865 10.988 -19.771 1.00 84.38 343 ASP A N 1
ATOM 2640 C CA . ASP A 1 343 ? 17.525 12.402 -19.663 1.00 84.38 343 ASP A CA 1
ATOM 2641 C C . ASP A 1 343 ? 16.920 12.991 -20.949 1.00 84.38 343 ASP A C 1
ATOM 2643 O O . ASP A 1 343 ? 16.024 13.836 -20.920 1.00 84.38 343 ASP A O 1
ATOM 2647 N N . ALA A 1 344 ? 17.421 12.541 -22.102 1.00 84.19 344 ALA A N 1
ATOM 2648 C CA . ALA A 1 344 ? 16.922 12.954 -23.406 1.00 84.19 344 ALA A CA 1
ATOM 2649 C C . ALA A 1 344 ? 15.493 12.450 -23.656 1.00 84.19 344 ALA A C 1
ATOM 2651 O O . ALA A 1 344 ? 14.678 13.193 -24.199 1.00 84.19 344 ALA A O 1
ATOM 2652 N N . PHE A 1 345 ? 15.182 11.219 -23.236 1.00 84.62 345 PHE A N 1
ATOM 2653 C CA . PHE A 1 345 ? 13.832 10.667 -23.311 1.00 84.62 345 PHE A CA 1
ATOM 2654 C C . PHE A 1 345 ? 12.868 11.442 -22.412 1.00 84.62 345 PHE A C 1
ATOM 2656 O O . PHE A 1 345 ? 11.821 11.885 -22.881 1.00 84.62 345 PHE A O 1
ATOM 2663 N N . VAL A 1 346 ? 13.256 11.679 -21.154 1.00 83.88 346 VAL A N 1
ATOM 2664 C CA . VAL A 1 346 ? 12.415 12.403 -20.190 1.00 83.88 346 VAL A CA 1
ATOM 2665 C C . VAL A 1 346 ? 12.165 13.843 -20.636 1.00 83.88 346 VAL A C 1
ATOM 2667 O O . VAL A 1 346 ? 11.058 14.327 -20.466 1.00 83.88 346 VAL A O 1
ATOM 2670 N N . ARG A 1 347 ? 13.125 14.532 -21.270 1.00 85.19 347 ARG A N 1
ATOM 2671 C CA . ARG A 1 347 ? 12.948 15.925 -21.738 1.00 85.19 347 ARG A CA 1
ATOM 2672 C C . ARG A 1 347 ? 12.247 16.083 -23.091 1.00 85.19 347 ARG A C 1
ATOM 2674 O O . ARG A 1 347 ? 11.985 17.214 -23.500 1.00 85.19 347 ARG A O 1
ATOM 2681 N N . ALA A 1 348 ? 11.967 15.001 -23.814 1.00 82.25 348 ALA A N 1
ATOM 2682 C CA . ALA A 1 348 ? 11.373 15.091 -25.147 1.00 82.25 348 ALA A CA 1
ATOM 2683 C C . ALA A 1 348 ? 10.011 15.813 -25.113 1.00 82.25 348 ALA A C 1
ATOM 2685 O O . ALA A 1 348 ? 9.165 15.506 -24.280 1.00 82.25 348 ALA A O 1
ATOM 2686 N N . ALA A 1 349 ? 9.762 16.751 -26.035 1.00 73.75 349 ALA A N 1
ATOM 2687 C CA . ALA A 1 349 ? 8.530 17.558 -26.049 1.00 73.75 349 ALA A CA 1
ATOM 2688 C C . ALA A 1 349 ? 7.237 16.739 -26.270 1.00 73.75 349 ALA A C 1
ATOM 2690 O O . ALA A 1 349 ? 6.134 17.220 -26.011 1.00 73.75 349 ALA A O 1
ATOM 2691 N N . GLY A 1 350 ? 7.373 15.503 -26.746 1.00 76.44 350 GLY A N 1
ATOM 2692 C CA . GLY A 1 350 ? 6.305 14.544 -26.976 1.00 76.44 350 GLY A CA 1
ATOM 2693 C C . GLY A 1 350 ? 6.885 13.135 -27.122 1.00 76.44 350 GLY A C 1
ATOM 2694 O O . GLY A 1 350 ? 8.112 12.987 -27.183 1.00 76.44 350 GLY A O 1
ATOM 2695 N N . PRO A 1 351 ? 6.026 12.105 -27.197 1.00 77.94 351 PRO A N 1
ATOM 2696 C CA . PRO A 1 351 ? 6.475 10.769 -27.560 1.00 77.94 351 PRO A CA 1
ATOM 2697 C C . PRO A 1 351 ? 7.140 10.799 -28.953 1.00 77.94 351 PRO A C 1
ATOM 2699 O O . PRO A 1 351 ? 6.820 11.675 -29.765 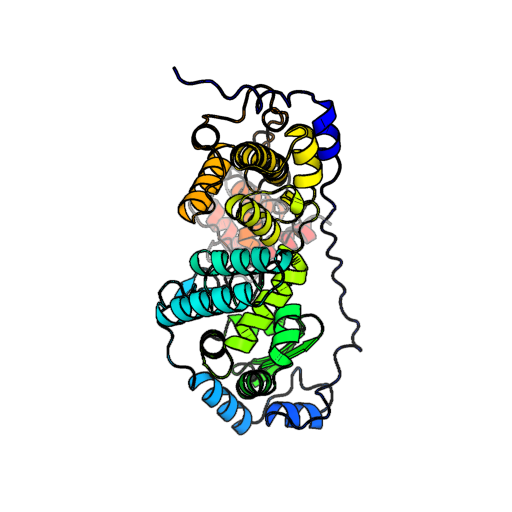1.00 77.94 351 PRO A O 1
ATOM 2702 N N . PRO A 1 352 ? 8.069 9.875 -29.246 1.00 72.81 352 PRO A N 1
ATOM 2703 C CA . PRO A 1 352 ? 8.732 9.792 -30.546 1.00 72.81 352 PRO A CA 1
ATOM 2704 C C . PRO A 1 352 ? 7.752 9.712 -31.725 1.00 72.81 352 PRO A C 1
ATOM 2706 O O . PRO A 1 352 ? 6.657 9.165 -31.611 1.00 72.81 352 PRO A O 1
ATOM 2709 N N . SER A 1 353 ? 8.171 10.223 -32.885 1.00 68.06 353 SER A N 1
ATOM 2710 C CA . SER A 1 353 ? 7.405 10.102 -34.133 1.00 68.06 353 SER A CA 1
ATOM 2711 C C . SER A 1 353 ? 7.208 8.628 -34.504 1.00 68.06 353 SER A C 1
ATOM 2713 O O . SER A 1 353 ? 8.181 7.876 -34.513 1.00 68.06 353 SER A O 1
ATOM 2715 N N . GLY A 1 354 ? 5.972 8.225 -34.817 1.00 66.00 354 GLY A N 1
ATOM 2716 C CA . GLY A 1 354 ? 5.614 6.829 -35.103 1.00 66.00 354 GLY A CA 1
ATOM 2717 C C . GLY A 1 354 ? 5.460 5.938 -33.865 1.00 66.00 354 GLY A C 1
ATOM 2718 O O . GLY A 1 354 ? 5.298 4.730 -34.010 1.00 66.00 354 GLY A O 1
ATOM 2719 N N . ASP A 1 355 ? 5.511 6.499 -32.650 1.00 68.06 355 ASP A N 1
ATOM 2720 C CA . ASP A 1 355 ? 5.118 5.772 -31.443 1.00 68.06 355 ASP A CA 1
ATOM 2721 C C . ASP A 1 355 ? 3.594 5.528 -31.493 1.00 68.06 355 ASP A C 1
ATOM 2723 O O . ASP A 1 355 ? 2.811 6.483 -31.464 1.00 68.06 355 ASP A O 1
ATOM 2727 N N . PRO A 1 356 ? 3.122 4.274 -31.546 1.00 62.91 356 PRO A N 1
ATOM 2728 C CA . PRO A 1 356 ? 1.693 3.988 -31.660 1.00 62.91 356 PRO A CA 1
ATOM 2729 C C . PRO A 1 356 ? 0.906 4.377 -30.402 1.00 62.91 356 PRO A C 1
ATOM 2731 O O . PRO A 1 356 ? -0.320 4.493 -30.444 1.00 62.91 356 PRO A O 1
ATOM 2734 N N . PHE A 1 357 ? 1.572 4.641 -29.275 1.00 65.38 357 PHE A N 1
ATOM 2735 C CA . PHE A 1 357 ? 0.943 5.240 -28.101 1.00 65.38 357 PHE A CA 1
ATOM 2736 C C . PHE A 1 357 ? 0.806 6.763 -28.210 1.00 65.38 357 PHE A C 1
ATOM 2738 O O . PHE A 1 357 ? 0.043 7.352 -27.438 1.00 65.38 357 PHE A O 1
ATOM 2745 N N . ALA A 1 358 ? 1.505 7.417 -29.147 1.00 63.59 358 ALA A N 1
ATOM 2746 C CA . ALA A 1 358 ? 1.338 8.831 -29.481 1.00 63.59 358 ALA A CA 1
ATOM 2747 C C . ALA A 1 358 ? 0.045 9.079 -30.265 1.00 63.59 358 ALA A C 1
ATOM 2749 O O . ALA A 1 358 ? -0.706 10.001 -29.922 1.00 63.59 358 ALA A O 1
ATOM 2750 N N . GLU A 1 359 ? -0.201 8.223 -31.262 1.00 57.47 359 GLU A N 1
ATOM 2751 C CA . GLU A 1 359 ? -1.201 8.380 -32.326 1.00 57.47 359 GLU A CA 1
ATOM 2752 C C . GLU A 1 359 ? -2.642 8.088 -31.917 1.00 57.47 359 GLU A C 1
ATOM 2754 O O . GLU A 1 359 ? -3.551 8.406 -32.672 1.00 57.47 359 GLU A O 1
ATOM 2759 N N . PHE A 1 360 ? -2.893 7.549 -30.721 1.00 53.16 360 PHE A N 1
ATOM 2760 C CA . PHE A 1 360 ? -4.253 7.447 -30.194 1.00 53.16 360 PHE A CA 1
ATOM 2761 C C . PHE A 1 360 ? -4.646 8.766 -29.526 1.00 53.16 360 PHE A C 1
ATOM 2763 O O . PHE A 1 360 ? -4.318 8.958 -28.345 1.00 53.16 360 PHE A O 1
ATOM 2770 N N . PRO A 1 361 ? -5.335 9.709 -30.202 1.00 49.69 361 PRO A N 1
ATOM 2771 C CA . PRO A 1 361 ? -5.897 10.847 -29.503 1.00 49.69 361 PRO A CA 1
ATOM 2772 C C . PRO A 1 361 ? -6.780 10.299 -28.384 1.00 49.69 361 PRO A C 1
ATOM 2774 O O . PRO A 1 361 ? -7.683 9.496 -28.621 1.00 49.69 361 PRO A O 1
ATOM 2777 N N . LEU A 1 362 ? -6.536 10.745 -27.147 1.00 44.56 362 LEU A N 1
ATOM 2778 C CA . LEU A 1 362 ? -7.647 10.749 -26.209 1.00 44.56 362 LEU A CA 1
ATOM 2779 C C . LEU A 1 362 ? -8.727 11.566 -26.914 1.00 44.56 362 LEU A C 1
ATOM 2781 O O . LEU A 1 362 ? -8.396 12.664 -27.382 1.00 44.56 362 LEU A O 1
ATOM 2785 N N . PRO A 1 363 ? -9.966 11.067 -27.053 1.00 40.56 363 PRO A N 1
ATOM 2786 C CA . PRO A 1 363 ? -11.027 11.909 -27.567 1.00 40.56 363 PRO A CA 1
ATOM 2787 C C . PRO A 1 363 ? -10.964 13.213 -26.771 1.00 40.56 363 PRO A C 1
ATOM 2789 O O . PRO A 1 363 ? -11.017 13.193 -25.533 1.00 40.56 363 PRO A O 1
ATOM 2792 N N . ARG A 1 364 ? -10.769 14.347 -27.469 1.00 39.78 364 ARG A N 1
ATOM 2793 C CA . ARG A 1 364 ? -11.030 15.656 -26.858 1.00 39.78 364 ARG A CA 1
ATOM 2794 C C . ARG A 1 364 ? -12.401 15.507 -26.218 1.00 39.78 364 ARG A C 1
ATOM 2796 O O . ARG A 1 364 ? -13.254 14.910 -26.873 1.00 39.78 364 ARG A O 1
ATOM 2803 N N . PRO A 1 365 ? -12.610 15.934 -24.968 1.00 37.59 365 PRO A N 1
ATOM 2804 C CA . PRO A 1 365 ? -13.838 15.620 -24.265 1.00 37.59 365 PRO A CA 1
ATOM 2805 C C . PRO A 1 365 ? -15.035 16.213 -25.022 1.00 37.59 365 PRO A C 1
ATOM 2807 O O . PRO A 1 365 ? -15.453 17.331 -24.762 1.00 37.59 365 PRO A O 1
ATOM 2810 N N . GLY A 1 366 ? -15.631 15.441 -25.930 1.00 43.72 366 GLY A N 1
ATOM 2811 C CA . GLY A 1 366 ? -17.070 15.340 -25.987 1.00 43.72 366 GLY A CA 1
ATOM 2812 C C . GLY A 1 366 ? -17.433 14.723 -24.652 1.00 43.72 366 GLY A C 1
ATOM 2813 O O . GLY A 1 366 ? -16.935 13.644 -24.331 1.00 43.72 366 GLY A O 1
ATOM 2814 N N . ARG A 1 367 ? -18.157 15.472 -23.818 1.00 32.22 367 ARG A N 1
ATOM 2815 C CA . ARG A 1 367 ? -18.572 15.041 -22.480 1.00 32.22 367 ARG A CA 1
ATOM 2816 C C . ARG A 1 367 ? -19.111 13.601 -22.592 1.00 32.22 367 ARG A C 1
ATOM 2818 O O . ARG A 1 367 ? -20.169 13.429 -23.192 1.00 32.22 367 ARG A O 1
ATOM 2825 N N . PRO A 1 368 ? -18.412 12.571 -22.078 1.00 38.22 368 PRO A N 1
ATOM 2826 C CA . PRO A 1 368 ? -18.972 11.230 -22.056 1.00 38.22 368 PRO A CA 1
ATOM 2827 C C . PRO A 1 368 ? -20.184 11.284 -21.130 1.00 38.22 368 PRO A C 1
ATOM 2829 O O . PRO A 1 368 ? -20.078 11.838 -20.032 1.00 38.22 368 PRO A O 1
ATOM 2832 N N . ALA A 1 369 ? -21.328 10.764 -21.568 1.00 41.97 369 ALA A N 1
ATOM 2833 C CA . ALA A 1 369 ? -22.443 10.537 -20.662 1.00 41.97 369 ALA A CA 1
ATOM 2834 C C . ALA A 1 369 ? -21.943 9.609 -19.541 1.00 41.97 369 ALA A C 1
ATOM 2836 O O . ALA A 1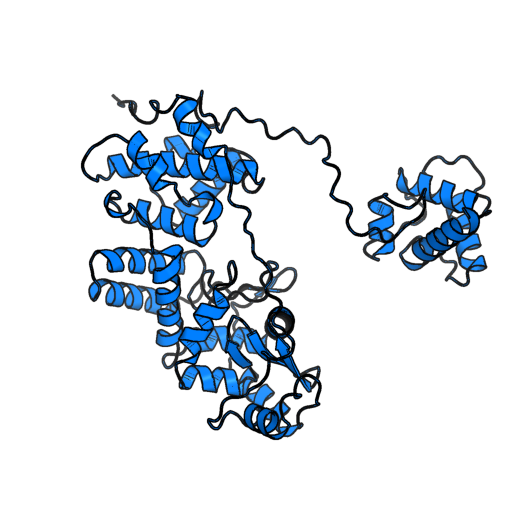 369 ? -21.482 8.501 -19.817 1.00 41.97 369 ALA A O 1
ATOM 2837 N N . GLU A 1 370 ? -21.940 10.092 -18.294 1.00 37.19 370 GLU A N 1
ATOM 2838 C CA . GLU A 1 370 ? -21.666 9.234 -17.139 1.00 37.19 370 GLU A CA 1
ATOM 2839 C C . GLU A 1 370 ? -22.672 8.067 -17.159 1.00 37.19 370 GLU A C 1
ATOM 2841 O O . GLU A 1 370 ? -23.845 8.301 -17.470 1.00 37.19 370 GLU A O 1
ATOM 2846 N N . PRO A 1 371 ? -22.275 6.826 -16.810 1.00 36.81 371 PRO A N 1
ATOM 2847 C CA . PRO A 1 371 ? -23.267 5.802 -16.499 1.00 36.81 371 PRO A CA 1
ATOM 2848 C C . PRO A 1 371 ? -24.175 6.365 -15.395 1.00 36.81 371 PRO A C 1
ATOM 2850 O O . PRO A 1 371 ? -23.650 7.016 -14.482 1.00 36.81 371 PRO A O 1
ATOM 2853 N N . PRO A 1 372 ? -25.509 6.194 -15.468 1.00 41.44 372 PRO A N 1
ATOM 2854 C CA . PRO A 1 372 ? -26.411 6.868 -14.550 1.00 41.44 372 PRO A CA 1
ATOM 2855 C C . PRO A 1 372 ? -26.080 6.451 -13.115 1.00 41.44 372 PRO A C 1
ATOM 2857 O O . PRO A 1 372 ? -26.380 5.341 -12.680 1.00 41.44 372 PRO A O 1
ATOM 2860 N N . LYS A 1 373 ? -25.444 7.362 -12.364 1.00 49.56 373 LYS A N 1
ATOM 2861 C CA . LYS A 1 373 ? -25.466 7.332 -10.899 1.00 49.56 373 LYS A CA 1
ATOM 2862 C C . LYS A 1 373 ? -26.942 7.287 -10.522 1.00 49.56 373 LYS A C 1
ATOM 2864 O O . LYS A 1 373 ? -27.703 8.057 -11.105 1.00 49.56 373 LYS A O 1
ATOM 2869 N N . ALA A 1 374 ? -27.334 6.395 -9.610 1.00 57.75 374 ALA A N 1
ATOM 2870 C CA . ALA A 1 374 ? -28.720 6.279 -9.158 1.00 57.75 374 ALA A CA 1
ATOM 2871 C C . ALA A 1 374 ? -29.287 7.685 -8.900 1.00 57.75 374 ALA A C 1
ATOM 2873 O O . ALA A 1 374 ? -28.802 8.399 -8.017 1.00 57.75 374 ALA A O 1
ATOM 2874 N N . GLN A 1 375 ? -30.209 8.108 -9.765 1.00 67.44 375 GLN A N 1
ATOM 2875 C CA . GLN A 1 375 ? -30.737 9.467 -9.769 1.00 67.44 375 GLN A CA 1
ATOM 2876 C C . GLN A 1 375 ? -31.624 9.622 -8.537 1.00 67.44 375 GLN A C 1
ATOM 2878 O O . GLN A 1 375 ? -32.447 8.748 -8.249 1.00 67.44 375 GLN A O 1
ATOM 2883 N N . ILE A 1 376 ? -31.411 10.687 -7.764 1.00 82.06 376 ILE A N 1
ATOM 2884 C CA . ILE A 1 376 ? -32.268 10.974 -6.610 1.00 82.06 376 ILE A CA 1
ATOM 2885 C C . ILE A 1 376 ? -33.586 11.556 -7.100 1.00 82.06 376 ILE A C 1
ATOM 2887 O O . ILE A 1 376 ? -34.628 11.243 -6.527 1.00 82.06 376 ILE A O 1
ATOM 2891 N N . LEU A 1 377 ? -33.521 12.382 -8.145 1.00 87.94 377 LEU A N 1
ATOM 2892 C CA . LEU A 1 377 ? -34.676 12.974 -8.801 1.00 87.94 377 LEU A CA 1
ATOM 2893 C C . LEU A 1 377 ? -35.082 12.061 -9.954 1.00 87.94 377 LEU A C 1
ATOM 2895 O O . LEU A 1 377 ? -34.259 11.710 -10.796 1.00 87.94 377 LEU A O 1
ATOM 2899 N N . LYS A 1 378 ? -36.337 11.628 -9.965 1.00 90.88 378 LYS A N 1
ATOM 2900 C CA . LYS A 1 378 ? -36.830 10.590 -10.876 1.00 90.88 378 LYS A CA 1
ATOM 2901 C C . LYS A 1 378 ? -37.659 11.156 -12.019 1.00 90.88 378 LYS A C 1
ATOM 2903 O O . LYS A 1 378 ? -37.772 10.503 -13.052 1.00 90.88 378 LYS A O 1
ATOM 2908 N N . ASN A 1 379 ? -38.206 12.360 -11.858 1.00 91.56 379 ASN A N 1
ATOM 2909 C CA . ASN A 1 379 ? -39.178 12.932 -12.776 1.00 91.56 379 ASN A CA 1
ATOM 2910 C C . ASN A 1 379 ? -38.602 14.131 -13.544 1.00 91.56 379 ASN A C 1
ATOM 2912 O O . ASN A 1 379 ? -37.936 15.017 -13.000 1.00 91.56 379 ASN A O 1
ATOM 2916 N N . ALA A 1 380 ? -38.858 14.169 -14.853 1.00 88.38 380 ALA A N 1
ATOM 2917 C CA . ALA A 1 380 ? -38.543 15.333 -15.674 1.00 88.38 380 ALA A CA 1
ATOM 2918 C C . ALA A 1 380 ? -39.412 16.535 -15.240 1.00 88.38 380 ALA A C 1
ATOM 2920 O O . ALA A 1 380 ? -40.557 16.341 -14.838 1.00 88.38 380 ALA A O 1
ATOM 2921 N N . PRO A 1 381 ? -38.907 17.780 -15.319 1.00 90.94 381 PRO A N 1
ATOM 2922 C CA . PRO A 1 381 ? -37.626 18.195 -15.900 1.00 90.94 381 PRO A CA 1
ATOM 2923 C C . PRO A 1 381 ? -36.436 18.147 -14.922 1.00 90.94 381 PRO A C 1
ATOM 2925 O O . PRO A 1 381 ? -35.334 18.539 -15.303 1.00 90.94 381 PRO A O 1
ATOM 2928 N N . LEU A 1 382 ? -36.637 17.712 -13.673 1.00 89.00 382 LEU A N 1
ATOM 2929 C CA . LEU A 1 382 ? -35.608 17.740 -12.628 1.00 89.00 382 LEU A CA 1
ATOM 2930 C C . LEU A 1 382 ? -34.581 16.604 -12.769 1.00 89.00 382 LEU A C 1
ATOM 2932 O O . LEU A 1 382 ? -33.387 16.825 -12.548 1.00 89.00 382 LEU A O 1
ATOM 2936 N N . ALA A 1 383 ? -35.042 15.411 -13.148 1.00 86.38 383 ALA A N 1
ATOM 2937 C CA . ALA A 1 383 ? -34.210 14.228 -13.337 1.00 86.38 383 ALA A CA 1
ATOM 2938 C C . ALA A 1 383 ? -33.117 14.439 -14.395 1.00 86.38 383 ALA A C 1
ATOM 2940 O O . ALA A 1 383 ? -33.323 15.073 -15.432 1.00 86.38 383 ALA A O 1
ATOM 2941 N N . GLY A 1 384 ? -31.928 13.893 -14.129 1.00 78.06 384 GLY A N 1
ATOM 2942 C CA . GLY A 1 384 ? -30.795 13.952 -15.057 1.00 78.06 384 GLY A CA 1
ATOM 2943 C C . GLY A 1 384 ? -30.048 15.291 -15.091 1.00 78.06 384 GLY A C 1
ATOM 2944 O O . GLY A 1 384 ? -29.108 15.436 -15.874 1.00 78.06 384 GLY A O 1
ATOM 2945 N N . GLN A 1 385 ? -30.402 16.257 -14.234 1.00 84.88 385 GLN A N 1
ATOM 2946 C CA . GLN A 1 385 ? -29.700 17.541 -14.137 1.00 84.88 385 GLN A CA 1
ATOM 2947 C C . GLN A 1 385 ? -28.639 17.526 -13.028 1.00 84.88 385 GLN A C 1
ATOM 2949 O O . GLN A 1 385 ? -28.993 17.554 -11.847 1.00 84.88 385 GLN A O 1
ATOM 2954 N N . PRO A 1 386 ? -27.327 17.564 -13.349 1.00 82.81 386 PRO A N 1
ATOM 2955 C CA . PRO A 1 386 ? -26.272 17.342 -12.354 1.00 82.81 386 PRO A CA 1
ATOM 2956 C C . PRO A 1 386 ? -26.301 18.319 -11.172 1.00 82.81 386 PRO A C 1
ATOM 2958 O O . PRO A 1 386 ? -26.049 17.941 -10.031 1.00 82.81 386 PRO A O 1
ATOM 2961 N N . ALA A 1 387 ? -26.626 19.587 -11.435 1.00 83.69 387 ALA A N 1
ATOM 2962 C CA . ALA A 1 387 ? -26.649 20.623 -10.410 1.00 83.69 387 ALA A CA 1
ATOM 2963 C C . ALA A 1 387 ? -27.839 20.462 -9.441 1.00 83.69 387 ALA A C 1
ATOM 2965 O O . ALA A 1 387 ? -27.681 20.705 -8.243 1.00 83.69 387 ALA A O 1
ATOM 2966 N N . LEU A 1 388 ? -28.995 20.010 -9.940 1.00 88.31 388 LEU A N 1
ATOM 2967 C CA . LEU A 1 388 ? -30.171 19.703 -9.121 1.00 88.31 388 LEU A CA 1
ATOM 2968 C C . LEU A 1 388 ? -29.967 18.407 -8.330 1.00 88.31 388 LEU A C 1
ATOM 2970 O O . LEU A 1 388 ? -30.300 18.362 -7.153 1.00 88.31 388 LEU A O 1
ATOM 2974 N N . GLU A 1 389 ? -29.324 17.396 -8.916 1.00 87.38 389 GLU A N 1
ATOM 2975 C CA . GLU A 1 389 ? -28.951 16.155 -8.224 1.00 87.38 389 GLU A CA 1
ATOM 2976 C C . GLU A 1 389 ? -28.003 16.413 -7.039 1.00 87.38 389 GLU A C 1
ATOM 2978 O O . GLU A 1 389 ? -28.224 15.906 -5.940 1.00 87.38 389 GLU A O 1
ATOM 2983 N N . CYS A 1 390 ? -26.978 17.259 -7.206 1.00 79.00 390 CYS A N 1
ATOM 2984 C CA . CYS A 1 390 ? -26.117 17.685 -6.093 1.00 79.00 390 CYS A CA 1
ATOM 2985 C C . CYS A 1 390 ? -26.903 18.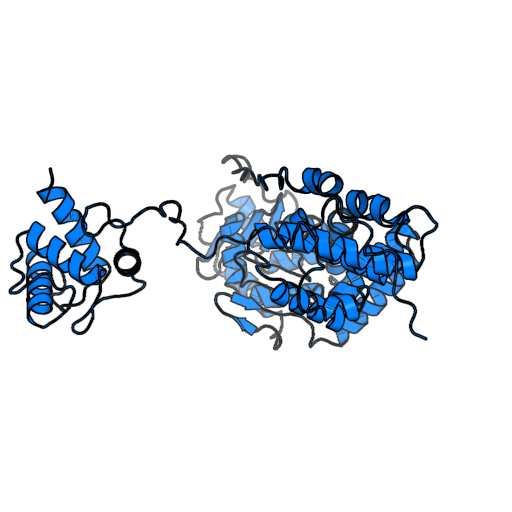439 -5.008 1.00 79.00 390 CYS A C 1
ATOM 2987 O O . CYS A 1 390 ? -26.672 18.244 -3.813 1.00 79.00 390 CYS A O 1
ATOM 2989 N N . ALA A 1 391 ? -27.869 19.276 -5.397 1.00 83.88 391 ALA A N 1
ATOM 2990 C CA . ALA A 1 391 ? -28.730 19.951 -4.430 1.00 83.88 391 ALA A CA 1
ATOM 2991 C C . ALA A 1 391 ? -29.669 18.970 -3.703 1.00 83.88 391 ALA A C 1
ATOM 2993 O O . ALA A 1 391 ? -29.855 19.080 -2.492 1.00 83.88 391 ALA A O 1
ATOM 2994 N N . ALA A 1 392 ? -30.174 17.945 -4.394 1.00 85.62 392 ALA A N 1
ATOM 2995 C CA . ALA A 1 392 ? -30.967 16.854 -3.827 1.00 85.62 392 ALA A CA 1
ATOM 2996 C C . ALA A 1 392 ? -30.162 15.956 -2.862 1.00 85.62 392 ALA A C 1
ATOM 2998 O O . ALA A 1 392 ? -30.738 15.334 -1.962 1.00 85.62 392 ALA A O 1
ATOM 2999 N N . LYS A 1 393 ? -28.829 15.924 -2.991 1.00 83.75 393 LYS A N 1
ATOM 3000 C CA . LYS A 1 393 ? -27.894 15.277 -2.046 1.00 83.75 393 LYS A CA 1
ATOM 3001 C C . LYS A 1 393 ? -27.572 16.119 -0.813 1.00 83.75 393 LYS A C 1
ATOM 3003 O O . LYS A 1 393 ? -27.062 15.576 0.158 1.00 83.75 393 LYS A O 1
ATOM 3008 N N . GLY A 1 394 ? -27.892 17.414 -0.830 1.00 81.25 394 GLY A N 1
ATOM 3009 C CA . GLY A 1 394 ? -27.504 18.356 0.225 1.00 81.25 394 GLY A CA 1
ATOM 3010 C C . GLY A 1 394 ? -26.090 18.923 0.059 1.00 81.25 394 GLY A C 1
ATOM 3011 O O . GLY A 1 394 ? -25.578 19.558 0.971 1.00 81.25 394 GLY A O 1
ATOM 3012 N N . GLU A 1 395 ? -25.463 18.727 -1.104 1.00 79.06 395 GLU A N 1
ATOM 3013 C CA . GLU A 1 395 ? -24.108 19.216 -1.405 1.00 79.06 395 GLU A CA 1
ATOM 3014 C C . GLU A 1 395 ? -24.106 20.695 -1.836 1.00 79.06 395 GLU A C 1
ATOM 3016 O O . GLU A 1 395 ? -23.065 21.351 -1.816 1.00 79.06 395 GLU A O 1
ATOM 3021 N N . ARG A 1 396 ? -25.266 21.229 -2.250 1.00 86.12 396 ARG A N 1
ATOM 3022 C CA . ARG A 1 396 ? -25.469 22.642 -2.615 1.00 86.12 396 ARG A CA 1
ATOM 3023 C C . ARG A 1 396 ? -26.937 23.067 -2.485 1.00 86.12 396 ARG A C 1
ATOM 3025 O O . ARG A 1 396 ? -27.819 22.237 -2.283 1.00 86.12 396 ARG A O 1
ATOM 3032 N N . SER A 1 397 ? -27.207 24.356 -2.666 1.00 88.31 397 SER A N 1
ATOM 3033 C CA . SER A 1 397 ? -28.562 24.905 -2.799 1.00 88.31 397 SER A CA 1
ATOM 3034 C C . SER A 1 397 ? -28.602 26.068 -3.794 1.00 88.31 397 SER A C 1
ATOM 3036 O O . SER A 1 397 ? -27.561 26.637 -4.141 1.00 88.31 397 SER A O 1
ATOM 3038 N N . PHE A 1 398 ? -29.800 26.414 -4.270 1.00 89.50 398 PHE A N 1
ATOM 3039 C CA . PHE A 1 398 ? -30.035 27.579 -5.127 1.00 89.50 398 PHE A CA 1
ATOM 3040 C C . PHE A 1 398 ? -30.866 28.632 -4.395 1.00 89.50 398 PHE A C 1
ATOM 3042 O O . PHE A 1 398 ? -31.792 28.308 -3.658 1.00 89.50 398 PHE A O 1
ATOM 3049 N N . ARG A 1 399 ? -30.525 29.902 -4.614 1.00 89.00 399 ARG A N 1
ATOM 3050 C CA . ARG A 1 399 ? -31.161 31.096 -4.032 1.00 89.00 399 ARG A CA 1
ATOM 3051 C C . ARG A 1 399 ? -31.126 32.235 -5.046 1.00 89.00 399 ARG A C 1
ATOM 3053 O O . ARG A 1 399 ? -30.365 32.149 -6.017 1.00 89.00 399 ARG A O 1
ATOM 3060 N N . LYS A 1 400 ? -31.935 33.274 -4.822 1.00 87.19 400 LYS A N 1
ATOM 3061 C CA . LYS A 1 400 ? -32.022 34.453 -5.694 1.00 87.19 400 LYS A CA 1
ATOM 3062 C C . LYS A 1 400 ? -30.634 34.907 -6.169 1.00 87.19 400 LYS A C 1
ATOM 3064 O O . LYS A 1 400 ? -29.705 35.020 -5.371 1.00 87.19 400 LYS A O 1
ATOM 3069 N N . GLY A 1 401 ? -30.502 35.126 -7.476 1.00 79.88 401 GLY A N 1
ATOM 3070 C CA . GLY A 1 401 ? -29.239 35.428 -8.160 1.00 79.88 401 GLY A CA 1
ATOM 3071 C C . GLY A 1 401 ? -28.606 34.239 -8.895 1.00 79.88 401 GLY A C 1
ATOM 3072 O O . GLY A 1 401 ? -27.730 34.448 -9.730 1.00 79.88 401 GLY A O 1
ATOM 3073 N N . ALA A 1 402 ? -29.057 33.003 -8.651 1.00 83.94 402 ALA A N 1
ATOM 3074 C CA . ALA A 1 402 ? -28.646 31.851 -9.455 1.00 83.94 402 ALA A CA 1
ATOM 3075 C C . ALA A 1 402 ? -29.187 31.946 -10.894 1.00 83.94 402 ALA A C 1
ATOM 3077 O O . ALA A 1 402 ? -30.280 32.459 -11.131 1.00 83.94 402 ALA A O 1
ATOM 3078 N N . SER A 1 403 ? -28.445 31.424 -11.868 1.00 87.56 403 SER A N 1
ATOM 3079 C CA . SER A 1 403 ? -28.910 31.307 -13.252 1.00 87.56 403 SER A CA 1
ATOM 3080 C C . SER A 1 403 ? -28.304 30.080 -13.924 1.00 87.56 403 SER A C 1
ATOM 3082 O O . SER A 1 403 ? -27.230 29.635 -13.523 1.00 87.56 403 SER A O 1
ATOM 3084 N N . GLY A 1 404 ? -28.999 29.515 -14.909 1.00 86.62 404 GLY A N 1
ATOM 3085 C CA . GLY A 1 404 ? -28.545 28.323 -15.622 1.00 86.62 404 GLY A CA 1
ATOM 3086 C C . GLY A 1 404 ? -29.683 27.415 -16.081 1.00 86.62 404 GLY A C 1
ATOM 3087 O O . GLY A 1 404 ? -30.864 27.674 -15.827 1.00 86.62 404 GLY A O 1
ATOM 3088 N N . ALA A 1 405 ? -29.320 26.326 -16.759 1.00 87.19 405 ALA A N 1
ATOM 3089 C CA . ALA A 1 405 ? -30.272 25.331 -17.254 1.00 87.19 405 ALA A CA 1
ATOM 3090 C C . ALA A 1 405 ? -31.050 24.658 -16.109 1.00 87.19 405 ALA A C 1
ATOM 3092 O O . ALA A 1 405 ? -32.237 24.379 -16.248 1.00 87.19 405 ALA A O 1
ATOM 3093 N N . GLU A 1 406 ? -30.413 24.500 -14.951 1.00 88.06 406 GLU A N 1
ATOM 3094 C CA . GLU A 1 406 ? -31.015 23.969 -13.731 1.00 88.06 406 GLU A CA 1
ATOM 3095 C C . GLU A 1 406 ? -32.123 24.859 -13.162 1.00 88.06 406 GLU A C 1
ATOM 3097 O O . GLU A 1 406 ? -33.125 24.364 -12.652 1.00 88.06 406 GLU A O 1
ATOM 3102 N N . ILE A 1 407 ? -31.988 26.180 -13.298 1.00 93.69 407 ILE A N 1
ATOM 3103 C CA . ILE A 1 407 ? -33.021 27.123 -12.869 1.00 93.69 407 ILE A CA 1
ATOM 3104 C C . ILE A 1 407 ? -34.182 27.106 -13.856 1.00 93.69 407 ILE A C 1
ATOM 3106 O O . ILE A 1 407 ? -35.337 27.191 -13.448 1.00 93.69 407 ILE A O 1
ATOM 3110 N N . LYS A 1 408 ? -33.891 26.930 -15.148 1.00 91.50 408 LYS A N 1
ATOM 3111 C CA . LYS A 1 408 ? -34.924 26.777 -16.175 1.00 91.50 408 LYS A CA 1
ATOM 3112 C C . LYS A 1 408 ? -35.777 25.537 -15.901 1.00 91.50 408 LYS A C 1
ATOM 3114 O O . LYS A 1 408 ? -37.000 25.595 -15.957 1.00 91.50 408 LYS A O 1
ATOM 3119 N N . ALA A 1 409 ? -35.129 24.441 -15.532 1.00 92.00 409 ALA A N 1
ATOM 3120 C CA . ALA A 1 409 ? -35.787 23.200 -15.157 1.00 92.00 409 ALA A CA 1
ATOM 3121 C C . ALA A 1 409 ? -36.607 23.321 -13.876 1.00 92.00 409 ALA A C 1
ATOM 3123 O O . ALA A 1 409 ? -37.737 22.853 -13.822 1.00 92.00 409 ALA A O 1
ATOM 3124 N N . LEU A 1 410 ? -36.068 24.005 -12.866 1.00 92.62 410 LEU A N 1
ATOM 3125 C CA . LEU A 1 410 ? -36.800 24.339 -11.651 1.00 92.62 410 LEU A CA 1
ATOM 3126 C C . LEU A 1 410 ? -38.063 25.161 -11.963 1.00 92.62 4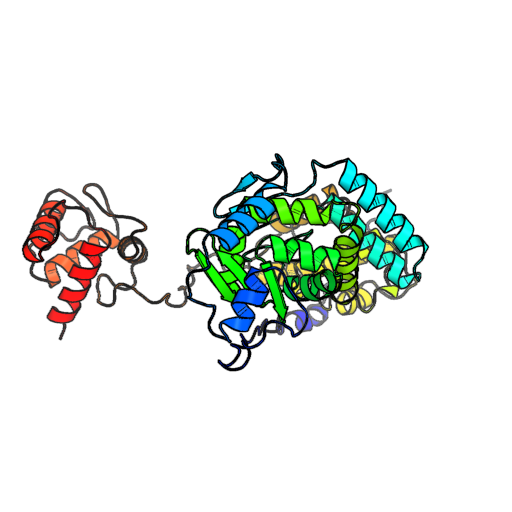10 LEU A C 1
ATOM 3128 O O . LEU A 1 410 ? -39.133 24.841 -11.460 1.00 92.62 410 LEU A O 1
ATOM 3132 N N . GLN A 1 411 ? -37.962 26.190 -12.810 1.00 92.50 411 GLN A N 1
ATOM 3133 C CA . GLN A 1 411 ? -39.107 27.002 -13.241 1.00 92.50 411 GLN A CA 1
ATOM 3134 C C . GLN A 1 411 ? -40.160 26.149 -13.975 1.00 92.50 411 GLN A C 1
ATOM 3136 O O . GLN A 1 411 ? -41.349 26.280 -13.703 1.00 92.50 411 GLN A O 1
ATOM 3141 N N . GLN A 1 412 ? -39.733 25.249 -14.867 1.00 92.56 412 GLN A N 1
ATOM 3142 C CA . GLN A 1 412 ? -40.627 24.317 -15.569 1.00 92.56 412 GLN A CA 1
ATOM 3143 C C . GLN A 1 412 ? -41.306 23.333 -14.612 1.00 92.56 412 GLN A C 1
ATOM 3145 O O . GLN A 1 412 ? -42.500 23.091 -14.741 1.00 92.56 412 GLN A O 1
ATOM 3150 N N . ALA A 1 413 ? -40.564 22.795 -13.644 1.00 93.50 413 ALA A N 1
ATOM 3151 C CA . ALA A 1 413 ? -41.092 21.893 -12.632 1.00 93.50 413 ALA A CA 1
ATOM 3152 C C . ALA A 1 413 ? -42.149 22.576 -11.758 1.00 93.50 413 ALA A C 1
ATOM 3154 O O . ALA A 1 413 ? -43.209 22.005 -11.534 1.00 93.50 413 ALA A O 1
ATOM 3155 N N . LEU A 1 414 ? -41.886 23.809 -11.311 1.00 91.75 414 LEU A N 1
ATOM 3156 C CA . LEU A 1 414 ? -42.843 24.607 -10.541 1.00 91.75 414 LEU A CA 1
ATOM 3157 C C . LEU A 1 414 ? -44.141 24.837 -11.328 1.00 91.75 414 LEU A C 1
ATOM 3159 O O . LEU A 1 414 ? -45.218 24.602 -10.790 1.00 91.75 414 LEU A O 1
ATOM 3163 N N . LEU A 1 415 ? -44.043 25.202 -12.610 1.00 90.06 415 LEU A N 1
ATOM 3164 C CA . LEU A 1 415 ? -45.216 25.352 -13.477 1.00 90.06 415 LEU A CA 1
ATOM 3165 C C . LEU A 1 415 ? -45.983 24.035 -13.654 1.00 90.06 415 LEU A C 1
ATOM 3167 O O . LEU A 1 415 ? -47.209 24.032 -13.595 1.00 90.06 415 LEU A O 1
ATOM 3171 N N . ALA A 1 416 ? -45.273 22.921 -13.842 1.00 87.94 416 ALA A N 1
ATOM 3172 C CA . ALA A 1 416 ? -45.879 21.608 -14.047 1.00 87.94 416 ALA A CA 1
ATOM 3173 C C . ALA A 1 416 ? -46.648 21.104 -12.815 1.00 87.94 416 ALA A C 1
ATOM 3175 O O . ALA A 1 416 ? -47.665 20.438 -12.969 1.00 87.94 416 ALA A O 1
ATOM 3176 N N . VAL A 1 417 ? -46.222 21.470 -11.601 1.00 88.00 417 VAL A N 1
ATOM 3177 C CA . VAL A 1 417 ? -46.965 21.168 -10.363 1.00 88.00 417 VAL A CA 1
ATOM 3178 C C . VAL A 1 417 ? -48.008 22.239 -10.005 1.00 88.00 417 VAL A C 1
ATOM 3180 O O . VAL A 1 417 ? -48.514 22.261 -8.884 1.00 88.00 417 VAL A O 1
ATOM 3183 N N . GLY A 1 418 ? -48.324 23.146 -10.936 1.00 86.06 418 GLY A N 1
ATOM 3184 C CA . GLY A 1 418 ? -49.380 24.151 -10.786 1.00 86.06 418 GLY A CA 1
ATOM 3185 C C . GLY A 1 418 ? -48.981 25.419 -10.025 1.00 86.06 418 GLY A C 1
ATOM 3186 O O . GLY A 1 418 ? -49.852 26.209 -9.665 1.00 86.06 418 GLY A O 1
ATOM 3187 N N . ILE A 1 419 ? -47.688 25.650 -9.775 1.00 89.00 419 ILE A N 1
ATOM 3188 C CA . ILE A 1 419 ? -47.198 26.879 -9.138 1.00 89.00 419 ILE A CA 1
ATOM 3189 C C . ILE A 1 419 ? -46.902 27.925 -10.212 1.00 89.00 419 ILE A C 1
ATOM 3191 O O . ILE A 1 419 ? -46.030 27.747 -11.062 1.00 89.00 419 ILE A O 1
ATOM 3195 N N . GLU A 1 420 ? -47.605 29.055 -10.150 1.00 81.31 420 GLU A N 1
ATOM 3196 C CA . GLU A 1 420 ? -47.427 30.153 -11.097 1.00 81.31 420 GLU A CA 1
ATOM 3197 C C . GLU A 1 420 ? -46.028 30.781 -10.956 1.00 81.31 420 GLU A C 1
ATOM 3199 O O . GLU A 1 420 ? -45.692 31.413 -9.952 1.00 81.31 420 GLU A O 1
ATOM 3204 N N . VAL A 1 421 ? -45.207 30.652 -11.999 1.00 76.94 421 VAL A N 1
ATOM 3205 C CA . VAL A 1 421 ? -43.946 31.387 -12.125 1.00 76.94 421 VAL A CA 1
ATOM 3206 C C . VAL A 1 421 ? -44.204 32.604 -13.005 1.00 76.94 421 VAL A C 1
ATOM 3208 O O . VAL A 1 421 ? -44.245 32.506 -14.228 1.00 76.94 421 VAL A O 1
ATOM 3211 N N . ARG A 1 422 ? -44.393 33.774 -12.387 1.00 71.19 422 ARG A N 1
ATOM 3212 C CA . ARG A 1 422 ? -44.643 35.019 -13.129 1.00 71.19 422 ARG A CA 1
ATOM 3213 C C . ARG A 1 422 ? -43.419 35.408 -13.961 1.00 71.19 422 ARG A C 1
ATOM 3215 O O . ARG A 1 422 ? -42.404 35.827 -13.410 1.00 71.19 422 ARG A O 1
ATOM 3222 N N . GLY A 1 423 ? -43.538 35.344 -15.285 1.00 65.94 423 GLY A N 1
ATOM 3223 C CA . GLY A 1 423 ? -42.473 35.686 -16.235 1.00 65.94 423 GLY A CA 1
ATOM 3224 C C . GLY A 1 423 ? -42.139 34.538 -17.187 1.00 65.94 423 GLY A C 1
ATOM 3225 O O . GLY A 1 423 ? -42.804 33.508 -17.191 1.00 65.94 423 GLY A O 1
ATOM 3226 N N . SER A 1 424 ? -41.121 34.726 -18.026 1.00 75.62 424 SER A N 1
ATOM 3227 C CA . SER A 1 424 ? -40.637 33.673 -18.919 1.00 75.62 424 SER A CA 1
ATOM 3228 C C . SER A 1 424 ? -39.759 32.668 -18.168 1.00 75.62 424 SER A C 1
ATOM 3230 O O . SER A 1 424 ? -39.052 33.016 -17.223 1.00 75.62 424 SER A O 1
ATOM 3232 N N . VAL A 1 425 ? -39.773 31.411 -18.621 1.00 86.81 425 VAL A N 1
ATOM 3233 C CA . VAL A 1 425 ? -38.838 30.367 -18.174 1.00 86.81 425 VAL A CA 1
ATOM 3234 C C . VAL A 1 425 ? -37.465 30.630 -18.806 1.00 86.81 425 VAL A C 1
ATOM 3236 O O . VAL A 1 425 ? -37.066 30.015 -19.799 1.00 86.81 425 VAL A O 1
ATOM 3239 N N . ASP A 1 426 ? -36.778 31.626 -18.264 1.00 84.12 426 ASP A N 1
ATOM 3240 C CA . ASP A 1 426 ? -35.538 32.202 -18.781 1.00 84.12 426 ASP A CA 1
ATOM 3241 C C . ASP A 1 426 ? -34.273 31.642 -18.112 1.00 84.12 426 ASP A C 1
ATOM 3243 O O . ASP A 1 426 ? -33.157 31.984 -18.506 1.00 84.12 426 ASP A O 1
ATOM 3247 N N . GLY A 1 427 ? -34.435 30.770 -17.113 1.00 86.69 427 GLY A N 1
ATOM 3248 C CA . GLY A 1 427 ? -33.335 30.202 -16.348 1.00 86.69 427 GLY A CA 1
ATOM 3249 C C . GLY A 1 427 ? -32.675 31.183 -15.382 1.00 86.69 427 GLY A C 1
ATOM 3250 O O . GLY A 1 427 ? -31.529 30.954 -14.997 1.00 86.69 427 GLY A O 1
ATOM 3251 N N . LYS A 1 428 ? -33.356 32.264 -14.976 1.00 90.94 428 LYS A N 1
ATOM 3252 C CA . LYS A 1 428 ? -32.860 33.224 -13.979 1.00 90.94 428 LYS A CA 1
ATOM 3253 C C . LYS A 1 428 ? -33.673 33.157 -12.694 1.00 90.94 428 LYS A C 1
ATOM 3255 O O . LYS A 1 428 ? -34.888 33.329 -12.686 1.00 90.94 428 LYS A O 1
ATOM 3260 N N . PHE A 1 429 ? -32.990 32.963 -11.570 1.00 86.50 429 PHE A N 1
ATOM 3261 C CA . PHE A 1 429 ? -33.622 32.852 -10.261 1.00 86.50 429 PHE A CA 1
ATOM 3262 C C . PHE A 1 429 ? -33.771 34.250 -9.652 1.00 86.50 429 PHE A C 1
ATOM 3264 O O . PHE A 1 429 ? -32.979 34.680 -8.815 1.00 86.50 429 PHE A O 1
ATOM 3271 N N . GLY A 1 430 ? -34.743 35.007 -10.167 1.00 85.88 430 GLY A N 1
ATOM 3272 C CA . GLY A 1 430 ? -35.106 36.343 -9.687 1.00 85.88 430 GLY A CA 1
ATOM 3273 C C . GLY A 1 430 ? -36.202 36.324 -8.616 1.00 85.88 430 GLY A C 1
ATOM 3274 O O . GLY A 1 430 ? -36.669 35.266 -8.204 1.00 85.88 430 GLY A O 1
ATOM 3275 N N . GLU A 1 431 ? -36.666 37.508 -8.210 1.00 87.50 431 GLU A N 1
ATOM 3276 C CA . GLU A 1 431 ? -37.680 37.689 -7.149 1.00 87.50 431 GLU A CA 1
ATOM 3277 C C . GLU A 1 431 ? -38.967 36.904 -7.390 1.00 87.50 431 GLU A C 1
ATOM 3279 O O . GLU A 1 431 ? -39.525 36.308 -6.474 1.00 87.50 431 GLU A O 1
ATOM 3284 N N . LYS A 1 432 ? -39.418 36.861 -8.646 1.00 88.25 432 LYS A N 1
ATOM 3285 C CA . LYS A 1 432 ? -40.652 36.168 -9.023 1.00 88.25 432 LYS A CA 1
ATOM 3286 C C . LYS A 1 432 ? -40.534 34.653 -8.857 1.00 88.25 432 LYS A C 1
ATOM 3288 O O . LYS A 1 432 ? -41.492 34.001 -8.460 1.00 88.25 432 LYS A O 1
ATOM 3293 N N . VAL A 1 433 ? -39.352 34.100 -9.121 1.00 89.25 433 VAL A N 1
ATOM 3294 C CA . VAL A 1 433 ? -39.105 32.663 -8.965 1.00 89.25 433 VAL A CA 1
ATOM 3295 C C . VAL A 1 433 ? -38.854 32.319 -7.498 1.00 89.25 433 VAL A C 1
ATOM 3297 O O . VAL A 1 433 ? -39.307 31.281 -7.034 1.00 89.25 433 VAL A O 1
ATOM 3300 N N . GLU A 1 434 ? -38.198 33.201 -6.739 1.00 90.31 434 GLU A N 1
ATOM 3301 C CA . GLU A 1 434 ? -38.074 33.054 -5.284 1.00 90.31 434 GLU A CA 1
ATOM 3302 C C . GLU A 1 434 ? -39.456 33.027 -4.607 1.00 90.31 434 GLU A C 1
ATOM 3304 O O . GLU A 1 434 ? -39.713 32.163 -3.771 1.00 90.31 434 GLU A O 1
ATOM 3309 N N . ALA A 1 435 ? -40.373 33.914 -5.010 1.00 88.00 435 ALA A N 1
ATOM 3310 C CA . ALA A 1 435 ? -41.752 33.920 -4.523 1.00 88.00 435 ALA A CA 1
ATOM 3311 C C . ALA A 1 435 ? -42.501 32.620 -4.871 1.00 88.00 435 ALA A C 1
ATOM 3313 O O . ALA A 1 435 ? -43.174 32.056 -4.011 1.00 88.00 435 ALA A O 1
ATOM 3314 N N . ALA A 1 436 ? -42.332 32.106 -6.095 1.00 89.38 436 ALA A N 1
ATOM 3315 C CA . ALA A 1 436 ? -42.903 30.824 -6.512 1.00 89.38 436 ALA A CA 1
ATOM 3316 C C . ALA A 1 436 ? -42.351 29.646 -5.687 1.00 89.38 436 ALA A C 1
ATOM 3318 O O . ALA A 1 436 ? -43.110 28.785 -5.246 1.00 89.38 436 ALA A O 1
ATOM 3319 N N . VAL A 1 437 ? -41.044 29.630 -5.401 1.00 93.00 437 VAL A N 1
ATOM 3320 C CA . VAL A 1 437 ? -40.429 28.614 -4.531 1.00 93.00 437 VAL A CA 1
ATOM 3321 C C . VAL A 1 437 ? -40.981 28.697 -3.110 1.00 93.00 437 VAL A C 1
ATOM 3323 O O . VAL A 1 437 ? -41.336 27.665 -2.547 1.00 93.00 437 VAL A O 1
ATOM 3326 N N . LYS A 1 438 ? -41.115 29.900 -2.542 1.00 87.25 438 LYS A N 1
ATOM 3327 C CA . LYS A 1 438 ? -41.704 30.097 -1.207 1.00 87.25 438 LYS A CA 1
ATOM 3328 C C . LYS A 1 438 ? -43.155 29.623 -1.146 1.00 87.25 438 LYS A C 1
ATOM 3330 O O . LYS A 1 438 ? -43.531 28.958 -0.186 1.00 87.25 438 LYS A O 1
ATOM 3335 N N . ALA A 1 439 ? -43.945 29.910 -2.180 1.00 88.94 439 ALA A N 1
ATOM 3336 C CA . ALA A 1 439 ? -45.324 29.439 -2.290 1.00 88.94 439 ALA A CA 1
ATOM 3337 C C . ALA A 1 439 ? -45.398 27.905 -2.362 1.00 88.94 439 ALA A C 1
ATOM 3339 O O . ALA A 1 439 ? -46.169 27.291 -1.625 1.00 88.94 439 ALA A O 1
ATOM 3340 N N . PHE A 1 440 ? -44.545 27.281 -3.181 1.00 93.06 440 PHE A N 1
ATOM 3341 C CA . PHE A 1 440 ? -44.433 25.825 -3.252 1.00 93.06 440 PHE A CA 1
ATOM 3342 C C . PHE A 1 440 ? -44.038 25.211 -1.900 1.00 93.06 440 PHE A C 1
ATOM 3344 O O . PHE A 1 440 ? -44.662 24.251 -1.451 1.00 93.06 440 PHE A O 1
ATOM 3351 N N . GLN A 1 441 ? -43.021 25.770 -1.239 1.00 92.38 441 GLN A N 1
ATOM 3352 C CA . GLN A 1 441 ? -42.548 25.305 0.064 1.00 92.38 441 GLN A CA 1
ATOM 3353 C C . GLN A 1 441 ? -43.656 25.384 1.119 1.00 92.38 441 GLN A C 1
ATOM 3355 O O . GLN A 1 441 ? -43.931 24.384 1.781 1.00 92.38 441 GLN A O 1
ATOM 3360 N N . ALA A 1 442 ? -44.334 26.530 1.224 1.00 89.50 442 ALA A N 1
ATOM 3361 C CA . ALA A 1 442 ? -45.437 26.727 2.161 1.00 89.50 442 ALA A CA 1
ATOM 3362 C C . ALA A 1 442 ? -46.589 25.740 1.908 1.00 89.50 442 ALA A C 1
ATOM 3364 O O . ALA A 1 442 ? -47.077 25.112 2.845 1.00 89.50 442 ALA A O 1
ATOM 3365 N N . GLY A 1 443 ? -46.973 25.543 0.642 1.00 85.94 443 GLY A N 1
ATOM 3366 C CA . GLY A 1 443 ? -48.044 24.618 0.257 1.00 85.94 443 GLY A CA 1
ATOM 3367 C C . GLY A 1 443 ? -47.734 23.136 0.499 1.00 85.94 443 GLY A C 1
ATOM 3368 O O . GLY A 1 443 ? -48.650 22.322 0.513 1.00 85.94 443 GLY A O 1
ATOM 3369 N N . ASN A 1 444 ? -46.464 22.778 0.717 1.00 85.88 444 ASN A N 1
ATOM 3370 C CA . ASN A 1 444 ? -46.012 21.398 0.933 1.00 85.88 444 ASN A CA 1
ATOM 3371 C C . ASN A 1 444 ? -45.396 21.179 2.329 1.00 85.88 444 ASN A C 1
ATOM 3373 O O . ASN A 1 444 ? -44.656 20.217 2.533 1.00 85.88 444 ASN A O 1
ATOM 3377 N N . GLY A 1 445 ? -45.673 22.065 3.295 1.00 83.50 445 GLY A N 1
ATOM 3378 C CA . GLY A 1 445 ? -45.221 21.908 4.685 1.00 83.50 445 GLY A CA 1
ATOM 3379 C C . GLY A 1 445 ? -43.705 22.045 4.879 1.00 83.50 445 GLY A C 1
ATOM 3380 O O . GLY A 1 445 ? -43.150 21.522 5.845 1.00 83.50 445 GLY A O 1
ATOM 3381 N N . LEU A 1 446 ? -43.019 22.724 3.959 1.00 86.06 446 LEU A N 1
ATOM 3382 C CA . LEU A 1 446 ? -41.595 23.035 4.052 1.00 86.06 446 LEU A CA 1
ATOM 3383 C C . LEU A 1 446 ? -41.384 24.448 4.610 1.00 86.06 446 LEU A C 1
ATOM 3385 O O . LEU A 1 446 ? -42.253 25.314 4.523 1.00 86.06 446 LEU A O 1
ATOM 3389 N N . LEU A 1 447 ? -40.183 24.706 5.132 1.00 82.50 447 LEU A N 1
ATOM 3390 C CA . LEU A 1 447 ? -39.765 26.060 5.488 1.00 82.50 447 LEU A CA 1
ATOM 3391 C C . LEU A 1 447 ? -39.736 26.934 4.220 1.00 82.50 447 LEU A C 1
ATOM 3393 O O . LEU A 1 447 ? -38.968 26.655 3.303 1.00 82.50 447 LEU A O 1
ATOM 3397 N N . ALA A 1 448 ? -40.568 27.979 4.171 1.00 87.31 448 ALA A N 1
ATOM 3398 C CA . ALA A 1 448 ? -40.702 28.894 3.031 1.00 87.31 448 ALA A CA 1
ATOM 3399 C C . ALA A 1 448 ? -39.582 29.954 2.990 1.00 87.31 448 ALA A C 1
ATOM 3401 O O . ALA A 1 448 ? -39.822 31.163 3.006 1.00 87.31 448 ALA A O 1
ATOM 3402 N N . ASP A 1 449 ? -38.335 29.492 2.969 1.00 78.12 449 ASP A N 1
ATOM 3403 C CA . ASP A 1 449 ? -37.130 30.326 2.962 1.00 78.12 449 ASP A CA 1
ATOM 3404 C C . ASP A 1 449 ? -36.716 30.803 1.557 1.00 78.12 449 ASP A C 1
ATOM 3406 O O . ASP A 1 449 ? -35.876 31.694 1.429 1.00 78.12 449 ASP A O 1
ATOM 3410 N N . GLY A 1 450 ? -37.327 30.270 0.493 1.00 83.50 450 GLY A N 1
ATOM 3411 C CA . GLY A 1 450 ? -36.979 30.577 -0.899 1.00 83.50 450 GLY A CA 1
ATOM 3412 C C . GLY A 1 450 ? -35.685 29.915 -1.372 1.00 83.50 450 GLY A C 1
ATOM 3413 O O . GLY A 1 450 ? -35.185 30.248 -2.450 1.00 83.50 450 GLY A O 1
ATOM 3414 N N . VAL A 1 451 ? -35.137 28.984 -0.586 1.00 89.25 451 VAL A N 1
ATOM 3415 C CA . VAL A 1 451 ? -33.912 28.248 -0.888 1.00 89.25 451 VAL A CA 1
ATOM 3416 C C . VAL A 1 451 ? -34.251 26.858 -1.423 1.00 89.25 451 VAL A C 1
ATOM 3418 O O . VAL A 1 451 ? -34.883 26.015 -0.787 1.00 89.25 451 VAL A O 1
ATOM 3421 N N . VAL A 1 452 ? -33.760 26.570 -2.622 1.00 90.62 452 VAL A N 1
ATOM 3422 C CA . VAL A 1 452 ? -33.954 25.278 -3.280 1.00 90.62 452 VAL A CA 1
ATOM 3423 C C . VAL A 1 452 ? -32.801 24.355 -2.912 1.00 90.62 452 VAL A C 1
ATOM 3425 O O . VAL A 1 452 ? -31.757 24.334 -3.567 1.00 90.62 452 VAL A O 1
ATOM 3428 N N . GLY A 1 453 ? -32.981 23.632 -1.809 1.00 84.69 453 GLY A N 1
ATOM 3429 C CA . GLY A 1 453 ? -32.081 22.579 -1.336 1.00 84.69 453 GLY A CA 1
ATOM 3430 C C . GLY A 1 453 ? -32.718 21.189 -1.397 1.00 84.69 453 GLY A C 1
ATOM 3431 O O . GLY A 1 453 ? -33.751 20.981 -2.035 1.00 84.69 453 GLY A O 1
ATOM 3432 N N . GLN A 1 454 ? -32.115 20.235 -0.684 1.00 93.00 454 GLN A N 1
ATOM 3433 C CA . GLN A 1 454 ? -32.496 18.820 -0.721 1.00 93.00 454 GLN A CA 1
ATOM 3434 C C . GLN A 1 454 ? -33.991 18.564 -0.495 1.00 93.00 454 GLN A C 1
ATOM 3436 O O . GLN A 1 454 ? -34.605 17.809 -1.247 1.00 93.00 454 GLN A O 1
ATOM 3441 N N . ARG A 1 455 ? -34.574 19.170 0.545 1.00 84.69 455 ARG A N 1
ATOM 3442 C CA . ARG A 1 455 ? -35.980 18.940 0.914 1.00 84.69 455 ARG A CA 1
ATOM 3443 C C . ARG A 1 455 ? -36.938 19.498 -0.141 1.00 84.69 455 ARG A C 1
ATOM 3445 O O . ARG A 1 455 ? -37.857 18.796 -0.547 1.00 84.69 455 ARG A O 1
ATOM 3452 N N . THR A 1 456 ? -36.663 20.704 -0.639 1.00 91.38 456 THR A N 1
ATOM 3453 C CA . THR A 1 456 ? -37.453 21.366 -1.687 1.00 91.38 456 THR A CA 1
ATOM 3454 C C . THR A 1 456 ? -37.463 20.553 -2.983 1.00 91.38 456 THR A C 1
ATOM 3456 O O . THR A 1 456 ? -38.526 20.335 -3.553 1.00 91.38 456 THR A O 1
ATOM 3459 N N . LEU A 1 457 ? -36.304 20.046 -3.426 1.00 95.31 457 LEU A N 1
ATOM 3460 C CA . LEU A 1 457 ? -36.208 19.285 -4.679 1.00 95.31 457 LEU A CA 1
ATOM 3461 C C . LEU A 1 457 ? -36.856 17.905 -4.601 1.00 95.31 457 LEU A C 1
ATOM 3463 O O . LEU A 1 457 ? -37.531 17.515 -5.544 1.00 95.31 457 LEU A O 1
ATOM 3467 N N . LYS A 1 458 ? -36.706 17.184 -3.483 1.00 91.38 458 LYS A N 1
ATOM 3468 C CA . LYS A 1 458 ? -37.367 15.881 -3.304 1.00 91.38 458 LYS A CA 1
ATOM 3469 C C . LYS A 1 458 ? -38.891 16.009 -3.255 1.00 91.38 458 LYS A C 1
ATOM 3471 O O . LYS A 1 458 ? -39.581 15.182 -3.837 1.00 91.38 458 LYS A O 1
ATOM 3476 N N . ALA A 1 459 ? -39.409 17.043 -2.589 1.00 89.12 459 ALA A N 1
ATOM 3477 C CA . ALA A 1 459 ? -40.846 17.306 -2.554 1.00 89.12 459 ALA A CA 1
ATOM 3478 C C . ALA A 1 459 ? -41.390 17.679 -3.942 1.00 89.12 459 ALA A C 1
ATOM 3480 O O . ALA A 1 459 ? -42.440 17.186 -4.347 1.00 89.12 459 ALA A O 1
ATOM 3481 N N . LEU A 1 460 ? -40.660 18.516 -4.688 1.00 91.81 460 LEU A N 1
ATOM 3482 C CA . LEU A 1 460 ? -41.052 18.923 -6.037 1.00 91.81 460 LEU A CA 1
ATOM 3483 C C . LEU A 1 460 ? -41.020 17.745 -7.020 1.00 91.81 460 LEU A C 1
ATOM 3485 O O . LEU A 1 460 ? -41.948 17.579 -7.802 1.00 91.81 460 LEU A O 1
ATOM 3489 N N . ASP A 1 461 ? -39.997 16.895 -6.934 1.00 94.56 461 ASP A N 1
ATOM 3490 C CA . ASP A 1 461 ? -39.877 15.679 -7.743 1.00 94.56 461 ASP A CA 1
ATOM 3491 C C . ASP A 1 461 ? -40.990 14.667 -7.452 1.00 94.56 461 ASP A C 1
ATOM 3493 O O . ASP A 1 461 ? -41.554 14.101 -8.383 1.00 94.56 461 ASP A O 1
ATOM 3497 N N . ALA A 1 462 ? -41.371 14.485 -6.184 1.00 90.00 462 ALA A N 1
ATOM 3498 C CA . ALA A 1 462 ? -42.507 13.639 -5.820 1.00 90.00 462 ALA A CA 1
ATOM 3499 C C . ALA A 1 462 ? -43.823 14.160 -6.424 1.00 90.00 462 ALA A C 1
ATOM 3501 O O . ALA A 1 462 ? -44.563 13.390 -7.034 1.00 90.00 462 ALA A O 1
ATOM 3502 N N . LYS A 1 463 ? -44.074 15.475 -6.344 1.00 90.75 463 LYS A N 1
ATOM 3503 C CA . LYS A 1 463 ? -45.272 16.106 -6.924 1.00 90.75 463 LYS A CA 1
ATOM 3504 C C . LYS A 1 463 ? -45.328 16.008 -8.447 1.00 90.75 463 LYS A C 1
ATOM 3506 O O . LYS A 1 463 ? -46.408 15.834 -8.998 1.00 90.75 463 LYS A O 1
ATOM 3511 N N . LEU A 1 464 ? -44.183 16.065 -9.126 1.00 90.06 464 LEU A N 1
ATOM 3512 C CA . LEU A 1 464 ? -44.117 15.810 -10.567 1.00 90.06 464 LEU A CA 1
ATOM 3513 C C . LEU A 1 464 ? -44.505 14.371 -10.921 1.00 90.06 464 LEU A C 1
ATOM 3515 O O . LEU A 1 464 ? -45.160 14.156 -11.935 1.00 90.06 464 LEU A O 1
ATOM 3519 N N . GLY A 1 465 ? -44.130 13.399 -10.085 1.00 84.12 465 GLY A N 1
ATOM 3520 C CA . GLY A 1 465 ? -44.539 12.003 -10.259 1.00 84.12 465 GLY A CA 1
ATOM 3521 C C . GLY A 1 465 ? -46.042 11.793 -10.061 1.00 84.12 465 GLY A C 1
ATOM 3522 O O . GLY A 1 465 ? -46.638 10.986 -10.762 1.00 84.12 465 GLY A O 1
ATOM 3523 N N . GLU A 1 466 ? -46.657 12.544 -9.146 1.00 81.25 466 GLU A N 1
ATOM 3524 C CA . GLU A 1 466 ? -48.108 12.521 -8.909 1.00 81.25 466 GLU A CA 1
ATOM 3525 C C . GLU A 1 466 ? -48.909 13.232 -10.013 1.00 81.25 466 GLU A C 1
ATOM 3527 O O . GLU A 1 466 ? -50.037 12.844 -10.284 1.00 81.25 466 GLU A O 1
ATOM 3532 N N . ALA A 1 467 ? -48.347 14.266 -10.648 1.00 69.94 467 ALA A N 1
ATOM 3533 C CA . ALA A 1 467 ? -49.016 15.042 -11.698 1.00 69.94 467 ALA A CA 1
ATOM 3534 C C . ALA A 1 467 ? -48.879 14.440 -13.114 1.00 69.94 467 ALA A C 1
ATOM 3536 O O . ALA A 1 467 ? -49.535 14.908 -14.043 1.00 69.94 467 ALA A O 1
ATOM 3537 N N . GLY A 1 468 ? -47.988 13.458 -13.295 1.00 57.34 468 GLY A N 1
ATOM 3538 C CA . GLY A 1 468 ? -47.674 12.831 -14.585 1.00 57.34 468 GLY A CA 1
ATOM 3539 C C . GLY A 1 468 ? -48.218 11.411 -14.783 1.00 57.34 468 GLY A C 1
ATOM 3540 O O . GLY A 1 468 ? -47.928 10.816 -15.822 1.00 57.34 468 GLY A O 1
ATOM 3541 N N . GLY A 1 469 ? -48.951 10.864 -13.807 1.00 42.72 469 GLY A N 1
ATOM 3542 C CA . GLY A 1 469 ? -49.724 9.619 -13.916 1.00 42.72 469 GLY A CA 1
ATOM 3543 C C . GLY A 1 469 ? -51.212 9.919 -13.943 1.00 42.72 469 GLY A C 1
ATOM 3544 O O . GLY A 1 469 ? -51.936 9.145 -14.607 1.00 42.72 469 GLY A O 1
#

pLDDT: mean 78.82, std 17.89, range [24.48, 96.88]

Organism: Sorangium cellulosum (NCBI:txid56)

Sequence (469 aa):
MRARVEGAGKVTSFEGYTDLMLSAPALGFRRASPGPEAFARFGGEPGPGWEDYARDAGTDVAGRELPGDLLEEIAQSRNEAPAEPGLRAVRNGHMYTGAGDRAHQAYLSEYFEARAAASSPGDRRKILAFGAFQAREGSTAAINTYDNQIVTWGTGWGGRGLLGKVMARAVANEALRERLGRAGVCYRDRNVYDVVDLRAKRVITGQREALETLRSSVPLLRLLIHVARDPETRDVVTEAQLLTFMETSGHLPGSDAIATQALFNLVVHLKHWAPAYVDGCLDWALPQAGGGAPSVERDQDLAVLIGRYFYGKARRSRWIPSWKQFQLYCEHMKADGLDCMSDAFVRAAGPPSGDPFAEFPLPRPGRPAEPPKAQILKNAPLAGQPALECAAKGERSFRKGASGAEIKALQQALLAVGIEVRGSVDGKFGEKVEAAVKAFQAGNGLLADGVVGQRTLKALDAKLGEAGG

InterPro domains:
  IPR002477 Peptidoglycan binding-like [PF01471] (403-460)
  IPR036365 PGBD-like superfamily [SSF47090] (396-461)
  IPR036366 PGBD superfamily [G3DSA:1.10.101.10] (390-463)

Secondary structure (DSSP, 8-state):
------STT----THHHHTTTS-PPP------PPPGGGG----SS---HHHHHHHHT-S--TTPPPPHHHHHHHHHHHHHSPP-TT-EEETTEEEE--TT-HHHHHHHHHHHHHHHHTS-HHHHHHHHHHHHHHTTS--TT-EE-SSSSS-EESSSTTGGGTHHHHHHHHTTSHHHHHHHHHTTEEE-STT-EEEEETTTTEEEEESHHHHHHHHH-HHHHHHHHHHTTSTTTHHHHHHHHHHHHHHTTT--TTGGG---HHHHHHHHHHHHH-HHHHTTHHHHHHHHT-SS---HHHHHHHHHHHHHHHHHHHHHTTSS-SHHHHHHHHHHHHHTT---S-HHHHH-SSSPTT-TTTSSPPPP---PPPP----S--STTTTT-HHHHHHHHTS--B-TT-BSHHHHHHHHHHHHTT----S---SB--HHHHHHHHHHHHHTTS--SS-B-HHHHHHHHHHHHHH--